Protein 2J5Z (pdb70)

GO terms:
  GO:0042802 identical protein binding (F, IPI)
  GO:0001867 complement activation, lectin pathway (P, IDA)
  GO:0106139 symbiont cell surface (C, IDA)
  GO:0097367 carbohydrate derivative binding (F, IDA)
  GO:0038187 pattern recognition receptor activity (F, IDA)
  GO:0005576 extracellular region (C, EXP)
  GO:0009986 cell surface (C, EXP)
  GO:0005515 protein binding (F, IPI)
  GO:0030246 carbohydrate binding (F, TAS)
  GO:0005576 extracellular region (C, TAS)
  GO:1903028 positive regulation of opsonization (P, IDA)
  GO:0006508 proteolysis (P, IDA)
  GO:0003823 antigen binding (F, IDA)
  GO:0043654 recognition of apoptotic cell (P, IDA)
  GO:1902679 negative regulation of RNA biosynthetic process (P, IDA)
  GO:0051607 defense response to virus (P, IDA)
  GO:0006956 complement activation (P, IDA)
  GO:0072562 blood microparticle (C, HDA)
  GO:0046597 host-mediated suppression of symbiont invasion (P, IMP)

CATH classification: 3.90.215.10 (+1 more: 4.10.530.10)

InterPro domains:
  IPR002181 Fibrinogen, alpha/beta/gamma chain, C-terminal globular domain [PF00147] (90-299)
  IPR002181 Fibrinogen, alpha/beta/gamma chain, C-terminal globular domain [PS51406] (84-299)
  IPR002181 Fibrinogen, alpha/beta/gamma chain, C-terminal globular domain [SM00186] (88-299)
  IPR002181 Fibrinogen, alpha/beta/gamma chain, C-terminal globular domain [cd00087] (90-299)
  IPR014716 Fibrinogen, alpha/beta/gamma chain, C-terminal globular, subdomain 1 [G3DSA:3.90.215.10] (79-223)
  IPR020837 Fibrinogen, conserved site [PS00514] (253-265)
  IPR036056 Fibrinogen-like, C-terminal [SSF56496] (86-299)
  IPR050373 Fibrinogen C-terminal domain-containing protein [PTHR19143] (89-299)

B-factor: mean 24.21, std 9.42, range [9.36, 89.03]

Structure (mmCIF, N/CA/C/O backbone):
data_2J5Z
#
_entry.id   2J5Z
#
_cell.length_a   62.200
_cell.length_b   62.200
_cell.length_c   345.490
_cell.angle_alpha   90.00
_cell.angle_beta   90.00
_cell.angle_gamma   90.00
#
_symmetry.space_group_name_H-M   'P 41 21 2'
#
loop_
_entity.id
_entity.type
_entity.pdbx_description
1 polymer FICOLIN-3
2 non-polymer 'CALCIUM ION'
3 non-polymer beta-D-galactopyranose
4 non-polymer 'ACETATE ION'
5 water water
#
loop_
_atom_site.group_PDB
_atom_site.id
_atom_site.type_symbol
_atom_site.label_atom_id
_atom_site.label_alt_id
_atom_site.label_comp_id
_atom_site.label_asym_id
_atom_site.label_entity_id
_atom_site.label_seq_id
_atom_site.pdbx_PDB_ins_code
_atom_site.Cartn_x
_atom_site.Cartn_y
_atom_site.Cartn_z
_atom_site.occupancy
_atom_site.B_iso_or_equiv
_atom_site.auth_seq_id
_atom_site.auth_comp_id
_atom_site.auth_asym_id
_atom_site.auth_atom_id
_atom_site.pdbx_PDB_model_num
ATOM 1 N N . CYS A 1 8 ? 29.787 42.536 158.093 1.00 45.77 63 CYS A N 1
ATOM 2 C CA . CYS A 1 8 ? 30.327 41.391 157.303 1.00 45.32 63 CYS A CA 1
ATOM 3 C C . CYS A 1 8 ? 31.694 40.965 157.806 1.00 46.61 63 CYS A C 1
ATOM 4 O O . CYS A 1 8 ? 32.718 41.475 157.349 1.00 46.15 63 CYS A O 1
ATOM 7 N N . GLN A 1 9 ? 31.395 39.974 158.845 1.00 48.13 64 GLN A N 1
ATOM 8 C CA . GLN A 1 9 ? 32.436 39.525 159.762 1.00 49.33 64 GLN A CA 1
ATOM 9 C C . GLN A 1 9 ? 33.303 38.440 159.131 1.00 49.53 64 GLN A C 1
ATOM 10 O O . GLN A 1 9 ? 33.418 37.337 159.665 1.00 50.10 64 GLN A O 1
ATOM 16 N N . GLU A 1 10 ? 33.911 38.759 157.993 1.00 49.30 65 GLU A N 1
ATOM 17 C CA . GLU A 1 10 ? 34.836 37.841 157.338 1.00 48.50 65 GLU A CA 1
ATOM 18 C C . GLU A 1 10 ? 34.216 37.198 156.100 1.00 47.24 65 GLU A C 1
ATOM 19 O O . GLU A 1 10 ? 34.341 37.710 154.988 1.00 47.93 65 GLU A O 1
ATOM 25 N N . GLY A 1 11 ? 33.546 36.070 156.311 1.00 45.42 66 GLY A N 1
ATOM 26 C CA . GLY A 1 11 ? 33.000 35.260 155.224 1.00 42.46 66 GLY A CA 1
ATOM 27 C C . GLY A 1 11 ? 33.887 34.883 154.052 1.00 40.22 66 GLY A C 1
ATOM 28 O O . GLY A 1 11 ? 34.986 35.417 153.888 1.00 40.34 66 GLY A O 1
ATOM 29 N N . PRO A 1 12 ? 33.395 33.948 153.221 1.00 38.04 67 PRO A N 1
ATOM 30 C CA . PRO A 1 12 ? 34.032 33.455 152.004 1.00 35.79 67 PRO A CA 1
ATOM 31 C C . PRO A 1 12 ? 33.820 34.401 150.833 1.00 33.46 67 PRO A C 1
ATOM 32 O O . PRO A 1 12 ? 32.822 35.116 150.783 1.00 33.76 67 PRO A O 1
ATOM 36 N N A ARG A 1 13 ? 34.738 34.369 149.873 0.50 32.53 68 ARG A N 1
ATOM 37 N N B ARG A 1 13 ? 34.763 34.398 149.899 0.50 32.28 68 ARG A N 1
ATOM 38 C CA A ARG A 1 13 ? 34.715 35.306 148.753 0.50 31.21 68 ARG A CA 1
ATOM 39 C CA B ARG A 1 13 ? 34.709 35.291 148.751 0.50 30.77 68 ARG A CA 1
ATOM 40 C C A ARG A 1 13 ? 34.028 34.760 147.494 0.50 29.79 68 ARG A C 1
ATOM 41 C C B ARG A 1 13 ? 33.772 34.767 147.665 0.50 29.49 68 ARG A C 1
ATOM 42 O O A ARG A 1 13 ? 33.730 35.514 146.564 0.50 29.20 68 ARG A O 1
ATOM 43 O O B ARG A 1 13 ? 33.052 35.536 147.031 0.50 28.91 68 ARG A O 1
ATOM 58 N N . ASN A 1 14 ? 33.783 33.452 147.468 1.00 27.89 69 ASN A N 1
ATOM 59 C CA . ASN A 1 14 ? 33.064 32.827 146.361 1.00 25.95 69 ASN A CA 1
ATOM 60 C C . ASN A 1 14 ? 32.604 31.421 146.719 1.00 22.95 69 ASN A C 1
ATOM 61 O O . ASN A 1 14 ? 32.856 30.953 147.823 1.00 22.36 69 ASN A O 1
ATOM 66 N N . CYS A 1 15 ? 31.930 30.758 145.786 1.00 21.09 70 CYS A N 1
ATOM 67 C CA . CYS A 1 15 ? 31.408 29.415 146.055 1.00 20.70 70 CYS A CA 1
ATOM 68 C C . CYS A 1 15 ? 32.516 28.366 146.065 1.00 21.31 70 CYS A C 1
ATOM 69 O O . CYS A 1 15 ? 32.395 27.339 146.750 1.00 21.52 70 CYS A O 1
ATOM 72 N N . ARG A 1 16 ? 33.598 28.616 145.333 1.00 22.43 71 ARG A N 1
ATOM 73 C CA . ARG A 1 16 ? 34.722 27.671 145.327 1.00 24.64 71 ARG A CA 1
ATOM 74 C C . ARG A 1 16 ? 35.329 27.563 146.714 1.00 24.73 71 ARG A C 1
ATOM 75 O O . ARG A 1 16 ? 35.679 26.473 147.161 1.00 25.10 71 ARG A O 1
ATOM 83 N N A GLU A 1 17 ? 35.451 28.698 147.397 0.50 24.50 72 GLU A N 1
ATOM 84 N N B GLU A 1 17 ? 35.465 28.698 147.391 0.50 24.64 72 GLU A N 1
ATOM 85 C CA A GLU A 1 17 ? 36.032 28.725 148.735 0.50 24.58 72 GLU A CA 1
ATOM 86 C CA B GLU A 1 17 ? 36.031 28.692 148.728 0.50 24.83 72 GLU A CA 1
ATOM 87 C C A GLU A 1 17 ? 35.154 28.012 149.761 0.50 24.15 72 GLU A C 1
ATOM 88 C C B GLU A 1 17 ? 35.146 27.895 149.673 0.50 24.27 72 GLU A C 1
ATOM 89 O O A GLU A 1 17 ? 35.662 27.353 150.671 0.50 24.60 72 GLU A O 1
ATOM 90 O O B GLU A 1 17 ? 35.640 27.064 150.439 0.50 24.69 72 GLU A O 1
ATOM 101 N N . LEU A 1 18 ? 33.839 28.146 149.612 1.00 23.24 73 LEU A N 1
ATOM 102 C CA . LEU A 1 18 ? 32.901 27.450 150.472 1.00 22.46 73 LEU A CA 1
ATOM 103 C C . LEU A 1 18 ? 33.056 25.947 150.269 1.00 21.76 73 LEU A C 1
ATOM 104 O O . LEU A 1 18 ? 33.100 25.193 151.238 1.00 22.02 73 LEU A O 1
ATOM 109 N N . LEU A 1 19 ? 33.146 25.531 149.008 1.00 22.17 74 LEU A N 1
ATOM 110 C CA . LEU A 1 19 ? 33.282 24.114 148.679 1.00 22.74 74 LEU A CA 1
ATOM 111 C C . LEU A 1 19 ? 34.573 23.557 149.258 1.00 24.82 74 LEU A C 1
ATOM 112 O O . LEU A 1 19 ? 34.579 22.485 149.881 1.00 25.33 74 LEU A O 1
ATOM 117 N N A SER A 1 20 ? 35.666 24.279 149.044 0.50 25.78 75 SER A N 1
ATOM 118 N N B SER A 1 20 ? 35.664 24.293 149.075 0.50 25.73 75 SER A N 1
ATOM 119 C CA A SER A 1 20 ? 36.967 23.860 149.554 0.50 26.84 75 SER A CA 1
ATOM 120 C CA B SER A 1 20 ? 36.978 23.851 149.549 0.50 26.73 75 SER A CA 1
ATOM 121 C C A SER A 1 20 ? 36.896 23.659 151.065 0.50 27.43 75 SER A C 1
ATOM 122 C C B SER A 1 20 ? 37.080 23.855 151.077 0.50 27.40 75 SER A C 1
ATOM 123 O O A SER A 1 20 ? 37.504 22.738 151.615 0.50 27.61 75 SER A O 1
ATOM 124 O O B SER A 1 20 ? 38.007 23.277 151.651 0.50 27.59 75 SER A O 1
ATOM 129 N N . GLN A 1 21 ? 36.127 24.513 151.730 1.00 27.66 76 GLN A N 1
ATOM 130 C CA . GLN A 1 21 ? 35.997 24.457 153.185 1.00 28.70 76 GLN A CA 1
ATOM 131 C C . GLN A 1 21 ? 35.103 23.315 153.671 1.00 28.41 76 GLN A C 1
ATOM 132 O O . GLN A 1 21 ? 35.016 23.063 154.878 1.00 29.60 76 GLN A O 1
ATOM 138 N N . GLY A 1 22 ? 34.425 22.640 152.745 1.00 27.31 77 GLY A N 1
ATOM 139 C CA . GLY A 1 22 ? 33.597 21.483 153.095 1.00 25.57 77 GLY A CA 1
ATOM 140 C C . GLY A 1 22 ? 32.094 21.634 152.884 1.00 24.54 77 GLY A C 1
ATOM 141 O O . GLY A 1 22 ? 31.317 20.756 153.282 1.00 24.90 77 GLY A O 1
ATOM 142 N N . ALA A 1 23 ? 31.673 22.739 152.269 1.00 21.92 78 ALA A N 1
ATOM 143 C CA . ALA A 1 23 ? 30.254 22.952 151.994 1.00 20.46 78 ALA A CA 1
ATOM 144 C C . ALA A 1 23 ? 29.901 22.287 150.674 1.00 19.34 78 ALA A C 1
ATOM 145 O O . ALA A 1 23 ? 30.041 22.879 149.604 1.00 20.13 78 ALA A O 1
ATOM 147 N N . THR A 1 24 ? 29.446 21.042 150.756 1.00 17.21 79 THR A N 1
ATOM 148 C CA . THR A 1 24 ? 29.285 20.207 149.567 1.00 16.21 79 THR A CA 1
ATOM 149 C C . THR A 1 24 ? 27.871 20.088 149.004 1.00 15.14 79 THR A C 1
ATOM 150 O O . THR A 1 24 ? 27.678 19.461 147.950 1.00 14.45 79 THR A O 1
ATOM 154 N N . LEU A 1 25 ? 26.883 20.668 149.679 1.00 14.29 80 LEU A N 1
ATOM 155 C CA . LEU A 1 25 ? 25.509 20.633 149.170 1.00 13.96 80 LEU A CA 1
ATOM 156 C C . LEU A 1 25 ? 25.137 21.942 148.476 1.00 14.31 80 LEU A C 1
ATOM 157 O O . LEU A 1 25 ? 25.269 23.015 149.062 1.00 13.61 80 LEU A O 1
ATOM 162 N N . SER A 1 26 ? 24.655 21.863 147.243 1.00 13.71 81 SER A N 1
ATOM 163 C CA . SER A 1 26 ? 24.196 23.083 146.565 1.00 13.95 81 SER A CA 1
ATOM 164 C C . SER A 1 26 ? 23.090 23.780 147.344 1.00 14.16 81 SER A C 1
ATOM 165 O O . SER A 1 26 ? 22.250 23.130 147.972 1.00 14.40 81 SER A O 1
ATOM 168 N N . GLY A 1 27 ? 23.078 25.112 147.339 1.00 12.75 82 GLY A N 1
ATOM 169 C CA . GLY A 1 27 ? 22.007 25.806 148.032 1.00 12.20 82 GLY A CA 1
ATOM 170 C C . GLY A 1 27 ? 22.412 27.237 148.320 1.00 12.62 82 GLY A C 1
ATOM 171 O O . GLY A 1 27 ? 23.409 27.719 147.782 1.00 12.99 82 GLY A O 1
ATOM 172 N N . TRP A 1 28 ? 21.669 27.886 149.205 1.00 12.99 83 TRP A N 1
ATOM 173 C CA . TRP A 1 28 ? 21.897 29.313 149.506 1.00 13.94 83 TRP A CA 1
ATOM 174 C C . TRP A 1 28 ? 22.940 29.501 150.614 1.00 14.21 83 TRP A C 1
ATOM 175 O O . TRP A 1 28 ? 22.850 28.901 151.696 1.00 14.14 83 TRP A O 1
ATOM 186 N N . TYR A 1 29 ? 23.940 30.326 150.324 1.00 15.16 84 TYR A N 1
ATOM 187 C CA . TYR A 1 29 ? 25.034 30.596 151.245 1.00 16.49 84 TYR A CA 1
ATOM 188 C C . TYR A 1 29 ? 25.285 32.093 151.263 1.00 18.53 84 TYR A C 1
ATOM 189 O O . TYR A 1 29 ? 24.980 32.772 150.306 1.00 19.15 84 TYR A O 1
ATOM 198 N N . HIS A 1 30 ? 25.888 32.595 152.328 1.00 21.28 85 HIS A N 1
ATOM 199 C CA . HIS A 1 30 ? 26.295 34.004 152.336 1.00 23.46 85 HIS A CA 1
ATOM 200 C C . HIS A 1 30 ? 27.752 34.184 151.925 1.00 23.72 85 HIS A C 1
ATOM 201 O O . HIS A 1 30 ? 28.635 33.455 152.397 1.00 24.63 85 HIS A O 1
ATOM 208 N N . LEU A 1 31 ? 27.997 35.122 151.015 1.00 23.11 86 LEU A N 1
ATOM 209 C CA . LEU A 1 31 ? 29.357 35.515 150.673 1.00 24.10 86 LEU A CA 1
ATOM 210 C C . LEU A 1 31 ? 29.604 36.852 151.347 1.00 24.80 86 LEU A C 1
ATOM 211 O O . LEU A 1 31 ? 28.666 37.596 151.601 1.00 23.61 86 LEU A O 1
ATOM 216 N N . CYS A 1 32 ? 30.860 37.142 151.652 1.00 25.57 87 CYS A N 1
ATOM 217 C CA . CYS A 1 32 ? 31.221 38.464 152.152 1.00 26.83 87 CYS A CA 1
ATOM 218 C C . CYS A 1 32 ? 31.857 39.203 150.985 1.00 25.36 87 CYS A C 1
ATOM 219 O O . CYS A 1 32 ? 32.937 38.841 150.521 1.00 24.61 87 CYS A O 1
ATOM 222 N N . LEU A 1 33 ? 31.148 40.209 150.483 1.00 24.37 88 LEU A N 1
ATOM 223 C CA . LEU A 1 33 ? 31.622 41.014 149.364 1.00 23.29 88 LEU A CA 1
ATOM 224 C C . LEU A 1 33 ? 32.821 41.873 149.751 1.00 22.90 88 LEU A C 1
ATOM 225 O O . LEU A 1 33 ? 33.006 42.197 150.926 1.00 22.41 88 LEU A O 1
ATOM 230 N N . PRO A 1 34 ? 33.640 42.243 148.761 1.00 22.18 89 PRO A N 1
ATOM 231 C CA . PRO A 1 34 ? 34.840 43.045 149.012 1.00 22.66 89 PRO A CA 1
ATOM 232 C C . PRO A 1 34 ? 34.552 44.281 149.869 1.00 22.36 89 PRO A C 1
ATOM 233 O O . PRO A 1 34 ? 35.386 44.665 150.694 1.00 22.96 89 PRO A O 1
ATOM 237 N N . GLU A 1 35 ? 33.378 44.885 149.701 1.00 21.87 90 GLU A N 1
ATOM 238 C CA . GLU A 1 35 ? 33.036 46.094 150.472 1.00 20.98 90 GLU A CA 1
ATOM 239 C C . GLU A 1 35 ? 32.570 45.790 151.900 1.00 20.99 90 GLU A C 1
ATOM 240 O O . GLU A 1 35 ? 32.246 46.703 152.659 1.00 20.28 90 GLU A O 1
ATOM 246 N N . GLY A 1 36 ? 32.520 44.511 152.258 1.00 20.66 91 GLY A N 1
ATOM 247 C CA . GLY A 1 36 ? 32.150 44.116 153.617 1.00 21.22 91 GLY A CA 1
ATOM 248 C C . GLY A 1 36 ? 30.658 43.979 153.840 1.00 21.45 91 GLY A C 1
ATOM 249 O O . GLY A 1 36 ? 30.163 44.195 154.948 1.00 22.74 91 GLY A O 1
ATOM 250 N N . ARG A 1 37 ? 29.935 43.614 152.786 1.00 20.58 92 ARG A N 1
ATOM 251 C CA . ARG A 1 37 ? 28.495 43.417 152.856 1.00 19.46 92 ARG A CA 1
ATOM 252 C C . ARG A 1 37 ? 28.191 41.946 152.574 1.00 19.83 92 ARG A C 1
ATOM 253 O O . ARG A 1 37 ? 28.768 41.357 151.665 1.00 19.89 92 ARG A O 1
ATOM 261 N N . ALA A 1 38 ? 27.310 41.354 153.368 1.00 20.95 93 ALA A N 1
ATOM 262 C CA . ALA A 1 38 ? 26.954 39.946 153.175 1.00 20.75 93 ALA A CA 1
ATOM 263 C C . ALA A 1 38 ? 25.904 39.829 152.092 1.00 20.32 93 ALA A C 1
ATOM 264 O O . ALA A 1 38 ? 24.962 40.616 152.038 1.00 19.82 93 ALA A O 1
ATOM 266 N N . LEU A 1 39 ? 26.054 38.825 151.236 1.00 19.12 94 LEU A N 1
ATOM 267 C CA . LEU A 1 39 ? 25.127 38.644 150.129 1.00 18.56 94 LEU A CA 1
ATOM 268 C C . LEU A 1 39 ? 24.730 37.176 150.058 1.00 17.45 94 LEU A C 1
ATOM 269 O O . LEU A 1 39 ? 25.607 36.336 149.959 1.00 17.73 94 LEU A O 1
ATOM 274 N N . PRO A 1 40 ? 23.421 36.868 150.134 1.00 16.99 95 PRO A N 1
ATOM 275 C CA . PRO A 1 40 ? 22.996 35.482 149.883 1.00 16.13 95 PRO A CA 1
ATOM 276 C C . PRO A 1 40 ? 23.137 35.154 148.400 1.00 15.28 95 PRO A C 1
ATOM 277 O O . PRO A 1 40 ? 22.736 35.949 147.546 1.00 14.19 95 PRO A O 1
ATOM 281 N N . VAL A 1 41 ? 23.688 33.980 148.098 1.00 14.10 96 VAL A N 1
ATOM 282 C CA . VAL A 1 41 ? 23.858 33.538 146.717 1.00 13.22 96 VAL A CA 1
ATOM 283 C C . VAL A 1 41 ? 23.610 32.043 146.672 1.00 13.09 96 VAL A C 1
ATOM 284 O O . VAL A 1 41 ? 23.776 31.358 147.684 1.00 14.29 96 VAL A O 1
ATOM 288 N N . PHE A 1 42 ? 23.219 31.550 145.501 1.00 12.84 97 PHE A N 1
ATOM 289 C CA . PHE A 1 42 ? 23.060 30.110 145.293 1.00 12.45 97 PHE A CA 1
ATOM 290 C C . PHE A 1 42 ? 24.338 29.522 144.752 1.00 12.48 97 PHE A C 1
ATOM 291 O O . PHE A 1 42 ? 24.800 29.924 143.677 1.00 13.84 97 PHE A O 1
ATOM 299 N N . CYS A 1 43 ? 24.923 28.587 145.504 1.00 13.15 98 CYS A N 1
ATOM 300 C CA . CYS A 1 43 ? 26.134 27.895 145.058 1.00 13.20 98 CYS A CA 1
ATOM 301 C C . CYS A 1 43 ? 25.754 26.522 144.539 1.00 14.80 98 CYS A C 1
ATOM 302 O O . CYS A 1 43 ? 25.079 25.762 145.241 1.00 14.47 98 CYS A O 1
ATOM 305 N N . ASP A 1 44 ? 26.172 26.216 143.317 1.00 15.37 99 ASP A N 1
ATOM 306 C CA . ASP A 1 44 ? 26.004 24.856 142.795 1.00 16.52 99 ASP A CA 1
ATOM 307 C C . ASP A 1 44 ? 27.297 24.129 143.107 1.00 17.33 99 ASP A C 1
ATOM 308 O O . ASP A 1 44 ? 28.346 24.444 142.548 1.00 16.66 99 ASP A O 1
ATOM 313 N N . MET A 1 45 ? 27.222 23.165 144.016 1.00 19.08 100 MET A N 1
ATOM 314 C CA . MET A 1 45 ? 28.414 22.486 144.498 1.00 20.63 100 MET A CA 1
ATOM 315 C C . MET A 1 45 ? 28.630 21.142 143.814 1.00 23.30 100 MET A C 1
ATOM 316 O O . MET A 1 45 ? 29.500 20.375 144.219 1.00 23.49 100 MET A O 1
ATOM 321 N N A ASP A 1 46 ? 27.858 20.862 142.766 0.50 24.49 101 ASP A N 1
ATOM 322 N N B ASP A 1 46 ? 27.834 20.867 142.790 0.50 24.75 101 ASP A N 1
ATOM 323 C CA A ASP A 1 46 ? 27.868 19.522 142.166 0.50 26.61 101 ASP A CA 1
ATOM 324 C CA B ASP A 1 46 ? 27.850 19.568 142.137 0.50 27.10 101 ASP A CA 1
ATOM 325 C C A ASP A 1 46 ? 28.162 19.472 140.660 0.50 28.02 101 ASP A C 1
ATOM 326 C C B ASP A 1 46 ? 28.365 19.712 140.713 0.50 28.30 101 ASP A C 1
ATOM 327 O O A ASP A 1 46 ? 28.915 18.608 140.203 0.50 28.67 101 ASP A O 1
ATOM 328 O O B ASP A 1 46 ? 29.462 19.256 140.377 0.50 28.83 101 ASP A O 1
ATOM 337 N N . THR A 1 47 ? 27.573 20.378 139.885 1.00 29.48 102 THR A N 1
ATOM 338 C CA . THR A 1 47 ? 27.790 20.370 138.446 1.00 32.18 102 THR A CA 1
ATOM 339 C C . THR A 1 47 ? 29.206 20.762 138.054 1.00 33.11 102 THR A C 1
ATOM 340 O O . THR A 1 47 ? 29.724 21.789 138.494 1.00 33.84 102 THR A O 1
ATOM 344 N N . GLU A 1 48 ? 29.838 19.912 137.246 1.00 34.15 103 GLU A N 1
ATOM 345 C CA . GLU A 1 48 ? 31.134 20.222 136.653 1.00 34.43 103 GLU A CA 1
ATOM 346 C C . GLU A 1 48 ? 32.208 20.463 137.710 1.00 33.24 103 GLU A C 1
ATOM 347 O O . GLU A 1 48 ? 33.087 21.306 137.536 1.00 34.06 103 GLU A O 1
ATOM 353 N N . GLY A 1 49 ? 32.136 19.732 138.812 1.00 31.33 104 GLY A N 1
ATOM 354 C CA . GLY A 1 49 ? 33.151 19.854 139.844 1.00 29.73 104 GLY A CA 1
ATOM 355 C C . GLY A 1 49 ? 32.739 20.757 140.990 1.00 28.28 104 GLY A C 1
ATOM 356 O O . GLY A 1 49 ? 33.361 20.741 142.050 1.00 28.07 104 GLY A O 1
ATOM 357 N N . GLY A 1 50 ? 31.687 21.544 140.780 1.00 26.07 105 GLY A N 1
ATOM 358 C CA . GLY A 1 50 ? 31.137 22.383 141.846 1.00 23.88 105 GLY A CA 1
ATOM 359 C C . GLY A 1 50 ? 31.857 23.710 142.020 1.00 22.27 105 GLY A C 1
ATOM 360 O O . GLY A 1 50 ? 32.921 23.936 141.436 1.00 23.12 105 GLY A O 1
ATOM 361 N N . GLY A 1 51 ? 31.268 24.587 142.827 1.00 19.68 106 GLY A N 1
ATOM 362 C CA . GLY A 1 51 ? 31.845 25.906 143.111 1.00 18.55 106 GLY A CA 1
ATOM 363 C C . GLY A 1 51 ? 31.289 27.024 142.239 1.00 17.26 106 GLY A C 1
ATOM 364 O O . GLY A 1 51 ? 31.905 28.095 142.115 1.00 17.84 106 GLY A O 1
ATOM 365 N N . TRP A 1 52 ? 30.124 26.791 141.649 1.00 16.10 107 TRP A N 1
ATOM 366 C CA . TRP A 1 52 ? 29.503 27.774 140.748 1.00 16.24 107 TRP A CA 1
ATOM 367 C C . TRP A 1 52 ? 28.526 28.701 141.458 1.00 15.55 107 TRP A C 1
ATOM 368 O O . TRP A 1 52 ? 27.637 28.247 142.161 1.00 14.05 107 TRP A O 1
ATOM 379 N N . LEU A 1 53 ? 28.674 30.005 141.235 1.00 14.34 108 LEU A N 1
ATOM 380 C CA . LEU A 1 53 ? 27.733 30.978 141.769 1.00 13.78 108 LEU A CA 1
ATOM 381 C C . LEU A 1 53 ? 26.653 31.195 140.713 1.00 12.87 108 LEU A C 1
ATOM 382 O O . LEU A 1 53 ? 26.921 31.735 139.643 1.00 13.09 108 LEU A O 1
ATOM 387 N N . VAL A 1 54 ? 25.431 30.769 141.013 1.00 12.47 109 VAL A N 1
ATOM 388 C CA . VAL A 1 54 ? 24.327 30.886 140.072 1.00 12.91 109 VAL A CA 1
ATOM 389 C C . VAL A 1 54 ? 23.670 32.236 140.250 1.00 12.23 109 VAL A C 1
ATOM 390 O O . VAL A 1 54 ? 23.111 32.517 141.319 1.00 13.40 109 VAL A O 1
ATOM 394 N N . PHE A 1 55 ? 23.724 33.073 139.215 1.00 11.46 110 PHE A N 1
ATOM 395 C CA . PHE A 1 55 ? 23.208 34.436 139.370 1.00 10.74 110 PHE A CA 1
ATOM 396 C C . PHE A 1 55 ? 21.898 34.701 138.629 1.00 10.98 110 PHE A C 1
ATOM 397 O O . PHE A 1 55 ? 21.301 35.762 138.793 1.00 11.07 110 PHE A O 1
ATOM 405 N N . GLN A 1 56 ? 21.481 33.757 137.784 1.00 10.71 111 GLN A N 1
ATOM 406 C CA . GLN A 1 56 ? 20.195 33.869 137.074 1.00 10.92 111 GLN A CA 1
ATOM 407 C C . GLN A 1 56 ? 19.602 32.475 136.913 1.00 12.23 111 GLN A C 1
ATOM 408 O O . GLN A 1 56 ? 20.324 31.516 136.688 1.00 12.54 111 GLN A O 1
ATOM 414 N N . ARG A 1 57 ? 18.283 32.363 137.050 1.00 12.95 112 ARG A N 1
ATOM 415 C CA . ARG A 1 57 ? 17.655 31.069 136.909 1.00 14.38 112 ARG A CA 1
ATOM 416 C C . ARG A 1 57 ? 16.234 31.290 136.411 1.00 14.46 112 ARG A C 1
ATOM 417 O O . ARG A 1 57 ? 15.518 32.133 136.951 1.00 14.54 112 ARG A O 1
ATOM 425 N N . ARG A 1 58 ? 15.865 30.552 135.364 1.00 13.80 113 ARG A N 1
ATOM 426 C CA . ARG A 1 58 ? 14.481 30.502 134.836 1.00 15.01 113 ARG A CA 1
ATOM 427 C C . ARG A 1 58 ? 13.999 29.057 134.925 1.00 15.76 113 ARG A C 1
ATOM 428 O O . ARG A 1 58 ? 14.766 28.146 134.647 1.00 15.38 113 ARG A O 1
ATOM 436 N N . GLN A 1 59 ? 12.736 28.844 135.299 1.00 18.71 114 GLN A N 1
ATOM 437 C CA . GLN A 1 59 ? 12.256 27.492 135.631 1.00 21.31 114 GLN A CA 1
ATOM 438 C C . GLN A 1 59 ? 10.767 27.255 135.364 1.00 21.69 114 GLN A C 1
ATOM 439 O O . GLN A 1 59 ? 10.377 26.154 134.986 1.00 21.82 114 GLN A O 1
ATOM 445 N N . ASP A 1 60 ? 9.939 28.266 135.600 1.00 22.04 115 ASP A N 1
ATOM 446 C CA . ASP A 1 60 ? 8.488 28.043 135.621 1.00 22.61 115 ASP A CA 1
ATOM 447 C C . ASP A 1 60 ? 7.635 29.255 135.269 1.00 23.07 115 ASP A C 1
ATOM 448 O O . ASP A 1 60 ? 6.403 29.152 135.184 1.00 24.25 115 ASP A O 1
ATOM 453 N N . GLY A 1 61 ? 8.272 30.400 135.062 1.00 21.45 116 GLY A N 1
ATOM 454 C CA . GLY A 1 61 ? 7.551 31.610 134.711 1.00 21.74 116 GLY A CA 1
ATOM 455 C C . GLY A 1 61 ? 6.805 32.242 135.874 1.00 22.09 116 GLY A C 1
ATOM 456 O O . GLY A 1 61 ? 5.919 33.075 135.671 1.00 22.28 116 GLY A O 1
ATOM 457 N N . SER A 1 62 ? 7.175 31.857 137.095 1.00 21.46 117 SER A N 1
ATOM 458 C CA . SER A 1 62 ? 6.527 32.391 138.286 1.00 21.07 117 SER A CA 1
ATOM 459 C C . SER A 1 62 ? 6.926 33.843 138.569 1.00 21.16 117 SER A C 1
ATOM 460 O O . SER A 1 62 ? 6.167 34.589 139.178 1.00 21.91 117 SER A O 1
ATOM 463 N N . VAL A 1 63 ? 8.104 34.253 138.103 1.00 18.09 118 VAL A N 1
ATOM 464 C CA . VAL A 1 63 ? 8.597 35.596 138.380 1.00 18.19 118 VAL A CA 1
ATOM 465 C C . VAL A 1 63 ? 8.617 36.470 137.123 1.00 18.09 118 VAL A C 1
ATOM 466 O O . VAL A 1 63 ? 9.032 36.017 136.058 1.00 17.62 118 VAL A O 1
ATOM 470 N N . ASP A 1 64 ? 8.199 37.726 137.257 1.00 17.94 119 ASP A N 1
ATOM 471 C CA . ASP A 1 64 ? 8.169 38.655 136.121 1.00 19.36 119 ASP A CA 1
ATOM 472 C C . ASP A 1 64 ? 9.568 39.217 135.888 1.00 19.25 119 ASP A C 1
ATOM 473 O O . ASP A 1 64 ? 10.172 39.800 136.797 1.00 19.41 119 ASP A O 1
ATOM 478 N N . PHE A 1 65 ? 10.101 39.015 134.688 1.00 18.83 120 PHE A N 1
ATOM 479 C CA . PHE A 1 65 ? 11.446 39.508 134.386 1.00 18.48 120 PHE A CA 1
ATOM 480 C C . PHE A 1 65 ? 11.413 40.823 133.593 1.00 19.59 120 PHE A C 1
ATOM 481 O O . PHE A 1 65 ? 12.458 41.402 133.306 1.00 19.10 120 PHE A O 1
ATOM 489 N N . PHE A 1 66 ? 10.218 41.303 133.249 1.00 19.35 121 PHE A N 1
ATOM 490 C CA . PHE A 1 66 ? 10.129 42.584 132.545 1.00 20.60 121 PHE A CA 1
ATOM 491 C C . PHE A 1 66 ? 10.203 43.722 133.565 1.00 20.80 121 PHE A C 1
ATOM 492 O O . PHE A 1 66 ? 9.190 44.336 133.919 1.00 21.22 121 PHE A O 1
ATOM 500 N N . ARG A 1 67 ? 11.408 43.984 134.060 1.00 20.33 122 ARG A N 1
ATOM 501 C CA . ARG A 1 67 ? 11.589 44.914 135.160 1.00 21.12 122 ARG A CA 1
ATOM 502 C C . ARG A 1 67 ? 12.522 46.061 134.823 1.00 21.04 122 ARG A C 1
ATOM 503 O O . ARG A 1 67 ? 13.244 46.032 133.819 1.00 21.36 122 ARG A O 1
ATOM 511 N N . SER A 1 68 ? 12.526 47.047 135.709 1.00 19.34 123 SER A N 1
ATOM 512 C CA . SER A 1 68 ? 13.156 48.326 135.479 1.00 19.63 123 SER A CA 1
ATOM 513 C C . SER A 1 68 ? 14.634 48.289 135.803 1.00 18.16 123 SER A C 1
ATOM 514 O O . SER A 1 68 ? 15.133 47.318 136.382 1.00 16.88 123 SER A O 1
ATOM 517 N N . TRP A 1 69 ? 15.310 49.376 135.447 1.00 17.19 124 TRP A N 1
ATOM 518 C CA . TRP A 1 69 ? 16.728 49.548 135.721 1.00 16.44 124 TRP A CA 1
ATOM 519 C C . TRP A 1 69 ? 17.047 49.276 137.181 1.00 16.80 124 TRP A C 1
ATOM 520 O O . TRP A 1 69 ? 17.999 48.542 137.491 1.00 15.90 124 TRP A O 1
ATOM 531 N N . SER A 1 70 ? 16.248 49.862 138.080 1.00 16.24 125 SER A N 1
ATOM 532 C CA . SER A 1 70 ? 16.531 49.776 139.518 1.00 17.08 125 SER A CA 1
ATOM 533 C C . SER A 1 70 ? 16.373 48.361 140.033 1.00 16.15 125 SER A C 1
ATOM 534 O O . SER A 1 70 ? 17.138 47.911 140.895 1.00 17.02 125 SER A O 1
ATOM 537 N N . SER A 1 71 ? 15.374 47.665 139.503 1.00 16.18 126 SER A N 1
ATOM 538 C CA . SER A 1 71 ? 15.138 46.258 139.809 1.00 16.33 126 SER A CA 1
ATOM 539 C C . SER A 1 71 ? 16.298 45.383 139.334 1.00 15.83 126 SER A C 1
ATOM 540 O O . SER A 1 71 ? 16.795 44.543 140.078 1.00 14.69 126 SER A O 1
ATOM 543 N N . TYR A 1 72 ? 16.741 45.589 138.098 1.00 15.18 127 TYR A N 1
ATOM 544 C CA . TYR A 1 72 ? 17.890 44.839 137.612 1.00 14.89 127 TYR A CA 1
ATOM 545 C C . TYR A 1 72 ? 19.151 45.197 138.373 1.00 14.60 127 TYR A C 1
ATOM 546 O O . TYR A 1 72 ? 20.028 44.352 138.560 1.00 14.56 127 TYR A O 1
ATOM 555 N N . ARG A 1 73 ? 19.250 46.444 138.827 1.00 13.59 128 ARG A N 1
ATOM 556 C CA . ARG A 1 73 ? 20.441 46.879 139.548 1.00 13.78 128 ARG A CA 1
ATOM 557 C C . ARG A 1 73 ? 20.577 46.172 140.895 1.00 13.80 128 ARG A C 1
ATOM 558 O O . ARG A 1 73 ? 21.656 45.722 141.267 1.00 13.48 128 ARG A O 1
ATOM 566 N N . ALA A 1 74 ? 19.463 46.094 141.618 1.00 13.41 129 ALA A N 1
ATOM 567 C CA . ALA A 1 74 ? 19.430 45.597 142.988 1.00 13.56 129 ALA A CA 1
ATOM 568 C C . ALA A 1 74 ? 19.219 44.089 143.062 1.00 13.40 129 ALA A C 1
ATOM 569 O O . ALA A 1 74 ? 19.525 43.463 144.075 1.00 12.75 129 ALA A O 1
ATOM 571 N N . GLY A 1 75 ? 18.668 43.519 142.001 1.00 12.58 130 GLY A N 1
ATOM 572 C CA . GLY A 1 75 ? 18.290 42.105 141.991 1.00 12.29 130 GLY A CA 1
ATOM 573 C C . GLY A 1 75 ? 16.827 41.906 142.365 1.00 12.47 130 GLY A C 1
ATOM 574 O O . GLY A 1 75 ? 16.226 42.770 143.016 1.00 11.44 130 GLY A O 1
ATOM 575 N N . PHE A 1 76 ? 16.253 40.775 141.956 1.00 12.50 131 PHE A N 1
ATOM 576 C CA . PHE A 1 76 ? 14.846 40.476 142.250 1.00 13.15 131 PHE A CA 1
ATOM 577 C C . PHE A 1 76 ? 14.517 38.994 142.062 1.00 14.06 131 PHE A C 1
ATOM 578 O O . PHE A 1 76 ? 15.283 38.245 141.437 1.00 14.68 131 PHE A O 1
ATOM 586 N N . GLY A 1 77 ? 13.368 38.562 142.585 1.00 14.06 132 GLY A N 1
ATOM 587 C CA . GLY A 1 77 ? 12.948 37.178 142.399 1.00 14.58 132 GLY A CA 1
ATOM 588 C C . GLY A 1 77 ? 12.789 36.407 143.700 1.00 14.60 132 GLY A C 1
ATOM 589 O O . GLY A 1 77 ? 12.691 37.004 144.772 1.00 14.64 132 GLY A O 1
ATOM 590 N N A ASN A 1 78 ? 12.770 35.080 143.607 0.50 14.05 133 ASN A N 1
ATOM 591 N N B ASN A 1 78 ? 12.768 35.083 143.588 0.50 14.38 133 ASN A N 1
ATOM 592 C CA A ASN A 1 78 ? 12.526 34.225 144.771 0.50 15.31 133 ASN A CA 1
ATOM 593 C CA B ASN A 1 78 ? 12.560 34.206 144.732 0.50 15.84 133 ASN A CA 1
ATOM 594 C C A ASN A 1 78 ? 13.601 33.143 144.885 0.50 15.21 133 ASN A C 1
ATOM 595 C C B ASN A 1 78 ? 13.688 33.193 144.853 0.50 15.60 133 ASN A C 1
ATOM 596 O O A ASN A 1 78 ? 13.866 32.426 143.916 0.50 14.35 133 ASN A O 1
ATOM 597 O O B ASN A 1 78 ? 14.062 32.555 143.865 0.50 14.82 133 ASN A O 1
ATOM 606 N N . GLN A 1 79 ? 14.219 33.036 146.064 1.00 15.79 134 GLN A N 1
ATOM 607 C CA . GLN A 1 79 ? 15.280 32.038 146.316 1.00 15.94 134 GLN A CA 1
ATOM 608 C C . GLN A 1 79 ? 14.898 30.612 145.877 1.00 17.20 134 GLN A C 1
ATOM 609 O O . GLN A 1 79 ? 15.731 29.864 145.354 1.00 16.92 134 GLN A O 1
ATOM 615 N N . GLU A 1 80 ? 13.631 30.268 146.069 1.00 18.01 135 GLU A N 1
ATOM 616 C CA . GLU A 1 80 ? 13.117 28.918 145.797 1.00 20.18 135 GLU A CA 1
ATOM 617 C C . GLU A 1 80 ? 12.974 28.637 144.308 1.00 20.16 135 GLU A C 1
ATOM 618 O O . GLU A 1 80 ? 12.877 27.471 143.882 1.00 20.23 135 GLU A O 1
ATOM 624 N N . SER A 1 81 ? 12.933 29.698 143.508 1.00 18.91 136 SER A N 1
ATOM 625 C CA . SER A 1 81 ? 12.658 29.529 142.091 1.00 18.77 136 SER A CA 1
ATOM 626 C C . SER A 1 81 ? 13.520 30.449 141.231 1.00 19.04 136 SER A C 1
ATOM 627 O O . SER A 1 81 ? 14.745 30.290 141.166 1.00 21.16 136 SER A O 1
ATOM 630 N N . GLU A 1 82 ? 12.885 31.432 140.611 1.00 17.43 137 GLU A N 1
ATOM 631 C CA . GLU A 1 82 ? 13.535 32.249 139.591 1.00 15.69 137 GLU A CA 1
ATOM 632 C C . GLU A 1 82 ? 14.068 33.553 140.170 1.00 14.97 137 GLU A C 1
ATOM 633 O O . GLU A 1 82 ? 13.428 34.154 141.034 1.00 14.24 137 GLU A O 1
ATOM 639 N N . PHE A 1 83 ? 15.244 33.983 139.702 1.00 13.72 138 PHE A N 1
ATOM 640 C CA . PHE A 1 83 ? 15.811 35.242 140.182 1.00 12.42 138 PHE A CA 1
ATOM 641 C C . PHE A 1 83 ? 16.871 35.828 139.258 1.00 12.54 138 PHE A C 1
ATOM 642 O O . PHE A 1 83 ? 17.381 35.151 138.358 1.00 11.66 138 PHE A O 1
ATOM 650 N N . TRP A 1 84 ? 17.165 37.106 139.494 1.00 11.19 139 TRP A N 1
ATOM 651 C CA . TRP A 1 84 ? 18.335 37.790 138.935 1.00 10.94 139 TRP A CA 1
ATOM 652 C C . TRP A 1 84 ? 19.083 38.373 140.137 1.00 10.54 139 TRP A C 1
ATOM 653 O O . TRP A 1 84 ? 18.512 39.147 140.907 1.00 11.23 139 TRP A O 1
ATOM 664 N N . LEU A 1 85 ? 20.358 38.025 140.313 1.00 10.44 140 LEU A N 1
ATOM 665 C CA . LEU A 1 85 ? 21.074 38.382 141.539 1.00 10.40 140 LEU A CA 1
ATOM 666 C C . LEU A 1 85 ? 21.225 39.897 141.711 1.00 11.11 140 LEU A C 1
ATOM 667 O O . LEU A 1 85 ? 21.244 40.401 142.840 1.00 11.30 140 LEU A O 1
ATOM 672 N N . GLY A 1 86 ? 21.340 40.604 140.587 1.00 11.82 141 GLY A N 1
ATOM 673 C CA . GLY A 1 86 ? 21.484 42.061 140.584 1.00 12.06 141 GLY A CA 1
ATOM 674 C C . GLY A 1 86 ? 22.779 42.547 139.959 1.00 13.26 141 GLY A C 1
ATOM 675 O O . GLY A 1 86 ? 23.851 42.035 140.249 1.00 12.51 141 GLY A O 1
ATOM 676 N N . ASN A 1 87 ? 22.676 43.556 139.107 1.00 14.25 142 ASN A N 1
ATOM 677 C CA . ASN A 1 87 ? 23.843 44.050 138.386 1.00 14.01 142 ASN A CA 1
ATOM 678 C C . ASN A 1 87 ? 24.904 44.648 139.292 1.00 13.58 142 ASN A C 1
ATOM 679 O O . ASN A 1 87 ? 26.103 44.455 139.065 1.00 12.48 142 ASN A O 1
ATOM 684 N N . GLU A 1 88 ? 24.479 45.377 140.329 1.00 13.67 143 GLU A N 1
ATOM 685 C CA . GLU A 1 88 ? 25.461 45.942 141.247 1.00 13.45 143 GLU A CA 1
ATOM 686 C C . GLU A 1 88 ? 26.247 44.856 142.000 1.00 13.10 143 GLU A C 1
ATOM 687 O O . GLU A 1 88 ? 27.467 44.955 142.144 1.00 13.69 143 GLU A O 1
ATOM 693 N N . ASN A 1 89 ? 25.555 43.806 142.436 1.00 12.79 144 ASN A N 1
ATOM 694 C CA . ASN A 1 89 ? 26.200 42.632 143.036 1.00 12.92 144 ASN A CA 1
ATOM 695 C C . ASN A 1 89 ? 27.204 42.006 142.060 1.00 12.45 144 ASN A C 1
ATOM 696 O O . ASN A 1 89 ? 28.364 41.723 142.415 1.00 12.37 144 ASN A O 1
ATOM 701 N N . LEU A 1 90 ? 26.771 41.823 140.818 1.00 12.81 145 LEU A N 1
ATOM 702 C CA . LEU A 1 90 ? 27.632 41.231 139.787 1.00 11.87 145 LEU A CA 1
ATOM 703 C C . LEU A 1 90 ? 28.851 42.101 139.493 1.00 11.86 145 LEU A C 1
ATOM 704 O O . LEU A 1 90 ? 29.977 41.601 139.371 1.00 11.04 145 LEU A O 1
ATOM 709 N N . HIS A 1 91 ? 28.646 43.416 139.397 1.00 11.88 146 HIS A N 1
ATOM 710 C CA . HIS A 1 91 ? 29.805 44.291 139.260 1.00 12.24 146 HIS A CA 1
ATOM 711 C C . HIS A 1 91 ? 30.780 44.157 140.435 1.00 12.45 146 HIS A C 1
ATOM 712 O O . HIS A 1 91 ? 32.004 44.066 140.244 1.00 12.42 146 HIS A O 1
ATOM 719 N N . GLN A 1 92 ? 30.257 44.172 141.660 1.00 12.99 147 GLN A N 1
ATOM 720 C CA . GLN A 1 92 ? 31.123 44.067 142.841 1.00 13.86 147 GLN A CA 1
ATOM 721 C C . GLN A 1 92 ? 31.864 42.731 142.912 1.00 14.92 147 GLN A C 1
ATOM 722 O O . GLN A 1 92 ? 33.066 42.692 143.216 1.00 16.19 147 GLN A O 1
ATOM 728 N N . LEU A 1 93 ? 31.163 41.651 142.582 1.00 15.19 148 LEU A N 1
ATOM 729 C CA . LEU A 1 93 ? 31.775 40.322 142.607 1.00 16.44 148 LEU A CA 1
ATOM 730 C C . LEU A 1 93 ? 32.874 40.196 141.562 1.00 16.82 148 LEU A C 1
ATOM 731 O O . LEU A 1 93 ? 33.927 39.614 141.829 1.00 17.40 148 LEU A O 1
ATOM 736 N N . THR A 1 94 ? 32.626 40.744 140.374 1.00 17.33 149 THR A N 1
ATOM 737 C CA . THR A 1 94 ? 33.493 40.467 139.228 1.00 19.55 149 THR A CA 1
ATOM 738 C C . THR A 1 94 ? 34.591 41.502 139.000 1.00 22.16 149 THR A C 1
ATOM 739 O O . THR A 1 94 ? 35.356 41.390 138.041 1.00 20.78 149 THR A O 1
ATOM 743 N N . LEU A 1 95 ? 34.680 42.476 139.907 1.00 24.46 150 LEU A N 1
ATOM 744 C CA . LEU A 1 95 ? 35.746 43.486 139.898 1.00 28.53 150 LEU A CA 1
ATOM 745 C C . LEU A 1 95 ? 37.110 42.814 139.913 1.00 30.01 150 LEU A C 1
ATOM 746 O O . LEU A 1 95 ? 37.976 43.126 139.091 1.00 32.08 150 LEU A O 1
ATOM 751 N N . GLN A 1 96 ? 37.282 41.888 140.854 1.00 31.37 151 GLN A N 1
ATOM 752 C CA . GLN A 1 96 ? 38.534 41.158 141.027 1.00 31.90 151 GLN A CA 1
ATOM 753 C C . GLN A 1 96 ? 38.331 39.672 140.760 1.00 31.71 151 GLN A C 1
ATOM 754 O O . GLN A 1 96 ? 37.213 39.154 140.881 1.00 31.46 151 GLN A O 1
ATOM 756 N N . GLY A 1 97 ? 39.416 38.999 140.382 1.00 31.23 152 GLY A N 1
ATOM 757 C CA . GLY A 1 97 ? 39.386 37.561 140.114 1.00 30.84 152 GLY A CA 1
ATOM 758 C C . GLY A 1 97 ? 38.920 37.235 138.705 1.00 30.15 152 GLY A C 1
ATOM 759 O O . GLY A 1 97 ? 38.319 38.070 138.022 1.00 30.79 152 GLY A O 1
ATOM 760 N N A ASN A 1 98 ? 39.250 36.043 138.236 0.50 29.43 153 ASN A N 1
ATOM 761 N N B ASN A 1 98 ? 39.163 35.994 138.285 0.50 29.83 153 ASN A N 1
ATOM 762 C CA A ASN A 1 98 ? 38.704 35.613 136.968 0.50 28.17 153 ASN A CA 1
ATOM 763 C CA B ASN A 1 98 ? 38.765 35.510 136.958 0.50 28.94 153 ASN A CA 1
ATOM 764 C C A ASN A 1 98 ? 37.525 34.696 137.231 0.50 26.90 153 ASN A C 1
ATOM 765 C C B ASN A 1 98 ? 37.559 34.572 137.038 0.50 27.42 153 ASN A C 1
ATOM 766 O O A ASN A 1 98 ? 37.640 33.702 137.950 0.50 27.61 153 ASN A O 1
ATOM 767 O O B ASN A 1 98 ? 37.703 33.400 137.403 0.50 28.26 153 ASN A O 1
ATOM 776 N N . TRP A 1 99 ? 36.375 35.078 136.695 1.00 25.35 154 TRP A N 1
ATOM 777 C CA . TRP A 1 99 ? 35.165 34.280 136.802 1.00 22.67 154 TRP A CA 1
ATOM 778 C C . TRP A 1 99 ? 34.742 33.789 135.429 1.00 20.35 154 TRP A C 1
ATOM 779 O O . TRP A 1 99 ? 34.417 34.591 134.559 1.00 19.61 154 TRP A O 1
ATOM 790 N N . GLU A 1 100 ? 34.739 32.477 135.241 1.00 18.73 155 GLU A N 1
ATOM 791 C CA . GLU A 1 100 ? 34.283 31.891 133.991 1.00 17.70 155 GLU A CA 1
ATOM 792 C C . GLU A 1 100 ? 32.760 31.838 134.009 1.00 16.58 155 GLU A C 1
ATOM 793 O O . GLU A 1 100 ? 32.156 31.674 135.072 1.00 16.57 155 GLU A O 1
ATOM 799 N N . LEU A 1 101 ? 32.150 32.009 132.841 1.00 14.27 156 LEU A N 1
ATOM 800 C CA . LEU A 1 101 ? 30.700 31.942 132.709 1.00 12.84 156 LEU A CA 1
ATOM 801 C C . LEU A 1 101 ? 30.265 30.618 132.090 1.00 13.38 156 LEU A C 1
ATOM 802 O O . LEU A 1 101 ? 30.739 30.248 131.012 1.00 13.21 156 LEU A O 1
ATOM 807 N N . ARG A 1 102 ? 29.358 29.926 132.775 1.00 13.50 157 ARG A N 1
ATOM 808 C CA . ARG A 1 102 ? 28.645 28.799 132.189 1.00 14.70 157 ARG A CA 1
ATOM 809 C C . ARG A 1 102 ? 27.161 29.130 132.067 1.00 15.37 157 ARG A C 1
ATOM 810 O O . ARG A 1 102 ? 26.540 29.608 133.030 1.00 15.25 157 ARG A O 1
ATOM 818 N N . VAL A 1 103 ? 26.612 28.897 130.878 1.00 14.75 158 VAL A N 1
ATOM 819 C CA . VAL A 1 103 ? 25.181 29.048 130.623 1.00 15.30 158 VAL A CA 1
ATOM 820 C C . VAL A 1 103 ? 24.579 27.650 130.405 1.00 16.88 158 VAL A C 1
ATOM 821 O O . VAL A 1 103 ? 25.106 26.869 129.608 1.00 16.63 158 VAL A O 1
ATOM 825 N N . GLU A 1 104 ? 23.506 27.337 131.131 1.00 17.13 159 GLU A N 1
ATOM 826 C CA . GLU A 1 104 ? 22.785 26.070 130.945 1.00 19.15 159 GLU A CA 1
ATOM 827 C C . GLU A 1 104 ? 21.376 26.280 130.400 1.00 19.65 159 GLU A C 1
ATOM 828 O O . GLU A 1 104 ? 20.633 27.132 130.877 1.00 18.79 159 GLU A O 1
ATOM 834 N N . LEU A 1 105 ? 21.001 25.469 129.417 1.00 19.65 160 LEU A N 1
ATOM 835 C CA . LEU A 1 105 ? 19.725 25.620 128.750 1.00 21.22 160 LEU A CA 1
ATOM 836 C C . LEU A 1 105 ? 19.018 24.271 128.712 1.00 22.88 160 LEU A C 1
ATOM 837 O O . LEU A 1 105 ? 19.657 23.250 128.522 1.00 22.43 160 LEU A O 1
ATOM 842 N N . GLU A 1 106 ? 17.704 24.270 128.905 1.00 25.29 161 GLU A N 1
ATOM 843 C CA . GLU A 1 106 ? 16.951 23.023 128.802 1.00 28.22 161 GLU A CA 1
ATOM 844 C C . GLU A 1 106 ? 15.676 23.251 128.014 1.00 29.47 161 GLU A C 1
ATOM 845 O O . GLU A 1 106 ? 14.897 24.135 128.342 1.00 29.40 161 GLU A O 1
ATOM 851 N N . ASP A 1 107 ? 15.477 22.468 126.956 1.00 31.30 162 ASP A N 1
ATOM 852 C CA . ASP A 1 107 ? 14.277 22.604 126.147 1.00 33.81 162 ASP A CA 1
ATOM 853 C C . ASP A 1 107 ? 13.141 21.775 126.743 1.00 34.96 162 ASP A C 1
ATOM 854 O O . ASP A 1 107 ? 13.305 21.145 127.792 1.00 35.30 162 ASP A O 1
ATOM 859 N N . PHE A 1 108 ? 12.000 21.781 126.065 1.00 36.91 163 PHE A N 1
ATOM 860 C CA . PHE A 1 108 ? 10.790 21.127 126.564 1.00 38.03 163 PHE A CA 1
ATOM 861 C C . PHE A 1 108 ? 10.845 19.607 126.473 1.00 39.17 163 PHE A C 1
ATOM 862 O O . PHE A 1 108 ? 9.945 18.917 126.950 1.00 40.35 163 PHE A O 1
ATOM 870 N N . ASN A 1 109 ? 11.905 19.085 125.868 1.00 39.31 164 ASN A N 1
ATOM 871 C CA . ASN A 1 109 ? 12.119 17.648 125.829 1.00 39.45 164 ASN A CA 1
ATOM 872 C C . ASN A 1 109 ? 12.979 17.197 126.994 1.00 38.57 164 ASN A C 1
ATOM 873 O O . ASN A 1 109 ? 13.096 16.005 127.268 1.00 38.56 164 ASN A O 1
ATOM 878 N N . GLY A 1 110 ? 13.587 18.160 127.684 1.00 37.38 165 GLY A N 1
ATOM 879 C CA . GLY A 1 110 ? 14.522 17.843 128.754 1.00 35.32 165 GLY A CA 1
ATOM 880 C C . GLY A 1 110 ? 15.956 17.712 128.272 1.00 33.59 165 GLY A C 1
ATOM 881 O O . GLY A 1 110 ? 16.832 17.309 129.034 1.00 34.18 165 GLY A O 1
ATOM 882 N N . ASN A 1 111 ? 16.191 18.046 127.003 1.00 32.10 166 ASN A N 1
ATOM 883 C CA . ASN A 1 111 ? 17.537 18.052 126.425 1.00 30.24 166 ASN A CA 1
ATOM 884 C C . ASN A 1 111 ? 18.322 19.233 126.975 1.00 29.44 166 ASN A C 1
ATOM 885 O O . ASN A 1 111 ? 17.855 20.365 126.913 1.00 29.86 166 ASN A O 1
ATOM 887 N N A ARG A 1 112 ? 19.502 18.952 127.512 0.50 28.90 167 ARG A N 1
ATOM 888 N N B ARG A 1 112 ? 19.522 18.976 127.484 0.50 29.21 167 ARG A N 1
ATOM 889 C CA A ARG A 1 112 ? 20.353 19.993 128.072 0.50 28.25 167 ARG A CA 1
ATOM 890 C CA B ARG A 1 112 ? 20.326 20.033 128.109 0.50 28.74 167 ARG A CA 1
ATOM 891 C C A ARG A 1 112 ? 21.436 20.398 127.079 0.50 27.42 167 ARG A C 1
ATOM 892 C C B ARG A 1 112 ? 21.565 20.411 127.300 0.50 27.74 167 ARG A C 1
ATOM 893 O O A ARG A 1 112 ? 22.016 19.552 126.402 0.50 27.33 167 ARG A O 1
ATOM 894 O O B ARG A 1 112 ? 22.397 19.553 126.991 0.50 27.52 167 ARG A O 1
ATOM 909 N N . THR A 1 113 ? 21.687 21.700 126.978 1.00 26.46 168 THR A N 1
ATOM 910 C CA . THR A 1 113 ? 22.834 22.207 126.212 1.00 24.95 168 THR A CA 1
ATOM 911 C C . THR A 1 113 ? 23.545 23.301 127.017 1.00 23.54 168 THR A C 1
ATOM 912 O O . THR A 1 113 ? 22.980 23.840 127.974 1.00 23.12 168 THR A O 1
ATOM 916 N N . PHE A 1 114 ? 24.782 23.614 126.646 1.00 22.15 169 PHE A N 1
ATOM 917 C CA . PHE A 1 114 ? 25.564 24.592 127.407 1.00 20.53 169 PHE A CA 1
ATOM 918 C C . PHE A 1 114 ? 26.489 25.467 126.557 1.00 20.40 169 PHE A C 1
ATOM 919 O O . PHE A 1 114 ? 26.747 25.187 125.386 1.00 18.32 169 PHE A O 1
ATOM 921 N N . ALA A 1 115 ? 26.971 26.540 127.186 1.00 18.70 170 ALA A N 1
ATOM 922 C CA . ALA A 1 115 ? 27.927 27.461 126.580 1.00 18.47 170 ALA A CA 1
ATOM 923 C C . ALA A 1 115 ? 28.852 27.927 127.695 1.00 18.30 170 ALA A C 1
ATOM 924 O O . ALA A 1 115 ? 28.401 28.211 128.810 1.00 17.51 170 ALA A O 1
ATOM 926 N N A HIS A 1 116 ? 30.139 27.978 127.393 0.50 17.76 171 HIS A N 1
ATOM 927 N N B HIS A 1 116 ? 30.151 27.992 127.409 0.50 17.75 171 HIS A N 1
ATOM 928 C CA A HIS A 1 116 ? 31.125 28.403 128.366 0.50 17.78 171 HIS A CA 1
ATOM 929 C CA B HIS A 1 116 ? 31.161 28.338 128.424 0.50 17.75 171 HIS A CA 1
ATOM 930 C C A HIS A 1 116 ? 31.927 29.551 127.790 0.50 17.32 171 HIS A C 1
ATOM 931 C C B HIS A 1 116 ? 32.138 29.398 127.902 0.50 17.28 171 HIS A C 1
ATOM 932 O O A HIS A 1 116 ? 32.179 29.598 126.580 0.50 16.64 171 HIS A O 1
ATOM 933 O O B HIS A 1 116 ? 32.730 29.222 126.836 0.50 16.89 171 HIS A O 1
ATOM 946 N N . TYR A 1 117 ? 32.300 30.488 128.660 1.00 16.29 172 TYR A N 1
ATOM 947 C CA . TYR A 1 117 ? 33.124 31.637 128.255 1.00 16.30 172 TYR A CA 1
ATOM 948 C C . TYR A 1 117 ? 34.213 31.814 129.304 1.00 15.69 172 TYR A C 1
ATOM 949 O O . TYR A 1 117 ? 33.965 31.635 130.500 1.00 14.81 172 TYR A O 1
ATOM 958 N N . ALA A 1 118 ? 35.419 32.158 128.860 1.00 14.97 173 ALA A N 1
ATOM 959 C CA . ALA A 1 118 ? 36.582 32.163 129.738 1.00 15.96 173 ALA A CA 1
ATOM 960 C C . ALA A 1 118 ? 36.448 33.110 130.930 1.00 16.16 173 ALA A C 1
ATOM 961 O O . ALA A 1 118 ? 36.902 32.791 132.039 1.00 16.05 173 ALA A O 1
ATOM 963 N N . THR A 1 119 ? 35.877 34.291 130.681 1.00 16.94 174 THR A N 1
ATOM 964 C CA . THR A 1 119 ? 35.658 35.292 131.739 1.00 18.07 174 THR A CA 1
ATOM 965 C C . THR A 1 119 ? 34.330 36.027 131.571 1.00 16.71 174 THR A C 1
ATOM 966 O O . THR A 1 119 ? 33.748 36.059 130.485 1.00 17.32 174 THR A O 1
ATOM 970 N N . PHE A 1 120 ? 33.867 36.627 132.662 1.00 15.43 175 PHE A N 1
ATOM 971 C CA . PHE A 1 120 ? 32.664 37.441 132.671 1.00 14.65 175 PHE A CA 1
ATOM 972 C C . PHE A 1 120 ? 32.867 38.541 133.708 1.00 14.29 175 PHE A C 1
ATOM 973 O O . PHE A 1 120 ? 33.270 38.280 134.844 1.00 13.60 175 PHE A O 1
ATOM 981 N N . ARG A 1 121 ? 32.575 39.767 133.312 1.00 14.09 176 ARG A N 1
ATOM 982 C CA . ARG A 1 121 ? 32.685 40.902 134.221 1.00 14.63 176 ARG A CA 1
ATOM 983 C C . ARG A 1 121 ? 31.698 41.953 133.790 1.00 12.99 176 ARG A C 1
ATOM 984 O O . ARG A 1 121 ? 31.463 42.132 132.593 1.00 12.37 176 ARG A O 1
ATOM 992 N N . LEU A 1 122 ? 31.093 42.656 134.752 1.00 13.25 177 LEU A N 1
ATOM 993 C CA . LEU A 1 122 ? 30.281 43.811 134.388 1.00 12.19 177 LEU A CA 1
ATOM 994 C C . LEU A 1 122 ? 30.968 45.085 134.844 1.00 12.61 177 LEU A C 1
ATOM 995 O O . LEU A 1 122 ? 31.501 45.145 135.962 1.00 13.43 177 LEU A O 1
ATOM 1000 N N . LEU A 1 123 ? 30.961 46.093 133.985 1.00 13.81 178 LEU A N 1
ATOM 1001 C CA . LEU A 1 123 ? 31.441 47.415 134.389 1.00 14.74 178 LEU A CA 1
ATOM 1002 C C . LEU A 1 123 ? 30.447 47.994 135.381 1.00 15.07 178 LEU A C 1
ATOM 1003 O O . LEU A 1 123 ? 29.411 47.374 135.645 1.00 14.57 178 LEU A O 1
ATOM 1008 N N . GLY A 1 124 ? 30.768 49.156 135.949 1.00 16.21 179 GLY A N 1
ATOM 1009 C CA . GLY A 1 124 ? 29.907 49.793 136.963 1.00 16.62 179 GLY A CA 1
ATOM 1010 C C . GLY A 1 124 ? 28.686 50.514 136.398 1.00 16.20 179 GLY A C 1
ATOM 1011 O O . GLY A 1 124 ? 28.453 50.524 135.190 1.00 16.40 179 GLY A O 1
ATOM 1012 N N . GLU A 1 125 ? 27.884 51.118 137.271 1.00 16.29 180 GLU A N 1
ATOM 1013 C CA . GLU A 1 125 ? 26.611 51.695 136.841 1.00 16.65 180 GLU A CA 1
ATOM 1014 C C . GLU A 1 125 ? 26.766 52.899 135.896 1.00 16.87 180 GLU A C 1
ATOM 1015 O O . GLU A 1 125 ? 25.916 53.139 135.031 1.00 16.42 180 GLU A O 1
ATOM 1021 N N . VAL A 1 126 ? 27.837 53.661 136.080 1.00 18.58 181 VAL A N 1
ATOM 1022 C CA . VAL A 1 126 ? 28.107 54.788 135.183 1.00 20.03 181 VAL A CA 1
ATOM 1023 C C . VAL A 1 126 ? 28.277 54.320 133.738 1.00 19.80 181 VAL A C 1
ATOM 1024 O O . VAL A 1 126 ? 27.927 55.031 132.786 1.00 20.28 181 VAL A O 1
ATOM 1028 N N . ASP A 1 127 ? 28.828 53.121 133.586 1.00 19.47 182 ASP A N 1
ATOM 1029 C CA . ASP A 1 127 ? 29.027 52.507 132.282 1.00 19.40 182 ASP A CA 1
ATOM 1030 C C . ASP A 1 127 ? 27.863 51.573 131.928 1.00 17.82 182 ASP A C 1
ATOM 1031 O O . ASP A 1 127 ? 27.964 50.733 131.030 1.00 18.33 182 ASP A O 1
ATOM 1036 N N . HIS A 1 128 ? 26.754 51.728 132.640 1.00 17.01 183 HIS A N 1
ATOM 1037 C CA . HIS A 1 128 ? 25.530 51.005 132.344 1.00 16.83 183 HIS A CA 1
ATOM 1038 C C . HIS A 1 128 ? 25.704 49.492 132.449 1.00 14.42 183 HIS A C 1
ATOM 1039 O O . HIS A 1 128 ? 25.064 48.743 131.719 1.00 15.16 183 HIS A O 1
ATOM 1046 N N . TYR A 1 129 ? 26.580 49.063 133.348 1.00 13.76 184 TYR A N 1
ATOM 1047 C CA . TYR A 1 129 ? 26.799 47.623 133.612 1.00 12.22 184 TYR A CA 1
ATOM 1048 C C . TYR A 1 129 ? 27.161 46.905 132.331 1.00 12.70 184 TYR A C 1
ATOM 1049 O O . TYR A 1 129 ? 26.737 45.765 132.089 1.00 14.09 184 TYR A O 1
ATOM 1058 N N . GLN A 1 130 ? 27.977 47.580 131.527 1.00 13.58 185 GLN A N 1
ATOM 1059 C CA . GLN A 1 130 ? 28.441 47.052 130.247 1.00 14.25 185 GLN A CA 1
ATOM 1060 C C . GLN A 1 130 ? 29.072 45.667 130.438 1.00 13.78 185 GLN A C 1
ATOM 1061 O O . GLN A 1 130 ? 29.844 45.436 131.370 1.00 13.15 185 GLN A O 1
ATOM 1067 N N . LEU A 1 131 ? 28.754 44.752 129.532 1.00 13.20 186 LEU A N 1
ATOM 1068 C CA . LEU A 1 131 ? 29.302 43.404 129.600 1.00 12.65 186 LEU A CA 1
ATOM 1069 C C . LEU A 1 131 ? 30.730 43.367 129.085 1.00 12.75 186 LEU A C 1
ATOM 1070 O O . LEU A 1 131 ? 31.029 43.907 128.008 1.00 13.59 186 LEU A O 1
ATOM 1075 N N . ALA A 1 132 ? 31.608 42.746 129.861 1.00 12.83 187 ALA A N 1
ATOM 1076 C CA . ALA A 1 132 ? 32.950 42.376 129.377 1.00 12.95 187 ALA A CA 1
ATOM 1077 C C . ALA A 1 132 ? 33.069 40.844 129.384 1.00 13.74 187 ALA A C 1
ATOM 1078 O O . ALA A 1 132 ? 33.266 40.220 130.434 1.00 12.84 187 ALA A O 1
ATOM 1080 N N . LEU A 1 133 ? 32.926 40.246 128.205 1.00 13.76 188 LEU A N 1
ATOM 1081 C CA . LEU A 1 133 ? 32.883 38.792 128.094 1.00 14.01 188 LEU A CA 1
ATOM 1082 C C . LEU A 1 133 ? 34.165 38.255 127.469 1.00 15.14 188 LEU A C 1
ATOM 1083 O O . LEU A 1 133 ? 34.621 38.783 126.461 1.00 15.94 188 LEU A O 1
ATOM 1088 N N . GLY A 1 134 ? 34.727 37.212 128.084 1.00 15.85 189 GLY A N 1
ATOM 1089 C CA . GLY A 1 134 ? 35.870 36.477 127.541 1.00 17.30 189 GLY A CA 1
ATOM 1090 C C . GLY A 1 134 ? 35.476 35.599 126.366 1.00 17.84 189 GLY A C 1
ATOM 1091 O O . GLY A 1 134 ? 34.304 35.514 125.991 1.00 17.08 189 GLY A O 1
ATOM 1092 N N . LYS A 1 135 ? 36.472 34.969 125.762 1.00 18.92 190 LYS A N 1
ATOM 1093 C CA . LYS A 1 135 ? 36.251 34.154 124.570 1.00 20.26 190 LYS A CA 1
ATOM 1094 C C . LYS A 1 135 ? 35.482 32.866 124.863 1.00 19.57 190 LYS A C 1
ATOM 1095 O O . LYS A 1 135 ? 35.576 32.308 125.951 1.00 18.72 190 LYS A O 1
ATOM 1101 N N . PHE A 1 136 ? 34.733 32.416 123.860 1.00 20.51 191 PHE A N 1
ATOM 1102 C CA . PHE A 1 136 ? 33.978 31.175 123.895 1.00 20.98 191 PHE A CA 1
ATOM 1103 C C . PHE A 1 136 ? 34.935 29.986 123.904 1.00 22.30 191 PHE A C 1
ATOM 1104 O O . PHE A 1 136 ? 35.819 29.890 123.048 1.00 22.31 191 PHE A O 1
ATOM 1112 N N . SER A 1 137 ? 34.775 29.097 124.879 1.00 22.68 192 SER A N 1
ATOM 1113 C CA . SER A 1 137 ? 35.617 27.902 124.956 1.00 24.28 192 SER A CA 1
ATOM 1114 C C . SER A 1 137 ? 34.943 26.710 124.277 1.00 24.96 192 SER A C 1
ATOM 1115 O O . SER A 1 137 ? 35.419 26.223 123.251 1.00 26.21 192 SER A O 1
ATOM 1118 N N A GLU A 1 138 ? 33.831 26.255 124.845 0.50 24.79 193 GLU A N 1
ATOM 1119 N N B GLU A 1 138 ? 33.854 26.224 124.867 0.50 24.65 193 GLU A N 1
ATOM 1120 C CA A GLU A 1 138 ? 33.074 25.146 124.274 0.50 24.78 193 GLU A CA 1
ATOM 1121 C CA B GLU A 1 138 ? 33.083 25.119 124.294 0.50 24.49 193 GLU A CA 1
ATOM 1122 C C A GLU A 1 138 ? 31.615 25.256 124.690 0.50 24.20 193 GLU A C 1
ATOM 1123 C C B GLU A 1 138 ? 31.613 25.295 124.656 0.50 24.06 193 GLU A C 1
ATOM 1124 O O A GLU A 1 138 ? 31.286 25.938 125.664 0.50 23.21 193 GLU A O 1
ATOM 1125 O O B GLU A 1 138 ? 31.274 26.059 125.564 0.50 23.13 193 GLU A O 1
ATOM 1136 N N . GLY A 1 139 ? 30.742 24.589 123.945 1.00 23.50 194 GLY A N 1
ATOM 1137 C CA . GLY A 1 139 ? 29.325 24.619 124.252 1.00 23.26 194 GLY A CA 1
ATOM 1138 C C . GLY A 1 139 ? 28.463 23.993 123.185 1.00 23.28 194 GLY A C 1
ATOM 1139 O O . GLY A 1 139 ? 28.436 24.448 122.047 1.00 22.82 194 GLY A O 1
ATOM 1140 N N . THR A 1 140 ? 27.731 22.959 123.569 1.00 23.21 195 THR A N 1
ATOM 1141 C CA . THR A 1 140 ? 26.765 22.344 122.653 1.00 23.85 195 THR A CA 1
ATOM 1142 C C . THR A 1 140 ? 25.682 23.326 122.201 1.00 24.04 195 THR A C 1
ATOM 1143 O O . THR A 1 140 ? 25.043 23.123 121.162 1.00 25.68 195 THR A O 1
ATOM 1147 N N . ALA A 1 141 ? 25.455 24.383 122.980 1.00 22.95 196 ALA A N 1
ATOM 1148 C CA . ALA A 1 141 ? 24.458 25.380 122.610 1.00 22.51 196 ALA A CA 1
ATOM 1149 C C . ALA A 1 141 ? 25.007 26.392 121.608 1.00 21.87 196 ALA A C 1
ATOM 1150 O O . ALA A 1 141 ? 24.249 27.140 120.992 1.00 22.18 196 ALA A O 1
ATOM 1152 N N . GLY A 1 142 ? 26.325 26.418 121.450 1.00 21.79 197 GLY A N 1
ATOM 1153 C CA . GLY A 1 142 ? 26.953 27.389 120.554 1.00 21.37 197 GLY A CA 1
ATOM 1154 C C . GLY A 1 142 ? 27.077 28.762 121.195 1.00 21.16 197 GLY A C 1
ATOM 1155 O O . GLY A 1 142 ? 26.556 29.002 122.280 1.00 20.57 197 GLY A O 1
ATOM 1156 N N . ASP A 1 143 ? 27.776 29.663 120.522 1.00 20.60 198 ASP A N 1
ATOM 1157 C CA . ASP A 1 143 ? 28.010 30.999 121.063 1.00 20.27 198 ASP A CA 1
ATOM 1158 C C . ASP A 1 143 ? 26.926 31.975 120.617 1.00 19.69 198 ASP A C 1
ATOM 1159 O O . ASP A 1 143 ? 26.786 32.276 119.425 1.00 20.11 198 ASP A O 1
ATOM 1164 N N . SER A 1 144 ? 26.153 32.477 121.583 1.00 19.20 199 SER A N 1
ATOM 1165 C CA . SER A 1 144 ? 25.163 33.515 121.298 1.00 19.10 199 SER A CA 1
ATOM 1166 C C . SER A 1 144 ? 25.291 34.733 122.222 1.00 18.25 199 SER A C 1
ATOM 1167 O O . SER A 1 144 ? 24.356 35.522 122.338 1.00 17.04 199 SER A O 1
ATOM 1170 N N . LEU A 1 145 ? 26.438 34.871 122.878 1.00 17.21 200 LEU A N 1
ATOM 1171 C CA . LEU A 1 145 ? 26.642 35.974 123.803 1.00 17.45 200 LEU A CA 1
ATOM 1172 C C . LEU A 1 145 ? 27.785 36.909 123.387 1.00 17.83 200 LEU A C 1
ATOM 1173 O O . LEU A 1 145 ? 27.845 38.036 123.857 1.00 17.90 200 LEU A O 1
ATOM 1178 N N . SER A 1 146 ? 28.656 36.472 122.479 1.00 19.16 201 SER A N 1
ATOM 1179 C CA . SER A 1 146 ? 29.811 37.298 122.103 1.00 19.57 201 SER A CA 1
ATOM 1180 C C . SER A 1 146 ? 29.394 38.619 121.488 1.00 19.40 201 SER A C 1
ATOM 1181 O O . SER A 1 146 ? 30.015 39.650 121.751 1.00 20.05 201 SER A O 1
ATOM 1184 N N . LEU A 1 147 ? 28.344 38.588 120.672 1.00 19.41 202 LEU A N 1
ATOM 1185 C CA . LEU A 1 147 ? 27.789 39.807 120.071 1.00 19.34 202 LEU A CA 1
ATOM 1186 C C . LEU A 1 147 ? 27.498 40.857 121.141 1.00 18.88 202 LEU A C 1
ATOM 1187 O O . LEU A 1 147 ? 27.636 42.057 120.918 1.00 18.13 202 LEU A O 1
ATOM 1192 N N . HIS A 1 148 ? 27.105 40.388 122.319 1.00 17.47 203 HIS A N 1
ATOM 1193 C CA . HIS A 1 148 ? 26.665 41.274 123.373 1.00 16.33 203 HIS A CA 1
ATOM 1194 C C . HIS A 1 148 ? 27.804 41.831 124.208 1.00 16.00 203 HIS A C 1
ATOM 1195 O O . HIS A 1 148 ? 27.614 42.778 124.969 1.00 16.14 203 HIS A O 1
ATOM 1202 N N . SER A 1 149 ? 28.992 41.276 124.037 1.00 15.77 204 SER A N 1
ATOM 1203 C CA . SER A 1 149 ? 30.145 41.791 124.773 1.00 16.04 204 SER A CA 1
ATOM 1204 C C . SER A 1 149 ? 30.441 43.223 124.349 1.00 16.29 204 SER A C 1
ATOM 1205 O O . SER A 1 149 ? 30.375 43.539 123.165 1.00 17.22 204 SER A O 1
ATOM 1208 N N . GLY A 1 150 ? 30.746 44.088 125.312 1.00 16.11 205 GLY A N 1
ATOM 1209 C CA . GLY A 1 150 ? 31.042 45.491 125.012 1.00 17.40 205 GLY A CA 1
ATOM 1210 C C . GLY A 1 150 ? 29.825 46.395 125.000 1.00 17.55 205 GLY A C 1
ATOM 1211 O O . GLY A 1 150 ? 29.945 47.611 124.767 1.00 19.49 205 GLY A O 1
ATOM 1212 N N . ARG A 1 151 ? 28.648 45.825 125.254 1.00 16.76 206 ARG A N 1
ATOM 1213 C CA . ARG A 1 151 ? 27.417 46.587 125.161 1.00 16.60 206 ARG A CA 1
ATOM 1214 C C . ARG A 1 151 ? 26.842 46.885 126.535 1.00 16.50 206 ARG A C 1
ATOM 1215 O O . ARG A 1 151 ? 26.996 46.084 127.452 1.00 15.36 206 ARG A O 1
ATOM 1223 N N . PRO A 1 152 ? 26.208 48.059 126.681 1.00 16.58 207 PRO A N 1
ATOM 1224 C CA . PRO A 1 152 ? 25.581 48.423 127.947 1.00 15.83 207 PRO A CA 1
ATOM 1225 C C . PRO A 1 152 ? 24.316 47.606 128.167 1.00 15.85 207 PRO A C 1
ATOM 1226 O O . PRO A 1 152 ? 23.755 47.067 127.224 1.00 15.53 207 PRO A O 1
ATOM 1230 N N . PHE A 1 153 ? 23.890 47.502 129.417 1.00 15.24 208 PHE A N 1
ATOM 1231 C CA . PHE A 1 153 ? 22.623 46.867 129.738 1.00 15.53 208 PHE A CA 1
ATOM 1232 C C . PHE A 1 153 ? 21.516 47.876 129.437 1.00 16.00 208 PHE A C 1
ATOM 1233 O O . PHE A 1 153 ? 21.694 49.082 129.689 1.00 16.59 208 PHE A O 1
ATOM 1241 N N . THR A 1 154 ? 20.392 47.407 128.887 1.00 17.93 209 THR A N 1
ATOM 1242 C CA . THR A 1 154 ? 19.188 48.259 128.747 1.00 18.86 209 THR A CA 1
ATOM 1243 C C . THR A 1 154 ? 17.932 47.595 129.287 1.00 18.63 209 THR A C 1
ATOM 1244 O O . THR A 1 154 ? 17.742 46.371 129.185 1.00 17.22 209 THR A O 1
ATOM 1248 N N . THR A 1 155 ? 17.114 48.429 129.918 1.00 17.69 210 THR A N 1
ATOM 1249 C CA . THR A 1 155 ? 15.814 48.033 130.428 1.00 18.70 210 THR A CA 1
ATOM 1250 C C . THR A 1 155 ? 14.765 48.936 129.773 1.00 19.48 210 THR A C 1
ATOM 1251 O O . THR A 1 155 ? 15.103 49.860 129.036 1.00 19.41 210 THR A O 1
ATOM 1255 N N . TYR A 1 156 ? 13.492 48.687 130.049 1.00 21.78 211 TYR A N 1
ATOM 1256 C CA . TYR A 1 156 ? 12.455 49.471 129.394 1.00 23.23 211 TYR A CA 1
ATOM 1257 C C . TYR A 1 156 ? 12.519 50.965 129.741 1.00 23.90 211 TYR A C 1
ATOM 1258 O O . TYR A 1 156 ? 12.090 51.811 128.950 1.00 24.72 211 TYR A O 1
ATOM 1267 N N . ASP A 1 157 ? 13.091 51.299 130.896 1.00 23.49 212 ASP A N 1
ATOM 1268 C CA . ASP A 1 157 ? 13.208 52.690 131.315 1.00 23.98 212 ASP A CA 1
ATOM 1269 C C . ASP A 1 157 ? 14.643 53.204 131.251 1.00 23.86 212 ASP A C 1
ATOM 1270 O O . ASP A 1 157 ? 14.973 54.240 131.832 1.00 24.47 212 ASP A O 1
ATOM 1275 N N . ALA A 1 158 ? 15.504 52.474 130.549 1.00 24.06 213 ALA A N 1
ATOM 1276 C CA . ALA A 1 158 ? 16.881 52.915 130.370 1.00 23.54 213 ALA A CA 1
ATOM 1277 C C . ALA A 1 158 ? 17.436 52.385 129.053 1.00 23.98 213 ALA A C 1
ATOM 1278 O O . ALA A 1 158 ? 18.096 51.341 129.020 1.00 22.32 213 ALA A O 1
ATOM 1280 N N . ASP A 1 159 ? 17.152 53.114 127.969 1.00 23.89 214 ASP A N 1
ATOM 1281 C CA . ASP A 1 159 ? 17.537 52.689 126.619 1.00 24.31 214 ASP A CA 1
ATOM 1282 C C . ASP A 1 159 ? 18.978 53.073 126.297 1.00 23.72 214 ASP A C 1
ATOM 1283 O O . ASP A 1 159 ? 19.306 54.253 126.160 1.00 24.15 214 ASP A O 1
ATOM 1288 N N . HIS A 1 160 ? 19.839 52.065 126.183 1.00 23.17 215 HIS A N 1
ATOM 1289 C CA . HIS A 1 160 ? 21.254 52.292 125.909 1.00 22.47 215 HIS A CA 1
ATOM 1290 C C . HIS A 1 160 ? 21.712 51.513 124.687 1.00 21.89 215 HIS A C 1
ATOM 1291 O O . HIS A 1 160 ? 22.906 51.444 124.414 1.00 21.34 215 HIS A O 1
ATOM 1298 N N . ASP A 1 161 ? 20.773 50.911 123.967 1.00 22.23 216 ASP A N 1
ATOM 1299 C CA . ASP A 1 161 ? 21.129 49.960 122.915 1.00 22.64 216 ASP A CA 1
ATOM 1300 C C . ASP A 1 161 ? 21.534 50.671 121.618 1.00 23.11 216 ASP A C 1
ATOM 1301 O O . ASP A 1 161 ? 21.705 51.883 121.606 1.00 23.49 216 ASP A O 1
ATOM 1306 N N . SER A 1 162 ? 21.717 49.911 120.551 1.00 24.20 217 SER A N 1
ATOM 1307 C CA . SER A 1 162 ? 22.192 50.477 119.292 1.00 25.36 217 SER A CA 1
ATOM 1308 C C . SER A 1 162 ? 21.056 50.526 118.273 1.00 27.17 217 SER A C 1
ATOM 1309 O O . SER A 1 162 ? 21.287 50.641 117.070 1.00 27.70 217 SER A O 1
ATOM 1312 N N . SER A 1 163 ? 19.830 50.437 118.771 1.00 27.72 218 SER A N 1
ATOM 1313 C CA . SER A 1 163 ? 18.641 50.435 117.925 1.00 28.78 218 SER A CA 1
ATOM 1314 C C . SER A 1 163 ? 17.945 51.795 117.969 1.00 29.21 218 SER A C 1
ATOM 1315 O O . SER A 1 163 ? 18.040 52.513 118.969 1.00 28.52 218 SER A O 1
ATOM 1318 N N . ASN A 1 164 ? 17.245 52.149 116.887 1.00 29.56 219 ASN A N 1
ATOM 1319 C CA . ASN A 1 164 ? 16.460 53.386 116.850 1.00 30.77 219 ASN A CA 1
ATOM 1320 C C . ASN A 1 164 ? 15.268 53.271 117.790 1.00 31.40 219 ASN A C 1
ATOM 1321 O O . ASN A 1 164 ? 14.599 54.262 118.101 1.00 32.04 219 ASN A O 1
ATOM 1323 N N . SER A 1 165 ? 15.015 52.049 118.238 1.00 31.00 220 SER A N 1
ATOM 1324 C CA . SER A 1 165 ? 13.976 51.784 119.228 1.00 31.19 220 SER A CA 1
ATOM 1325 C C . SER A 1 165 ? 14.570 51.353 120.576 1.00 30.40 220 SER A C 1
ATOM 1326 O O . SER A 1 165 ? 15.800 51.352 120.771 1.00 30.14 220 SER A O 1
ATOM 1329 N N . ASN A 1 166 ? 13.672 51.010 121.499 1.00 29.26 221 ASN A N 1
ATOM 1330 C CA . ASN A 1 166 ? 14.029 50.434 122.792 1.00 28.44 221 ASN A CA 1
ATOM 1331 C C . ASN A 1 166 ? 13.847 48.919 122.752 1.00 26.90 221 ASN A C 1
ATOM 1332 O O . ASN A 1 166 ? 12.725 48.409 122.859 1.00 26.71 221 ASN A O 1
ATOM 1337 N N . CYS A 1 167 ? 14.956 48.200 122.585 1.00 25.06 222 CYS A N 1
ATOM 1338 C CA . CYS A 1 167 ? 14.923 46.750 122.465 1.00 23.64 222 CYS A CA 1
ATOM 1339 C C . CYS A 1 167 ? 14.245 46.063 123.641 1.00 22.30 222 CYS A C 1
ATOM 1340 O O . CYS A 1 167 ? 13.593 45.053 123.457 1.00 21.67 222 CYS A O 1
ATOM 1343 N N . ALA A 1 168 ? 14.456 46.584 124.846 1.00 23.06 223 ALA A N 1
ATOM 1344 C CA . ALA A 1 168 ? 13.837 45.998 126.038 1.00 23.80 223 ALA A CA 1
ATOM 1345 C C . ALA A 1 168 ? 12.318 46.050 125.901 1.00 24.83 223 ALA A C 1
ATOM 1346 O O . ALA A 1 168 ? 11.631 45.071 126.166 1.00 25.29 223 ALA A O 1
ATOM 1348 N N . VAL A 1 169 ? 11.803 47.198 125.482 1.00 26.32 224 VAL A N 1
ATOM 1349 C CA . VAL A 1 169 ? 10.369 47.330 125.222 1.00 27.40 224 VAL A CA 1
ATOM 1350 C C . VAL A 1 169 ? 10.012 46.413 124.062 1.00 27.91 224 VAL A C 1
ATOM 1351 O O . VAL A 1 169 ? 9.161 45.537 124.185 1.00 29.02 224 VAL A O 1
ATOM 1355 N N . ILE A 1 170 ? 10.711 46.584 122.943 1.00 27.77 225 ILE A N 1
ATOM 1356 C CA . ILE A 1 170 ? 10.410 45.819 121.738 1.00 27.16 225 ILE A CA 1
ATOM 1357 C C . ILE A 1 170 ? 10.334 44.321 121.980 1.00 26.63 225 ILE A C 1
ATOM 1358 O O . ILE A 1 170 ? 9.381 43.685 121.547 1.00 26.67 225 ILE A O 1
ATOM 1363 N N . VAL A 1 171 ? 11.324 43.750 122.677 1.00 25.69 226 VAL A N 1
ATOM 1364 C CA . VAL A 1 171 ? 11.389 42.296 122.843 1.00 24.61 226 VAL A CA 1
ATOM 1365 C C . VAL A 1 171 ? 11.001 41.779 124.250 1.00 24.48 226 VAL A C 1
ATOM 1366 O O . VAL A 1 171 ? 11.162 40.595 124.542 1.00 23.92 226 VAL A O 1
ATOM 1370 N N . HIS A 1 172 ? 10.505 42.676 125.094 1.00 24.62 227 HIS A N 1
ATOM 1371 C CA . HIS A 1 172 ? 10.008 42.334 126.441 1.00 24.03 227 HIS A CA 1
ATOM 1372 C C . HIS A 1 172 ? 11.054 41.627 127.315 1.00 22.87 227 HIS A C 1
ATOM 1373 O O . HIS A 1 172 ? 10.856 40.489 127.764 1.00 22.55 227 HIS A O 1
ATOM 1380 N N . GLY A 1 173 ? 12.170 42.312 127.545 1.00 21.80 228 GLY A N 1
ATOM 1381 C CA . GLY A 1 173 ? 13.233 41.769 128.384 1.00 20.57 228 GLY A CA 1
ATOM 1382 C C . GLY A 1 173 ? 14.169 42.830 128.922 1.00 19.55 228 GLY A C 1
ATOM 1383 O O . GLY A 1 173 ? 13.834 44.025 128.942 1.00 20.31 228 GLY A O 1
ATOM 1384 N N . ALA A 1 174 ? 15.338 42.382 129.379 1.00 18.13 229 ALA A N 1
ATOM 1385 C CA . ALA A 1 174 ? 16.421 43.262 129.790 1.00 16.84 229 ALA A CA 1
ATOM 1386 C C . ALA A 1 174 ? 17.710 42.519 129.462 1.00 15.94 229 ALA A C 1
ATOM 1387 O O . ALA A 1 174 ? 17.831 41.342 129.766 1.00 14.94 229 ALA A O 1
ATOM 1389 N N . TRP A 1 175 ? 18.679 43.198 128.860 1.00 15.07 230 TRP A N 1
ATOM 1390 C CA . TRP A 1 175 ? 19.887 42.507 128.408 1.00 14.31 230 TRP A CA 1
ATOM 1391 C C . TRP A 1 175 ? 20.833 43.549 127.864 1.00 15.09 230 TRP A C 1
ATOM 1392 O O . TRP A 1 175 ? 20.493 44.727 127.780 1.00 15.70 230 TRP A O 1
ATOM 1403 N N . TRP A 1 176 ? 22.011 43.093 127.460 1.00 15.30 231 TRP A N 1
ATOM 1404 C CA . TRP A 1 176 ? 22.979 43.967 126.836 1.00 15.49 231 TRP A CA 1
ATOM 1405 C C . TRP A 1 176 ? 22.644 44.034 125.352 1.00 16.37 231 TRP A C 1
ATOM 1406 O O . TRP A 1 176 ? 23.427 43.588 124.509 1.00 16.46 231 TRP A O 1
ATOM 1417 N N . TYR A 1 177 ? 21.474 44.602 125.044 1.00 17.23 232 TYR A N 1
ATOM 1418 C CA . TYR A 1 177 ? 20.943 44.578 123.673 1.00 18.22 232 TYR A CA 1
ATOM 1419 C C . TYR A 1 177 ? 21.791 45.344 122.658 1.00 19.12 232 TYR A C 1
ATOM 1420 O O . TYR A 1 177 ? 22.379 46.382 122.961 1.00 19.09 232 TYR A O 1
ATOM 1429 N N . ALA A 1 178 ? 21.807 44.816 121.443 1.00 20.46 233 ALA A N 1
ATOM 1430 C CA . ALA A 1 178 ? 22.339 45.524 120.287 1.00 21.55 233 ALA A CA 1
ATOM 1431 C C . ALA A 1 178 ? 21.121 46.013 119.487 1.00 22.24 233 ALA A C 1
ATOM 1432 O O . ALA A 1 178 ? 20.519 47.032 119.832 1.00 22.69 233 ALA A O 1
ATOM 1434 N N . SER A 1 179 ? 20.740 45.286 118.440 1.00 23.47 234 SER A N 1
ATOM 1435 C CA . SER A 1 179 ? 19.513 45.609 117.708 1.00 24.71 234 SER A CA 1
ATOM 1436 C C . SER A 1 179 ? 18.858 44.391 117.032 1.00 24.89 234 SER A C 1
ATOM 1437 O O . SER A 1 179 ? 18.766 44.322 115.800 1.00 25.23 234 SER A O 1
ATOM 1440 N N . CYS A 1 180 ? 18.382 43.433 117.831 1.00 23.30 235 CYS A N 1
ATOM 1441 C CA . CYS A 1 180 ? 18.446 43.519 119.286 1.00 23.27 235 CYS A CA 1
ATOM 1442 C C . CYS A 1 180 ? 19.308 42.448 119.961 1.00 21.97 235 CYS A C 1
ATOM 1443 O O . CYS A 1 180 ? 20.061 42.767 120.887 1.00 21.49 235 CYS A O 1
ATOM 1446 N N . TYR A 1 181 ? 19.201 41.194 119.522 1.00 20.61 236 TYR A N 1
ATOM 1447 C CA . TYR A 1 181 ? 19.871 40.104 120.244 1.00 20.85 236 TYR A CA 1
ATOM 1448 C C . TYR A 1 181 ? 20.189 38.794 119.506 1.00 20.66 236 TYR A C 1
ATOM 1449 O O . TYR A 1 181 ? 19.539 38.430 118.519 1.00 21.72 236 TYR A O 1
ATOM 1458 N N . ARG A 1 182 ? 21.200 38.090 120.016 1.00 19.47 237 ARG A N 1
ATOM 1459 C CA . ARG A 1 182 ? 21.412 36.674 119.720 1.00 19.21 237 ARG A CA 1
ATOM 1460 C C . ARG A 1 182 ? 20.992 35.841 120.928 1.00 18.56 237 ARG A C 1
ATOM 1461 O O . ARG A 1 182 ? 20.741 34.646 120.801 1.00 19.56 237 ARG A O 1
ATOM 1469 N N . SER A 1 183 ? 20.947 36.467 122.107 1.00 18.56 238 SER A N 1
ATOM 1470 C CA . SER A 1 183 ? 20.439 35.802 123.326 1.00 17.03 238 SER A CA 1
ATOM 1471 C C . SER A 1 183 ? 19.541 36.745 124.129 1.00 16.11 238 SER A C 1
ATOM 1472 O O . SER A 1 183 ? 19.714 37.960 124.110 1.00 14.82 238 SER A O 1
ATOM 1475 N N . ASN A 1 184 ? 18.597 36.172 124.863 1.00 16.62 239 ASN A N 1
ATOM 1476 C CA . ASN A 1 184 ? 17.562 36.959 125.518 1.00 16.31 239 ASN A CA 1
ATOM 1477 C C . ASN A 1 184 ? 17.020 36.176 126.712 1.00 15.93 239 ASN A C 1
ATOM 1478 O O . ASN A 1 184 ? 15.810 35.939 126.822 1.00 16.79 239 ASN A O 1
ATOM 1483 N N . LEU A 1 185 ? 17.913 35.766 127.603 1.00 14.44 240 LEU A N 1
ATOM 1484 C CA . LEU A 1 185 ? 17.566 34.811 128.654 1.00 15.35 240 LEU A CA 1
ATOM 1485 C C . LEU A 1 185 ? 16.720 35.390 129.784 1.00 14.79 240 LEU A C 1
ATOM 1486 O O . LEU A 1 185 ? 16.219 34.641 130.613 1.00 15.59 240 LEU A O 1
ATOM 1491 N N . ASN A 1 186 ? 16.579 36.713 129.810 1.00 15.27 241 ASN A N 1
ATOM 1492 C CA . ASN A 1 186 ? 15.701 37.386 130.771 1.00 15.78 241 ASN A CA 1
ATOM 1493 C C . ASN A 1 186 ? 14.405 37.760 130.066 1.00 17.14 241 ASN A C 1
ATOM 1494 O O . ASN A 1 186 ? 13.678 38.661 130.499 1.00 16.78 241 ASN A O 1
ATOM 1499 N N . GLY A 1 187 ? 14.127 37.064 128.968 1.00 17.61 242 GLY A N 1
ATOM 1500 C CA . GLY A 1 187 ? 12.947 37.376 128.164 1.00 19.79 242 GLY A CA 1
ATOM 1501 C C . GLY A 1 187 ? 11.688 36.776 128.760 1.00 20.16 242 GLY A C 1
ATOM 1502 O O . GLY A 1 187 ? 11.722 36.180 129.835 1.00 19.88 242 GLY A O 1
ATOM 1503 N N . ARG A 1 188 ? 10.577 36.924 128.048 1.00 20.82 243 ARG A N 1
ATOM 1504 C CA . ARG A 1 188 ? 9.278 36.470 128.538 1.00 22.52 243 ARG A CA 1
ATOM 1505 C C . ARG A 1 188 ? 9.141 34.951 128.590 1.00 22.37 243 ARG A C 1
ATOM 1506 O O . ARG A 1 188 ? 9.461 34.244 127.637 1.00 22.65 243 ARG A O 1
ATOM 1514 N N . TYR A 1 189 ? 8.660 34.435 129.718 1.00 22.63 244 TYR A N 1
ATOM 1515 C CA . TYR A 1 189 ? 8.552 32.997 129.870 1.00 22.68 244 TYR A CA 1
ATOM 1516 C C . TYR A 1 189 ? 7.405 32.407 129.051 1.00 24.13 244 TYR A C 1
ATOM 1517 O O . TYR A 1 189 ? 6.373 33.050 128.868 1.00 25.56 244 TYR A O 1
ATOM 1526 N N . ALA A 1 190 ? 7.617 31.187 128.575 1.00 24.82 245 ALA A N 1
ATOM 1527 C CA . ALA A 1 190 ? 6.605 30.404 127.874 1.00 26.12 245 ALA A CA 1
ATOM 1528 C C . ALA A 1 190 ? 6.658 28.947 128.322 1.00 26.87 245 ALA A C 1
ATOM 1529 O O . ALA A 1 190 ? 7.736 28.341 128.373 1.00 26.97 245 ALA A O 1
ATOM 1531 N N . VAL A 1 191 ? 5.497 28.368 128.638 1.00 27.81 246 VAL A N 1
ATOM 1532 C CA . VAL A 1 191 ? 5.459 26.982 129.115 1.00 29.32 246 VAL A CA 1
ATOM 1533 C C . VAL A 1 191 ? 5.567 25.944 128.004 1.00 29.76 246 VAL A C 1
ATOM 1534 O O . VAL A 1 191 ? 5.747 24.762 128.286 1.00 30.91 246 VAL A O 1
ATOM 1538 N N . SER A 1 192 ? 5.473 26.396 126.751 1.00 31.04 247 SER A N 1
ATOM 1539 C CA . SER A 1 192 ? 5.627 25.525 125.575 1.00 31.43 247 SER A CA 1
ATOM 1540 C C . SER A 1 192 ? 5.813 26.347 124.292 1.00 31.74 247 SER A C 1
ATOM 1541 O O . SER A 1 192 ? 5.705 27.577 124.315 1.00 31.87 247 SER A O 1
ATOM 1544 N N . GLU A 1 193 ? 6.079 25.663 123.177 1.00 33.22 248 GLU A N 1
ATOM 1545 C CA . GLU A 1 193 ? 6.183 26.305 121.854 1.00 34.02 248 GLU A CA 1
ATOM 1546 C C . GLU A 1 193 ? 4.882 26.994 121.431 1.00 34.42 248 GLU A C 1
ATOM 1547 O O . GLU A 1 193 ? 4.904 28.107 120.895 1.00 34.51 248 GLU A O 1
ATOM 1553 N N . ALA A 1 194 ? 3.749 26.339 121.682 1.00 34.68 249 ALA A N 1
ATOM 1554 C CA . ALA A 1 194 ? 2.455 26.899 121.326 1.00 34.75 249 ALA A CA 1
ATOM 1555 C C . ALA A 1 194 ? 2.276 28.291 121.923 1.00 35.58 249 ALA A C 1
ATOM 1556 O O . ALA A 1 194 ? 1.841 29.225 121.237 1.00 36.43 249 ALA A O 1
ATOM 1558 N N . ALA A 1 195 ? 2.640 28.426 123.197 1.00 35.32 250 ALA A N 1
ATOM 1559 C CA . ALA A 1 195 ? 2.442 29.668 123.936 1.00 35.99 250 ALA A CA 1
ATOM 1560 C C . ALA A 1 195 ? 3.586 30.667 123.740 1.00 35.71 250 ALA A C 1
ATOM 1561 O O . ALA A 1 195 ? 3.530 31.795 124.242 1.00 35.67 250 ALA A O 1
ATOM 1563 N N . ALA A 1 196 ? 4.600 30.255 122.986 1.00 36.03 251 ALA A N 1
ATOM 1564 C CA . ALA A 1 196 ? 5.793 31.070 122.761 1.00 35.76 251 ALA A CA 1
ATOM 1565 C C . ALA A 1 196 ? 5.520 32.434 122.132 1.00 36.42 251 ALA A C 1
ATOM 1566 O O . ALA A 1 196 ? 4.625 32.604 121.296 1.00 36.43 251 ALA A O 1
ATOM 1568 N N . HIS A 1 197 ? 6.315 33.407 122.552 1.00 35.86 252 HIS A N 1
ATOM 1569 C CA . HIS A 1 197 ? 6.182 34.762 122.077 1.00 36.24 252 HIS A CA 1
ATOM 1570 C C . HIS A 1 197 ? 7.103 34.911 120.869 1.00 35.16 252 HIS A C 1
ATOM 1571 O O . HIS A 1 197 ? 7.901 34.021 120.595 1.00 35.65 252 HIS A O 1
ATOM 1578 N N . LYS A 1 198 ? 6.951 36.007 120.133 1.00 34.65 253 LYS A N 1
ATOM 1579 C CA . LYS A 1 198 ? 7.824 36.321 119.007 1.00 33.35 253 LYS A CA 1
ATOM 1580 C C . LYS A 1 198 ? 9.262 36.318 119.521 1.00 32.08 253 LYS A C 1
ATOM 1581 O O . LYS A 1 198 ? 10.149 35.680 118.949 1.00 32.14 253 LYS A O 1
ATOM 1587 N N . TYR A 1 199 ? 9.465 37.026 120.627 1.00 30.80 254 TYR A N 1
ATOM 1588 C CA . TYR A 1 199 ? 10.753 37.080 121.307 1.00 29.00 254 TYR A CA 1
ATOM 1589 C C . TYR A 1 199 ? 10.589 36.487 122.698 1.00 27.16 254 TYR A C 1
ATOM 1590 O O . TYR A 1 199 ? 9.786 36.989 123.492 1.00 26.67 254 TYR A O 1
ATOM 1599 N N . GLY A 1 200 ? 11.344 35.432 122.988 1.00 25.47 255 GLY A N 1
ATOM 1600 C CA . GLY A 1 200 ? 11.278 34.782 124.301 1.00 23.61 255 GLY A CA 1
ATOM 1601 C C . GLY A 1 200 ? 12.650 34.467 124.870 1.00 22.14 255 GLY A C 1
ATOM 1602 O O . GLY A 1 200 ? 13.625 35.144 124.555 1.00 21.38 255 GLY A O 1
ATOM 1603 N N . ILE A 1 201 ? 12.721 33.423 125.694 1.00 20.82 256 ILE A N 1
ATOM 1604 C CA . ILE A 1 201 ? 13.983 33.011 126.325 1.00 20.65 256 ILE A CA 1
ATOM 1605 C C . ILE A 1 201 ? 14.774 32.226 125.282 1.00 20.09 256 ILE A C 1
ATOM 1606 O O . ILE A 1 201 ? 14.707 30.994 125.213 1.00 20.85 256 ILE A O 1
ATOM 1611 N N . ASP A 1 202 ? 15.498 32.980 124.456 1.00 19.75 257 ASP A N 1
ATOM 1612 C CA . ASP A 1 202 ? 16.053 32.487 123.191 1.00 19.95 257 ASP A CA 1
ATOM 1613 C C . ASP A 1 202 ? 17.586 32.475 123.187 1.00 19.96 257 ASP A C 1
ATOM 1614 O O . ASP A 1 202 ? 18.224 33.317 123.823 1.00 18.95 257 ASP A O 1
ATOM 1619 N N . TRP A 1 203 ? 18.159 31.514 122.465 1.00 19.99 258 TRP A N 1
ATOM 1620 C CA . TRP A 1 203 ? 19.608 31.410 122.251 1.00 20.09 258 TRP A CA 1
ATOM 1621 C C . TRP A 1 203 ? 19.795 31.093 120.764 1.00 21.67 258 TRP A C 1
ATOM 1622 O O . TRP A 1 203 ? 19.619 29.948 120.351 1.00 23.13 258 TRP A O 1
ATOM 1633 N N . ALA A 1 204 ? 20.118 32.112 119.969 1.00 23.14 259 ALA A N 1
ATOM 1634 C CA . ALA A 1 204 ? 20.073 31.999 118.498 1.00 23.71 259 ALA A CA 1
ATOM 1635 C C . ALA A 1 204 ? 20.792 30.777 117.942 1.00 24.84 259 ALA A C 1
ATOM 1636 O O . ALA A 1 204 ? 20.306 30.136 117.002 1.00 25.38 259 ALA A O 1
ATOM 1638 N N . SER A 1 205 ? 21.950 30.463 118.507 1.00 24.82 260 SER A N 1
ATOM 1639 C CA . SER A 1 205 ? 22.795 29.409 117.971 1.00 26.21 260 SER A CA 1
ATOM 1640 C C . SER A 1 205 ? 22.368 28.020 118.430 1.00 27.02 260 SER A C 1
ATOM 1641 O O . SER A 1 205 ? 22.915 27.011 117.973 1.00 27.84 260 SER A O 1
ATOM 1644 N N . GLY A 1 206 ? 21.405 27.974 119.347 1.00 27.97 261 GLY A N 1
ATOM 1645 C CA . GLY A 1 206 ? 20.832 26.717 119.800 1.00 29.39 261 GLY A CA 1
ATOM 1646 C C . GLY A 1 206 ? 19.566 26.435 119.020 1.00 31.17 261 GLY A C 1
ATOM 1647 O O . GLY A 1 206 ? 19.621 25.842 117.943 1.00 31.22 261 GLY A O 1
ATOM 1648 N N . ARG A 1 207 ? 18.426 26.881 119.550 1.00 31.80 2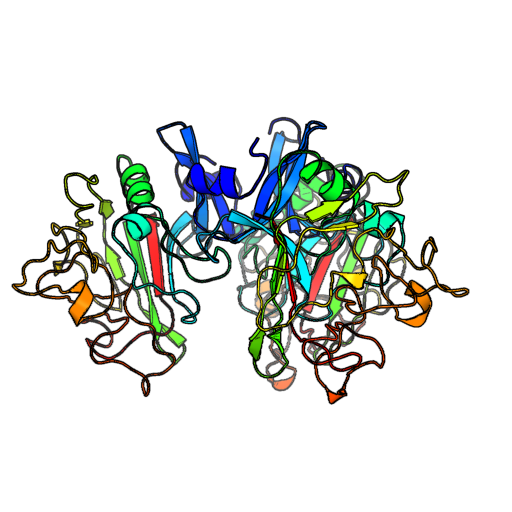62 ARG A N 1
ATOM 1649 C CA . ARG A 1 207 ? 17.122 26.647 118.919 1.00 32.26 262 ARG A CA 1
ATOM 1650 C C . ARG A 1 207 ? 16.649 27.828 118.079 1.00 32.32 262 ARG A C 1
ATOM 1651 O O . ARG A 1 207 ? 15.700 27.711 117.301 1.00 32.28 262 ARG A O 1
ATOM 1659 N N . GLY A 1 208 ? 17.306 28.971 118.234 1.00 32.09 263 GLY A N 1
ATOM 1660 C CA . GLY A 1 208 ? 16.996 30.137 117.421 1.00 31.85 263 GLY A CA 1
ATOM 1661 C C . GLY A 1 208 ? 15.984 31.067 118.046 1.00 32.14 263 GLY A C 1
ATOM 1662 O O . GLY A 1 208 ? 15.307 30.703 119.013 1.00 32.55 263 GLY A O 1
ATOM 1663 N N . VAL A 1 209 ? 15.883 32.272 117.491 1.00 32.10 264 VAL A N 1
ATOM 1664 C CA . VAL A 1 209 ? 14.910 33.259 117.938 1.00 32.47 264 VAL A CA 1
ATOM 1665 C C . VAL A 1 209 ? 13.500 32.694 117.793 1.00 32.75 264 VAL A C 1
ATOM 1666 O O . VAL A 1 209 ? 13.221 31.946 116.854 1.00 32.47 264 VAL A O 1
ATOM 1670 N N . GLY A 1 210 ? 12.625 33.032 118.736 1.00 32.29 265 GLY A N 1
ATOM 1671 C CA . GLY A 1 210 ? 11.226 32.614 118.662 1.00 32.74 265 GLY A CA 1
ATOM 1672 C C . GLY A 1 210 ? 10.993 31.172 119.074 1.00 32.58 265 GLY A C 1
ATOM 1673 O O . GLY A 1 210 ? 9.865 30.679 119.020 1.00 33.71 265 GLY A O 1
ATOM 1674 N N . HIS A 1 211 ? 12.057 30.489 119.478 1.00 31.93 266 HIS A N 1
ATOM 1675 C CA . HIS A 1 211 ? 11.960 29.096 119.904 1.00 31.86 266 HIS A CA 1
ATOM 1676 C C . HIS A 1 211 ? 12.676 28.862 121.245 1.00 31.62 266 HIS A C 1
ATOM 1677 O O . HIS A 1 211 ? 13.858 28.491 121.291 1.00 31.57 266 HIS A O 1
ATOM 1684 N N . PRO A 1 212 ? 11.936 29.061 122.347 1.00 30.52 267 PRO A N 1
ATOM 1685 C CA . PRO A 1 212 ? 12.479 29.239 123.696 1.00 28.83 267 PRO A CA 1
ATOM 1686 C C . PRO A 1 212 ? 12.801 27.978 124.497 1.00 27.50 267 PRO A C 1
ATOM 1687 O O . PRO A 1 212 ? 12.509 26.851 124.077 1.00 27.81 267 PRO A O 1
ATOM 1691 N N . TYR A 1 213 ? 13.393 28.195 125.670 1.00 25.27 268 TYR A N 1
ATOM 1692 C CA . TYR A 1 213 ? 13.795 27.131 126.572 1.00 23.59 268 TYR A CA 1
ATOM 1693 C C . TYR A 1 213 ? 12.900 27.096 127.813 1.00 23.28 268 TYR A C 1
ATOM 1694 O O . TYR A 1 213 ? 12.334 28.114 128.207 1.00 23.65 268 TYR A O 1
ATOM 1703 N N A ARG A 1 214 ? 12.797 25.911 128.406 0.50 23.30 269 ARG A N 1
ATOM 1704 N N B ARG A 1 214 ? 12.782 25.924 128.423 0.50 23.53 269 ARG A N 1
ATOM 1705 C CA A ARG A 1 214 ? 11.994 25.656 129.602 0.50 23.51 269 ARG A CA 1
ATOM 1706 C CA B ARG A 1 214 ? 11.967 25.759 129.622 0.50 23.91 269 ARG A CA 1
ATOM 1707 C C A ARG A 1 214 ? 12.723 26.076 130.881 0.50 23.24 269 ARG A C 1
ATOM 1708 C C B ARG A 1 214 ? 12.732 26.122 130.895 0.50 23.49 269 ARG A C 1
ATOM 1709 O O A ARG A 1 214 ? 12.114 26.610 131.813 0.50 22.80 269 ARG A O 1
ATOM 1710 O O B ARG A 1 214 ? 12.153 26.657 131.845 0.50 23.01 269 ARG A O 1
ATOM 1725 N N . ARG A 1 215 ? 14.029 25.826 130.912 1.00 22.99 270 ARG A N 1
ATOM 1726 C CA . ARG A 1 215 ? 14.864 26.132 132.076 1.00 23.25 270 ARG A CA 1
ATOM 1727 C C . ARG A 1 215 ? 16.199 26.711 131.635 1.00 21.82 270 ARG A C 1
ATOM 1728 O O . ARG A 1 215 ? 16.821 26.207 130.702 1.00 21.36 270 ARG A O 1
ATOM 1736 N N . VAL A 1 216 ? 16.648 27.757 132.319 1.00 20.75 271 VAL A N 1
ATOM 1737 C CA . VAL A 1 216 ? 17.942 28.359 132.011 1.00 19.86 271 VAL A CA 1
ATOM 1738 C C . VAL A 1 216 ? 18.661 28.649 133.321 1.00 17.36 271 VAL A C 1
ATOM 1739 O O . VAL A 1 216 ? 18.014 28.973 134.309 1.00 16.38 271 VAL A O 1
ATOM 1743 N N . ARG A 1 217 ? 19.986 28.543 133.340 1.00 16.43 272 ARG A N 1
ATOM 1744 C CA . ARG A 1 217 ? 20.763 29.079 134.469 1.00 15.98 272 ARG A CA 1
ATOM 1745 C C . ARG A 1 217 ? 21.983 29.781 133.920 1.00 15.11 272 ARG A C 1
ATOM 1746 O O . ARG A 1 217 ? 22.511 29.362 132.897 1.00 15.83 272 ARG A O 1
ATOM 1754 N N . MET A 1 218 ? 22.423 30.846 134.594 1.00 13.87 273 MET A N 1
ATOM 1755 C CA . MET A 1 218 ? 23.717 31.470 134.279 1.00 12.98 273 MET A CA 1
ATOM 1756 C C . MET A 1 218 ? 24.566 31.460 135.537 1.00 13.15 273 MET A C 1
ATOM 1757 O O . MET A 1 218 ? 24.095 31.838 136.617 1.00 12.26 273 MET A O 1
ATOM 1762 N N . MET A 1 219 ? 25.826 31.050 135.416 1.00 13.03 274 MET A N 1
ATOM 1763 C CA . MET A 1 219 ? 26.607 30.794 136.614 1.00 14.28 274 MET A CA 1
ATOM 1764 C C . MET A 1 219 ? 28.085 31.124 136.417 1.00 13.47 274 MET A C 1
ATOM 1765 O O . MET A 1 219 ? 28.590 31.065 135.297 1.00 12.82 274 MET A O 1
ATOM 1770 N N . LEU A 1 220 ? 28.755 31.475 137.512 1.00 14.08 275 LEU A N 1
ATOM 1771 C CA . LEU A 1 220 ? 30.158 31.890 137.502 1.00 14.03 275 LEU A CA 1
ATOM 1772 C C . LEU A 1 220 ? 31.035 31.061 138.418 1.00 16.09 275 LEU A C 1
ATOM 1773 O O . LEU A 1 220 ? 30.625 30.665 139.523 1.00 14.55 275 LEU A O 1
ATOM 1778 N N . ARG A 1 221 ? 32.276 30.838 137.997 1.00 17.48 276 ARG A N 1
ATOM 1779 C CA . ARG A 1 221 ? 33.232 30.178 138.872 1.00 20.35 276 ARG A CA 1
ATOM 1780 C C . ARG A 1 221 ? 34.649 30.703 138.649 1.00 21.42 276 ARG A C 1
ATOM 1781 O O . ARG A 1 221 ? 35.132 30.786 137.515 1.00 23.50 276 ARG A O 1
ATOM 1790 N N . GLY B 1 11 ? 27.447 27.412 168.423 1.00 35.92 66 GLY B N 1
ATOM 1791 C CA . GLY B 1 11 ? 26.292 27.030 167.555 1.00 34.69 66 GLY B CA 1
ATOM 1792 C C . GLY B 1 11 ? 25.574 25.790 168.050 1.00 34.25 66 GLY B C 1
ATOM 1793 O O . GLY B 1 11 ? 26.056 25.105 168.954 1.00 34.16 66 GLY B O 1
ATOM 1794 N N . PRO B 1 12 ? 24.406 25.493 167.458 1.00 33.64 67 PRO B N 1
ATOM 1795 C CA . PRO B 1 12 ? 23.625 24.318 167.827 1.00 32.67 67 PRO B CA 1
ATOM 1796 C C . PRO B 1 12 ? 24.299 23.065 167.267 1.00 31.24 67 PRO B C 1
ATOM 1797 O O . PRO B 1 12 ? 24.923 23.123 166.202 1.00 31.25 67 PRO B O 1
ATOM 1801 N N A ARG B 1 13 ? 24.185 21.949 167.979 0.50 30.67 68 ARG B N 1
ATOM 1802 N N B ARG B 1 13 ? 24.187 21.949 167.982 0.50 30.67 68 ARG B N 1
ATOM 1803 C CA A ARG B 1 13 ? 24.885 20.731 167.576 0.50 30.27 68 ARG B CA 1
ATOM 1804 C CA B ARG B 1 13 ? 24.884 20.722 167.589 0.50 30.28 68 ARG B CA 1
ATOM 1805 C C A ARG B 1 13 ? 23.968 19.716 166.895 0.50 29.54 68 ARG B C 1
ATOM 1806 C C B ARG B 1 13 ? 23.961 19.658 166.994 0.50 29.51 68 ARG B C 1
ATOM 1807 O O A ARG B 1 13 ? 24.443 18.758 166.282 0.50 29.81 68 ARG B O 1
ATOM 1808 O O B ARG B 1 13 ? 24.424 18.607 166.545 0.50 29.65 68 ARG B O 1
ATOM 1823 N N . ASN B 1 14 ? 22.659 19.925 167.008 1.00 28.86 69 ASN B N 1
ATOM 1824 C CA . ASN B 1 14 ? 21.680 19.024 166.405 1.00 27.05 69 ASN B CA 1
ATOM 1825 C C . ASN B 1 14 ? 20.307 19.677 166.283 1.00 25.68 69 ASN B C 1
ATOM 1826 O O . ASN B 1 14 ? 20.106 20.794 166.762 1.00 25.29 69 ASN B O 1
ATOM 1831 N N . CYS B 1 15 ? 19.370 18.975 165.649 1.00 23.76 70 CYS B N 1
ATOM 1832 C CA . CYS B 1 15 ? 18.060 19.553 165.315 1.00 22.75 70 CYS B CA 1
ATOM 1833 C C . CYS B 1 15 ? 17.121 19.676 166.516 1.00 23.45 70 CYS B C 1
ATOM 1834 O O . CYS B 1 15 ? 16.262 20.557 166.552 1.00 23.36 70 CYS B O 1
ATOM 1837 N N . ARG B 1 16 ? 17.285 18.794 167.493 1.00 24.33 71 ARG B N 1
ATOM 1838 C CA . ARG B 1 16 ? 16.452 18.814 168.694 1.00 25.85 71 ARG B CA 1
ATOM 1839 C C . ARG B 1 16 ? 16.789 20.042 169.546 1.00 25.96 71 ARG B C 1
ATOM 1840 O O . ARG B 1 16 ? 15.907 20.665 170.145 1.00 26.30 71 ARG B O 1
ATOM 1848 N N . GLU B 1 17 ? 18.073 20.377 169.578 1.00 25.59 72 GLU B N 1
ATOM 1849 C CA . GLU B 1 17 ? 18.603 21.569 170.240 1.00 26.24 72 GLU B CA 1
ATOM 1850 C C . GLU B 1 17 ? 17.970 22.813 169.623 1.00 25.66 72 GLU B C 1
ATOM 1851 O O . GLU B 1 17 ? 17.581 23.758 170.324 1.00 24.74 72 GLU B O 1
ATOM 1857 N N . LEU B 1 18 ? 17.865 22.797 168.300 1.00 23.03 73 LEU B N 1
ATOM 1858 C CA . LEU B 1 18 ? 17.274 23.902 167.559 1.00 22.44 73 LEU B CA 1
ATOM 1859 C C . LEU B 1 18 ? 15.778 24.033 167.846 1.00 21.17 73 LEU B C 1
ATOM 1860 O O . LEU B 1 18 ? 15.279 25.138 168.060 1.00 20.51 73 LEU B O 1
ATOM 1865 N N . LEU B 1 19 ? 15.071 22.908 167.849 1.00 20.27 74 LEU B N 1
ATOM 1866 C CA . LEU B 1 19 ? 13.632 22.880 168.144 1.00 20.74 74 LEU B CA 1
ATOM 1867 C C . LEU B 1 19 ? 13.346 23.397 169.560 1.00 21.72 74 LEU B C 1
ATOM 1868 O O . LEU B 1 19 ? 12.383 24.146 169.792 1.00 21.60 74 LEU B O 1
ATOM 1873 N N . SER B 1 20 ? 14.190 22.988 170.501 1.00 22.11 75 SER B N 1
ATOM 1874 C CA . SER B 1 20 ? 14.038 23.386 171.897 1.00 23.41 75 SER B CA 1
ATOM 1875 C C . SER B 1 20 ? 14.207 24.887 172.083 1.00 22.99 75 SER B C 1
ATOM 1876 O O . SER B 1 20 ? 13.629 25.471 172.998 1.00 22.99 75 SER B O 1
ATOM 1879 N N . GLN B 1 21 ? 15.013 25.503 171.224 1.00 22.53 76 GLN B N 1
ATOM 1880 C CA . GLN B 1 21 ? 15.255 26.939 171.278 1.00 23.74 76 GLN B CA 1
ATOM 1881 C C . GLN B 1 21 ? 14.200 27.742 170.517 1.00 23.50 76 GLN B C 1
ATOM 1882 O O . GLN B 1 21 ? 14.284 28.970 170.451 1.00 23.81 76 GLN B O 1
ATOM 1888 N N . GLY B 1 22 ? 13.233 27.050 169.919 1.00 22.50 77 GLY B N 1
ATOM 1889 C CA . GLY B 1 22 ? 12.110 27.730 169.286 1.00 21.23 77 GLY B CA 1
ATOM 1890 C C . GLY B 1 22 ? 12.008 27.623 167.775 1.00 20.35 77 GLY B C 1
ATOM 1891 O O . GLY B 1 22 ? 11.065 28.146 167.179 1.00 19.91 77 GLY B O 1
ATOM 1892 N N . ALA B 1 23 ? 12.960 26.947 167.139 1.00 19.79 78 ALA B N 1
ATOM 1893 C CA . ALA B 1 23 ? 12.904 26.780 165.686 1.00 19.18 78 ALA B CA 1
ATOM 1894 C C . ALA B 1 23 ? 11.937 25.652 165.325 1.00 18.41 78 ALA B C 1
ATOM 1895 O O . ALA B 1 23 ? 12.313 24.479 165.279 1.00 18.34 78 ALA B O 1
ATOM 1897 N N . THR B 1 24 ? 10.681 26.015 165.067 1.00 16.34 79 THR B N 1
ATOM 1898 C CA . THR B 1 24 ? 9.613 25.040 164.918 1.00 16.05 79 THR B CA 1
ATOM 1899 C C . THR B 1 24 ? 9.241 24.675 163.476 1.00 15.51 79 THR B C 1
ATOM 1900 O O . THR B 1 24 ? 8.393 23.825 163.262 1.00 16.46 79 THR B O 1
ATOM 1904 N N . LEU B 1 25 ? 9.865 25.324 162.498 1.00 15.38 80 LEU B N 1
ATOM 1905 C CA . LEU B 1 25 ? 9.529 25.081 161.093 1.00 15.19 80 LEU B CA 1
ATOM 1906 C C . LEU B 1 25 ? 10.581 24.216 160.405 1.00 15.31 80 LEU B C 1
ATOM 1907 O O . LEU B 1 25 ? 11.779 24.476 160.502 1.00 15.08 80 LEU B O 1
ATOM 1912 N N A SER B 1 26 ? 10.133 23.191 159.687 0.50 15.72 81 SER B N 1
ATOM 1913 N N B SER B 1 26 ? 10.130 23.182 159.706 0.50 15.76 81 SER B N 1
ATOM 1914 C CA A SER B 1 26 ? 11.076 22.265 159.052 0.50 15.97 81 SER B CA 1
ATOM 1915 C CA B SER B 1 26 ? 11.068 22.282 159.045 0.50 16.10 81 SER B CA 1
ATOM 1916 C C A SER B 1 26 ? 11.786 22.916 157.874 0.50 15.99 81 SER B C 1
ATOM 1917 C C B SER B 1 26 ? 11.814 23.028 157.951 0.50 15.90 81 SER B C 1
ATOM 1918 O O A SER B 1 26 ? 11.147 23.549 157.034 0.50 16.00 81 SER B O 1
ATOM 1919 O O B SER B 1 26 ? 11.228 23.853 157.256 0.50 15.73 81 SER B O 1
ATOM 1924 N N . GLY B 1 27 ? 13.107 22.747 157.809 1.00 16.10 82 GLY B N 1
ATOM 1925 C CA . GLY B 1 27 ? 13.910 23.388 156.773 1.00 15.62 82 GLY B CA 1
ATOM 1926 C C . GLY B 1 27 ? 15.396 23.298 157.025 1.00 15.57 82 GLY B C 1
ATOM 1927 O O . GLY B 1 27 ? 15.844 22.502 157.850 1.00 14.41 82 GLY B O 1
ATOM 1928 N N . TRP B 1 28 ? 16.168 24.111 156.302 1.00 15.55 83 TRP B N 1
ATOM 1929 C CA . TRP B 1 28 ? 17.618 24.061 156.426 1.00 16.34 83 TRP B CA 1
ATOM 1930 C C . TRP B 1 28 ? 18.107 24.999 157.517 1.00 17.48 83 TRP B C 1
ATOM 1931 O O . TRP B 1 28 ? 17.709 26.171 157.571 1.00 18.53 83 TRP B O 1
ATOM 1942 N N . TYR B 1 29 ? 18.967 24.465 158.379 1.00 17.64 84 TYR B N 1
ATOM 1943 C CA . TYR B 1 29 ? 19.563 25.212 159.480 1.00 18.96 84 TYR B CA 1
ATOM 1944 C C . TYR B 1 29 ? 21.062 24.944 159.469 1.00 21.73 84 TYR B C 1
ATOM 1945 O O . TYR B 1 29 ? 21.524 24.025 158.790 1.00 21.31 84 TYR B O 1
ATOM 1954 N N . HIS B 1 30 ? 21.827 25.720 160.228 1.00 24.38 85 HIS B N 1
ATOM 1955 C CA . HIS B 1 30 ? 23.254 25.439 160.345 1.00 28.00 85 HIS B CA 1
ATOM 1956 C C . HIS B 1 30 ? 23.602 24.852 161.707 1.00 29.16 85 HIS B C 1
ATOM 1957 O O . HIS B 1 30 ? 23.156 25.337 162.752 1.00 30.69 85 HIS B O 1
ATOM 1964 N N . LEU B 1 31 ? 24.387 23.787 161.687 1.00 29.79 86 LEU B N 1
ATOM 1965 C CA . LEU B 1 31 ? 24.910 23.193 162.903 1.00 30.92 86 LEU B CA 1
ATOM 1966 C C . LEU B 1 31 ? 26.359 23.615 163.057 1.00 32.42 86 LEU B C 1
ATOM 1967 O O . LEU B 1 31 ? 27.006 24.007 162.081 1.00 31.89 86 LEU B O 1
ATOM 1972 N N . CYS B 1 32 ? 26.871 23.540 164.280 1.00 34.47 87 CYS B N 1
ATOM 1973 C CA . CYS B 1 32 ? 28.295 23.761 164.497 1.00 36.73 87 CYS B CA 1
ATOM 1974 C C . CYS B 1 32 ? 28.987 22.448 164.848 1.00 37.38 87 CYS B C 1
ATOM 1975 O O . CYS B 1 32 ? 28.713 21.841 165.881 1.00 37.45 87 CYS B O 1
ATOM 1978 N N . LEU B 1 33 ? 29.867 22.008 163.958 1.00 38.64 88 LEU B N 1
ATOM 1979 C CA . LEU B 1 33 ? 30.646 20.794 164.156 1.00 39.54 88 LEU B CA 1
ATOM 1980 C C . LEU B 1 33 ? 31.751 21.023 165.186 1.00 40.56 88 LEU B C 1
ATOM 1981 O O . LEU B 1 33 ? 32.136 22.163 165.442 1.00 40.63 88 LEU B O 1
ATOM 1986 N N . PRO B 1 34 ? 32.267 19.931 165.777 1.00 41.74 89 PRO B N 1
ATOM 1987 C CA . PRO B 1 34 ? 33.389 20.000 166.717 1.00 42.02 89 PRO B CA 1
ATOM 1988 C C . PRO B 1 34 ? 34.550 20.841 166.189 1.00 42.37 89 PRO B C 1
ATOM 1989 O O . PRO B 1 34 ? 35.078 21.674 166.913 1.00 42.87 89 PRO B O 1
ATOM 1993 N N . GLU B 1 35 ? 34.937 20.638 164.934 1.00 42.79 90 GLU B N 1
ATOM 1994 C CA . GLU B 1 35 ? 36.072 21.366 164.361 1.00 42.84 90 GLU B CA 1
ATOM 1995 C C . GLU B 1 35 ? 35.805 22.865 164.173 1.00 42.81 90 GLU B C 1
ATOM 1996 O O . GLU B 1 35 ? 36.623 23.577 163.588 1.00 43.40 90 GLU B O 1
ATOM 1998 N N . GLY B 1 36 ? 34.669 23.341 164.672 1.00 42.51 91 GLY B N 1
ATOM 1999 C CA . GLY B 1 36 ? 34.299 24.748 164.523 1.00 41.93 91 GLY B CA 1
ATOM 2000 C C . GLY B 1 36 ? 33.828 25.044 163.115 1.00 41.31 91 GLY B C 1
ATOM 2001 O O . GLY B 1 36 ? 34.022 26.145 162.594 1.00 41.64 91 GLY B O 1
ATOM 2002 N N . ARG B 1 37 ? 33.196 24.049 162.504 1.00 40.33 92 ARG B N 1
ATOM 2003 C CA . ARG B 1 37 ? 32.749 24.133 161.125 1.00 39.31 92 ARG B CA 1
ATOM 2004 C C . ARG B 1 37 ? 31.226 24.261 161.086 1.00 37.40 92 ARG B C 1
ATOM 2005 O O . ARG B 1 37 ? 30.524 23.525 161.774 1.00 37.17 92 ARG B O 1
ATOM 2013 N N . ALA B 1 38 ? 30.722 25.203 160.293 1.00 35.30 93 ALA B N 1
ATOM 2014 C CA . ALA B 1 38 ? 29.282 25.343 160.085 1.00 32.98 93 ALA B CA 1
ATOM 2015 C C . ALA B 1 38 ? 28.793 24.299 159.084 1.00 30.92 93 ALA B C 1
ATOM 2016 O O . ALA B 1 38 ? 29.345 24.168 157.986 1.00 31.84 93 ALA B O 1
ATOM 2018 N N . LEU B 1 39 ? 27.760 23.559 159.468 1.00 26.91 94 LEU B N 1
ATOM 2019 C CA . LEU B 1 39 ? 27.249 22.471 158.643 1.00 24.02 94 LEU B CA 1
ATOM 2020 C C . LEU B 1 39 ? 25.768 22.677 158.359 1.00 21.35 94 LEU B C 1
ATOM 2021 O O . LEU B 1 39 ? 24.937 22.534 159.258 1.00 20.98 94 LEU B O 1
ATOM 2026 N N . PRO B 1 40 ? 25.426 23.001 157.109 1.00 19.69 95 PRO B N 1
ATOM 2027 C CA . PRO B 1 40 ? 24.000 23.046 156.780 1.00 18.49 95 PRO B CA 1
ATOM 2028 C C . PRO B 1 40 ? 23.360 21.651 156.881 1.00 17.24 95 PRO B C 1
ATOM 2029 O O . PRO B 1 40 ? 23.918 20.684 156.362 1.00 16.09 95 PRO B O 1
ATOM 2033 N N . VAL B 1 41 ? 22.212 21.556 157.561 1.00 16.12 96 VAL B N 1
ATOM 2034 C CA . VAL B 1 41 ? 21.477 20.289 157.678 1.00 15.36 96 VAL B CA 1
ATOM 2035 C C . VAL B 1 41 ? 19.969 20.549 157.554 1.00 15.50 96 VAL B C 1
ATOM 2036 O O . VAL B 1 41 ? 19.514 21.668 157.815 1.00 14.87 96 VAL B O 1
ATOM 2040 N N . PHE B 1 42 ? 19.210 19.533 157.148 1.00 14.47 97 PHE B N 1
ATOM 2041 C CA . PHE B 1 42 ? 17.754 19.659 157.082 1.00 13.95 97 PHE B CA 1
ATOM 2042 C C . PHE B 1 42 ? 17.181 19.118 158.372 1.00 14.27 97 PHE B C 1
ATOM 2043 O O . PHE B 1 42 ? 17.455 17.977 158.737 1.00 13.48 97 PHE B O 1
ATOM 2051 N N . CYS B 1 43 ? 16.404 19.938 159.075 1.00 14.42 98 CYS B N 1
ATOM 2052 C CA . CYS B 1 43 ? 15.731 19.491 160.284 1.00 15.32 98 CYS B CA 1
ATOM 2053 C C . CYS B 1 43 ? 14.245 19.309 160.005 1.00 16.12 98 CYS B C 1
ATOM 2054 O O . CYS B 1 43 ? 13.590 20.230 159.530 1.00 14.52 98 CYS B O 1
ATOM 2057 N N . ASP B 1 44 ? 13.730 18.106 160.274 1.00 16.47 99 ASP B N 1
ATOM 2058 C CA . ASP B 1 44 ? 12.286 17.855 160.275 1.00 17.46 99 ASP B CA 1
ATOM 2059 C C . ASP B 1 44 ? 11.771 18.129 161.692 1.00 17.78 99 ASP B C 1
ATOM 2060 O O . ASP B 1 44 ? 12.055 17.370 162.629 1.00 16.74 99 ASP B O 1
ATOM 2065 N N . MET B 1 45 ? 11.047 19.235 161.842 1.00 17.81 100 MET B N 1
ATOM 2066 C CA . MET B 1 45 ? 10.605 19.700 163.155 1.00 19.34 100 MET B CA 1
ATOM 2067 C C . MET B 1 45 ? 9.196 19.234 163.504 1.00 20.93 100 MET B C 1
ATOM 2068 O O . MET B 1 45 ? 8.597 19.734 164.460 1.00 21.63 100 MET B O 1
ATOM 2073 N N . ASP B 1 46 ? 8.664 18.271 162.758 1.00 23.38 101 ASP B N 1
ATOM 2074 C CA . ASP B 1 46 ? 7.284 17.842 162.997 1.00 25.13 101 ASP B CA 1
ATOM 2075 C C . ASP B 1 46 ? 7.094 16.356 163.288 1.00 25.83 101 ASP B C 1
ATOM 2076 O O . ASP B 1 46 ? 6.353 15.983 164.200 1.00 25.03 101 ASP B O 1
ATOM 2081 N N . THR B 1 47 ? 7.746 15.512 162.499 1.00 25.85 102 THR B N 1
ATOM 2082 C CA . THR B 1 47 ? 7.522 14.068 162.569 1.00 25.62 102 THR B CA 1
ATOM 2083 C C . THR B 1 47 ? 7.804 13.511 163.959 1.00 25.63 102 THR B C 1
ATOM 2084 O O . THR B 1 47 ? 8.883 13.710 164.505 1.00 24.09 102 THR B O 1
ATOM 2088 N N . GLU B 1 48 ? 6.810 12.833 164.528 1.00 26.97 103 GLU B N 1
ATOM 2089 C CA . GLU B 1 48 ? 6.944 12.175 165.829 1.00 28.26 103 GLU B CA 1
ATOM 2090 C C . GLU B 1 48 ? 7.477 13.121 166.895 1.00 27.86 103 GLU B C 1
ATOM 2091 O O . GLU B 1 48 ? 8.346 12.761 167.695 1.00 28.37 103 GLU B O 1
ATOM 2097 N N . GLY B 1 49 ? 6.963 14.346 166.901 1.00 27.28 104 GLY B N 1
ATOM 2098 C CA . GLY B 1 49 ? 7.409 15.346 167.873 1.00 26.60 104 GLY B CA 1
ATOM 2099 C C . GLY B 1 49 ? 8.502 16.270 167.368 1.00 26.16 104 GLY B C 1
ATOM 2100 O O . GLY B 1 49 ? 8.730 17.344 167.927 1.00 26.79 104 GLY B O 1
ATOM 2101 N N . GLY B 1 50 ? 9.190 15.851 166.313 1.00 24.98 105 GLY B N 1
ATOM 2102 C CA . GLY B 1 50 ? 10.179 16.694 165.653 1.00 22.89 105 GLY B CA 1
ATOM 2103 C C . GLY B 1 50 ? 11.587 16.616 166.209 1.00 21.81 105 GLY B C 1
ATOM 2104 O O . GLY B 1 50 ? 11.828 16.064 167.291 1.00 21.77 105 GLY B O 1
ATOM 2105 N N . GLY B 1 51 ? 12.528 17.171 165.457 1.00 19.49 106 GLY B N 1
ATOM 2106 C CA . GLY B 1 51 ? 13.911 17.248 165.887 1.00 18.55 106 GLY B CA 1
ATOM 2107 C C . GLY B 1 51 ? 14.807 16.277 165.140 1.00 17.89 106 GLY B C 1
ATOM 2108 O O . GLY B 1 51 ? 15.885 15.926 165.628 1.00 18.14 106 GLY B O 1
ATOM 2109 N N . TRP B 1 52 ? 14.362 15.855 163.960 1.00 16.44 107 TRP B N 1
ATOM 2110 C CA . TRP B 1 52 ? 15.083 14.855 163.155 1.00 16.67 107 TRP B CA 1
ATOM 2111 C C . TRP B 1 52 ? 16.044 15.498 162.169 1.00 16.54 107 TRP B C 1
ATOM 2112 O O . TRP B 1 52 ? 15.646 16.363 161.387 1.00 17.71 107 TRP B O 1
ATOM 2123 N N . LEU B 1 53 ? 17.305 15.078 162.207 1.00 14.88 108 LEU B N 1
ATOM 2124 C CA . LEU B 1 53 ? 18.295 15.495 161.215 1.00 14.64 108 LEU B CA 1
ATOM 2125 C C . LEU B 1 53 ? 18.170 14.575 160.004 1.00 14.02 108 LEU B C 1
ATOM 2126 O O . LEU B 1 53 ? 18.429 13.384 160.120 1.00 14.79 108 LEU B O 1
ATOM 2131 N N . VAL B 1 54 ? 17.760 15.111 158.860 1.00 13.60 109 VAL B N 1
ATOM 2132 C CA . VAL B 1 54 ? 17.617 14.273 157.662 1.00 12.50 109 VAL B CA 1
ATOM 2133 C C . VAL B 1 54 ? 18.948 14.273 156.941 1.00 12.55 109 VAL B C 1
ATOM 2134 O O . VAL B 1 54 ? 19.385 15.328 156.457 1.00 11.91 109 VAL B O 1
ATOM 2138 N N . PHE B 1 55 ? 19.592 13.102 156.855 1.00 10.74 110 PHE B N 1
ATOM 2139 C CA . PHE B 1 55 ? 20.948 13.020 156.281 1.00 10.58 110 PHE B CA 1
ATOM 2140 C C . PHE B 1 55 ? 21.038 12.413 154.880 1.00 10.07 110 PHE B C 1
ATOM 2141 O O . PHE B 1 55 ? 22.113 12.427 154.255 1.00 11.33 110 PHE B O 1
ATOM 2149 N N . GLN B 1 56 ? 19.912 11.922 154.377 1.00 9.67 111 GLN B N 1
ATOM 2150 C CA . GLN B 1 56 ? 19.850 11.385 153.016 1.00 9.85 111 GLN B CA 1
ATOM 2151 C C . GLN B 1 56 ? 18.435 11.581 152.523 1.00 11.44 111 GLN B C 1
ATOM 2152 O O . GLN B 1 56 ? 17.486 11.421 153.292 1.00 11.77 111 GLN B O 1
ATOM 2158 N N . ARG B 1 57 ? 18.291 11.956 151.254 1.00 11.46 112 ARG B N 1
ATOM 2159 C CA . ARG B 1 57 ? 16.966 12.147 150.680 1.00 12.54 112 ARG B CA 1
ATOM 2160 C C . ARG B 1 57 ? 17.020 11.801 149.199 1.00 12.38 112 ARG B C 1
ATOM 2161 O O . ARG B 1 57 ? 17.959 12.219 148.508 1.00 12.80 112 ARG B O 1
ATOM 2169 N N . ARG B 1 58 ? 16.024 11.048 148.722 1.00 12.80 113 ARG B N 1
ATOM 2170 C CA . ARG B 1 58 ? 15.847 10.762 147.296 1.00 12.30 113 ARG B CA 1
ATOM 2171 C C . ARG B 1 58 ? 14.425 11.156 146.953 1.00 13.08 113 ARG B C 1
ATOM 2172 O O . ARG B 1 58 ? 13.533 10.964 147.774 1.00 13.13 113 ARG B O 1
ATOM 2180 N N A GLN B 1 59 ? 14.216 11.735 145.767 0.50 14.27 114 GLN B N 1
ATOM 2181 N N B GLN B 1 59 ? 14.198 11.675 145.747 0.50 13.40 114 GLN B N 1
ATOM 2182 C CA A GLN B 1 59 ? 12.889 12.238 145.374 0.50 15.59 114 GLN B CA 1
ATOM 2183 C CA B GLN B 1 59 ? 12.849 12.102 145.379 0.50 13.94 114 GLN B CA 1
ATOM 2184 C C A GLN B 1 59 ? 12.608 12.227 143.873 0.50 15.45 114 GLN B C 1
ATOM 2185 C C B GLN B 1 59 ? 12.591 12.359 143.886 0.50 14.28 114 GLN B C 1
ATOM 2186 O O A GLN B 1 59 ? 11.462 12.041 143.455 0.50 15.69 114 GLN B O 1
ATOM 2187 O O B GLN B 1 59 ? 11.430 12.469 143.483 0.50 13.95 114 GLN B O 1
ATOM 2198 N N . ASP B 1 60 ? 13.636 12.458 143.065 1.00 14.81 115 ASP B N 1
ATOM 2199 C CA . ASP B 1 60 ? 13.420 12.772 141.634 1.00 16.05 115 ASP B CA 1
ATOM 2200 C C . ASP B 1 60 ? 14.494 12.321 140.629 1.00 16.33 115 ASP B C 1
ATOM 2201 O O . ASP B 1 60 ? 14.354 12.542 139.412 1.00 16.16 115 ASP B O 1
ATOM 2206 N N . GLY B 1 61 ? 15.567 11.703 141.119 1.00 15.80 116 GLY B N 1
ATOM 2207 C CA . GLY B 1 61 ? 16.652 11.240 140.247 1.00 16.08 116 GLY B CA 1
ATOM 2208 C C . GLY B 1 61 ? 17.544 12.315 139.667 1.00 16.11 116 GLY B C 1
ATOM 2209 O O . GLY B 1 61 ? 18.319 12.051 138.751 1.00 15.73 116 GLY B O 1
ATOM 2210 N N . SER B 1 62 ? 17.456 13.527 140.218 1.00 15.84 117 SER B N 1
ATOM 2211 C CA . SER B 1 62 ? 18.214 14.647 139.694 1.00 16.66 117 SER B CA 1
ATOM 2212 C C . SER B 1 62 ? 19.689 14.611 140.079 1.00 15.70 117 SER B C 1
ATOM 2213 O O . SER B 1 62 ? 20.505 15.311 139.478 1.00 16.01 117 SER B O 1
ATOM 2216 N N . VAL B 1 63 ? 20.028 13.833 141.105 1.00 13.91 118 VAL B N 1
ATOM 2217 C CA . VAL B 1 63 ? 21.400 13.793 141.593 1.00 13.67 118 VAL B CA 1
ATOM 2218 C C . VAL B 1 63 ? 22.027 12.406 141.365 1.00 14.70 118 VAL B C 1
ATOM 2219 O O . VAL B 1 63 ? 21.401 11.397 141.634 1.00 14.44 118 VAL B O 1
ATOM 2223 N N . ASP B 1 64 ? 23.259 12.367 140.866 1.00 14.82 119 ASP B N 1
ATOM 2224 C CA . ASP B 1 64 ? 23.937 11.092 140.626 1.00 15.08 119 ASP B CA 1
ATOM 2225 C C . ASP B 1 64 ? 24.443 10.576 141.971 1.00 14.45 119 ASP B C 1
ATOM 2226 O O . ASP B 1 64 ? 25.136 11.292 142.693 1.00 14.75 119 ASP B O 1
ATOM 2231 N N . PHE B 1 65 ? 24.073 9.348 142.331 1.00 13.99 120 PHE B N 1
ATOM 2232 C CA . PHE B 1 65 ? 24.523 8.753 143.600 1.00 13.75 120 PHE B CA 1
ATOM 2233 C C . PHE B 1 65 ? 25.618 7.711 143.423 1.00 14.23 120 PHE B C 1
ATOM 2234 O O . PHE B 1 65 ? 26.121 7.140 144.402 1.00 13.70 120 PHE B O 1
ATOM 2242 N N . PHE B 1 66 ? 26.021 7.483 142.181 1.00 13.34 121 PHE B N 1
ATOM 2243 C CA . PHE B 1 66 ? 27.127 6.561 141.937 1.00 14.29 121 PHE B CA 1
ATOM 2244 C C . PHE B 1 66 ? 28.444 7.335 142.013 1.00 14.63 121 PHE B C 1
ATOM 2245 O O . PHE B 1 66 ? 29.013 7.761 140.989 1.00 15.22 121 PHE B O 1
ATOM 2253 N N . ARG B 1 67 ? 28.899 7.536 143.249 1.00 15.39 122 ARG B N 1
ATOM 2254 C CA . ARG B 1 67 ? 30.041 8.389 143.552 1.00 15.89 122 ARG B CA 1
ATOM 2255 C C . ARG B 1 67 ? 31.160 7.688 144.311 1.00 15.41 122 ARG B C 1
ATOM 2256 O O . ARG B 1 67 ? 30.969 6.610 144.885 1.00 15.37 122 ARG B O 1
ATOM 2264 N N . SER B 1 68 ? 32.321 8.338 144.291 1.00 14.43 123 SER B N 1
ATOM 2265 C CA . SER B 1 68 ? 33.562 7.824 144.843 1.00 14.14 123 SER B CA 1
ATOM 2266 C C . SER B 1 68 ? 33.601 7.851 146.369 1.00 13.69 123 SER B C 1
ATOM 2267 O O . SER B 1 68 ? 32.770 8.499 147.034 1.00 13.01 123 SER B O 1
ATOM 2270 N N . TRP B 1 69 ? 34.596 7.162 146.920 1.00 13.02 124 TRP B N 1
ATOM 2271 C CA . TRP B 1 69 ? 34.898 7.232 148.335 1.00 14.24 124 TRP B CA 1
ATOM 2272 C C . TRP B 1 69 ? 34.975 8.679 148.820 1.00 14.71 124 TRP B C 1
ATOM 2273 O O . TRP B 1 69 ? 34.374 9.027 149.830 1.00 13.57 124 TRP B O 1
ATOM 2284 N N . SER B 1 70 ? 35.731 9.509 148.108 1.00 15.25 125 SER B N 1
ATOM 2285 C CA . SER B 1 70 ? 35.940 10.885 148.567 1.00 16.65 125 SER B CA 1
ATOM 2286 C C . SER B 1 70 ? 34.641 11.684 148.562 1.00 16.36 125 SER B C 1
ATOM 2287 O O . SER B 1 70 ? 34.391 12.503 149.468 1.00 15.97 125 SER B O 1
ATOM 2290 N N . SER B 1 71 ? 33.813 11.440 147.552 1.00 14.57 126 SER B N 1
ATOM 2291 C CA . SER B 1 71 ? 32.525 12.118 147.438 1.00 14.50 126 SER B CA 1
ATOM 2292 C C . SER B 1 71 ? 31.616 11.710 148.584 1.00 13.96 126 SER B C 1
ATOM 2293 O O . SER B 1 71 ? 30.995 12.550 149.232 1.00 13.61 126 SER B O 1
ATOM 2296 N N . TYR B 1 72 ? 31.540 10.408 148.846 1.00 12.53 127 TYR B N 1
ATOM 2297 C CA . TYR B 1 72 ? 30.717 9.952 149.956 1.00 12.06 127 TYR B CA 1
ATOM 2298 C C . TYR B 1 72 ? 31.261 10.424 151.298 1.00 12.67 127 TYR B C 1
ATOM 2299 O O . TYR B 1 72 ? 30.495 10.689 152.218 1.00 13.27 127 TYR B O 1
ATOM 2308 N N . ARG B 1 73 ? 32.578 10.547 151.403 1.00 12.77 128 ARG B N 1
ATOM 2309 C CA . ARG B 1 73 ? 33.176 11.071 152.634 1.00 13.54 128 ARG B CA 1
ATOM 2310 C C . ARG B 1 73 ? 32.750 12.529 152.895 1.00 14.46 128 ARG B C 1
ATOM 2311 O O . ARG B 1 73 ? 32.365 12.875 154.006 1.00 14.26 128 ARG B O 1
ATOM 2319 N N . ALA B 1 74 ? 32.801 13.351 151.853 1.00 14.44 129 ALA B N 1
ATOM 2320 C CA . ALA B 1 74 ? 32.528 14.789 151.973 1.00 14.82 129 ALA B CA 1
ATOM 2321 C C . ALA B 1 74 ? 31.033 15.164 151.935 1.00 14.18 129 ALA B C 1
ATOM 2322 O O . ALA B 1 74 ? 30.643 16.250 152.400 1.00 13.90 129 ALA B O 1
ATOM 2324 N N . GLY B 1 75 ? 30.203 14.282 151.385 1.00 12.02 130 GLY B N 1
ATOM 2325 C CA . GLY B 1 75 ? 28.789 14.610 151.104 1.00 12.36 130 GLY B CA 1
ATOM 2326 C C . GLY B 1 75 ? 28.656 15.233 149.717 1.00 11.83 130 GLY B C 1
ATOM 2327 O O . GLY B 1 75 ? 29.650 15.697 149.139 1.00 12.96 130 GLY B O 1
ATOM 2328 N N . PHE B 1 76 ? 27.437 15.226 149.174 1.00 12.45 131 PHE B N 1
ATOM 2329 C CA . PHE B 1 76 ? 27.170 15.757 147.836 1.00 11.72 131 PHE B CA 1
ATOM 2330 C C . PHE B 1 76 ? 25.677 15.899 147.642 1.00 12.07 131 PHE B C 1
ATOM 2331 O O . PHE B 1 76 ? 24.891 15.317 148.388 1.00 11.47 131 PHE B O 1
ATOM 2339 N N . GLY B 1 77 ? 25.281 16.686 146.641 1.00 12.57 132 GLY B N 1
ATOM 2340 C CA . GLY B 1 77 ? 23.873 16.849 146.327 1.00 13.74 132 GLY B CA 1
ATOM 2341 C C . GLY B 1 77 ? 23.372 18.281 146.421 1.00 14.50 132 GLY B C 1
ATOM 2342 O O . GLY B 1 77 ? 24.140 19.244 146.316 1.00 15.33 132 GLY B O 1
ATOM 2343 N N . ASN B 1 78 ? 22.064 18.408 146.623 1.00 13.90 133 ASN B N 1
ATOM 2344 C CA . ASN B 1 78 ? 21.379 19.679 146.461 1.00 13.59 133 ASN B CA 1
ATOM 2345 C C . ASN B 1 78 ? 20.364 19.852 147.591 1.00 13.62 133 ASN B C 1
ATOM 2346 O O . ASN B 1 78 ? 19.525 18.991 147.796 1.00 14.19 133 ASN B O 1
ATOM 2351 N N . GLN B 1 79 ? 20.457 20.956 148.330 1.00 13.07 134 GLN B N 1
ATOM 2352 C CA . GLN B 1 79 ? 19.555 21.185 149.449 1.00 13.63 134 GLN B CA 1
ATOM 2353 C C . GLN B 1 79 ? 18.125 21.295 148.957 1.00 14.56 134 GLN B C 1
ATOM 2354 O O . GLN B 1 79 ? 17.199 21.018 149.701 1.00 15.43 134 GLN B O 1
ATOM 2360 N N . GLU B 1 80 ? 17.955 21.710 147.705 1.00 15.71 135 GLU B N 1
ATOM 2361 C CA . GLU B 1 80 ? 16.636 21.827 147.090 1.00 18.74 135 GLU B CA 1
ATOM 2362 C C . GLU B 1 80 ? 16.056 20.466 146.692 1.00 19.73 135 GLU B C 1
ATOM 2363 O O . GLU B 1 80 ? 14.858 20.357 146.421 1.00 21.50 135 GLU B O 1
ATOM 2369 N N . SER B 1 81 ? 16.883 19.420 146.677 1.00 18.85 136 SER B N 1
ATOM 2370 C CA . SER B 1 81 ? 16.389 18.106 146.249 1.00 17.51 136 SER B CA 1
ATOM 2371 C C . SER B 1 81 ? 17.069 16.943 146.987 1.00 16.63 136 SER B C 1
ATOM 2372 O O . SER B 1 81 ? 16.815 16.726 148.170 1.00 17.83 136 SER B O 1
ATOM 2375 N N . GLU B 1 82 ? 17.964 16.239 146.301 1.00 14.02 137 GLU B N 1
ATOM 2376 C CA . GLU B 1 82 ? 18.496 14.988 146.836 1.00 12.13 137 GLU B CA 1
ATOM 2377 C C . GLU B 1 82 ? 19.912 15.173 147.318 1.00 11.10 137 GLU B C 1
ATOM 2378 O O . GLU B 1 82 ? 20.690 15.938 146.725 1.00 10.91 137 GLU B O 1
ATOM 2384 N N . PHE B 1 83 ? 20.269 14.452 148.374 1.00 10.15 138 PHE B N 1
ATOM 2385 C CA . PHE B 1 83 ? 21.622 14.586 148.923 1.00 9.82 138 PHE B CA 1
ATOM 2386 C C . PHE B 1 83 ? 22.042 13.433 149.818 1.00 10.68 138 PHE B C 1
ATOM 2387 O O . PHE B 1 83 ? 21.211 12.673 150.320 1.00 10.55 138 PHE B O 1
ATOM 2395 N N . TRP B 1 84 ? 23.356 13.344 150.014 1.00 10.79 139 TRP B N 1
ATOM 2396 C CA . TRP B 1 84 ? 23.973 12.551 151.070 1.00 11.83 139 TRP B CA 1
ATOM 2397 C C . TRP B 1 84 ? 24.821 13.503 151.905 1.00 12.37 139 TRP B C 1
ATOM 2398 O O . TRP B 1 84 ? 25.721 14.168 151.372 1.00 12.87 139 TRP B O 1
ATOM 2409 N N . LEU B 1 85 ? 24.540 13.566 153.204 1.00 12.35 140 LEU B N 1
ATOM 2410 C CA . LEU B 1 85 ? 25.166 14.564 154.068 1.00 11.66 140 LEU B CA 1
ATOM 2411 C C . LEU B 1 85 ? 26.688 14.387 154.123 1.00 12.21 140 LEU B C 1
ATOM 2412 O O . LEU B 1 85 ? 27.424 15.369 154.227 1.00 12.89 140 LEU B O 1
ATOM 2417 N N . GLY B 1 86 ? 27.155 13.139 154.065 1.00 12.95 141 GLY B N 1
ATOM 2418 C CA . GLY B 1 86 ? 28.600 12.870 154.108 1.00 12.84 141 GLY B CA 1
ATOM 2419 C C . GLY B 1 86 ? 29.011 11.964 155.262 1.00 13.15 141 GLY B C 1
ATOM 2420 O O . GLY B 1 86 ? 28.595 12.166 156.411 1.00 13.97 141 GLY B O 1
ATOM 2421 N N . ASN B 1 87 ? 29.845 10.968 154.967 1.00 13.55 142 ASN B N 1
ATOM 2422 C CA . ASN B 1 87 ? 30.278 10.013 155.990 1.00 14.70 142 ASN B CA 1
ATOM 2423 C C . ASN B 1 87 ? 31.064 10.646 157.138 1.00 15.24 142 ASN B C 1
ATOM 2424 O O . ASN B 1 87 ? 30.915 10.246 158.292 1.00 15.23 142 ASN B O 1
ATOM 2429 N N . GLU B 1 88 ? 31.909 11.623 156.823 1.00 15.50 143 GLU B N 1
ATOM 2430 C CA . GLU B 1 88 ? 32.705 12.263 157.883 1.00 16.25 143 GLU B CA 1
ATOM 2431 C C . GLU B 1 88 ? 31.790 13.088 158.793 1.00 15.75 143 GLU B C 1
ATOM 2432 O O . GLU B 1 88 ? 31.906 13.050 160.024 1.00 15.47 143 GLU B O 1
ATOM 2438 N N . ASN B 1 89 ? 30.887 13.848 158.180 1.00 16.07 144 ASN B N 1
ATOM 2439 C CA . ASN B 1 89 ? 29.868 14.578 158.937 1.00 15.93 144 ASN B CA 1
ATOM 2440 C C . ASN B 1 89 ? 29.089 13.630 159.843 1.00 15.71 144 ASN B C 1
ATOM 2441 O O . ASN B 1 89 ? 28.851 13.916 161.009 1.00 14.81 144 ASN B O 1
ATOM 2446 N N . LEU B 1 90 ? 28.685 12.480 159.301 1.00 14.92 145 LEU B N 1
ATOM 2447 C CA . LEU B 1 90 ? 27.905 11.526 160.086 1.00 14.81 145 LEU B CA 1
ATOM 2448 C C . LEU B 1 90 ? 28.719 10.909 161.229 1.00 14.69 145 LEU B C 1
ATOM 2449 O O . LEU B 1 90 ? 28.206 10.702 162.328 1.00 15.25 145 LEU B O 1
ATOM 2454 N N . HIS B 1 91 ? 29.979 10.593 160.955 1.00 14.56 146 HIS B N 1
ATOM 2455 C CA . HIS B 1 91 ? 30.882 10.128 162.001 1.00 14.70 146 HIS B CA 1
ATOM 2456 C C . HIS B 1 91 ? 30.995 11.149 163.131 1.00 15.58 146 HIS B C 1
ATOM 2457 O O . HIS B 1 91 ? 30.853 10.801 164.292 1.00 16.10 146 HIS B O 1
ATOM 2464 N N . GLN B 1 92 ? 31.237 12.407 162.782 1.00 16.48 147 GLN B N 1
ATOM 2465 C CA . GLN B 1 92 ? 31.439 13.448 163.792 1.00 18.18 147 GLN B CA 1
ATOM 2466 C C . GLN B 1 92 ? 30.174 13.680 164.616 1.00 18.92 147 GLN B C 1
ATOM 2467 O O . GLN B 1 92 ? 30.237 13.842 165.834 1.00 19.16 147 GLN B O 1
ATOM 2473 N N . LEU B 1 93 ? 29.025 13.713 163.944 1.00 18.41 148 LEU B N 1
ATOM 2474 C CA . LEU B 1 93 ? 27.733 13.856 164.615 1.00 18.87 148 LEU B CA 1
ATOM 2475 C C . LEU B 1 93 ? 27.432 12.718 165.589 1.00 19.17 148 LEU B C 1
ATOM 2476 O O . LEU B 1 93 ? 26.859 12.935 166.651 1.00 19.26 148 LEU B O 1
ATOM 2481 N N . THR B 1 94 ? 27.807 11.496 165.227 1.00 18.33 149 THR B N 1
ATOM 2482 C CA . THR B 1 94 ? 27.412 10.335 166.020 1.00 19.37 149 THR B CA 1
ATOM 2483 C C . THR B 1 94 ? 28.488 9.868 167.004 1.00 20.88 149 THR B C 1
ATOM 2484 O O . THR B 1 94 ? 28.335 8.821 167.627 1.00 21.35 149 THR B O 1
ATOM 2488 N N . LEU B 1 95 ? 29.561 10.645 167.152 1.00 22.34 150 LEU B N 1
ATOM 2489 C CA . LEU B 1 95 ? 30.618 10.313 168.115 1.00 25.02 150 LEU B CA 1
ATOM 2490 C C . LEU B 1 95 ? 30.048 10.103 169.523 1.00 26.07 150 LEU B C 1
ATOM 2491 O O . LEU B 1 95 ? 30.392 9.130 170.204 1.00 26.36 150 LEU B O 1
ATOM 2496 N N . GLN B 1 96 ? 29.177 11.013 169.942 1.00 27.32 151 GLN B N 1
ATOM 2497 C CA . GLN B 1 96 ? 28.474 10.903 171.223 1.00 29.52 151 GLN B CA 1
ATOM 2498 C C . GLN B 1 96 ? 26.968 10.852 171.030 1.00 29.78 151 GLN B C 1
ATOM 2499 O O . GLN B 1 96 ? 26.449 11.195 169.964 1.00 28.77 151 GLN B O 1
ATOM 2505 N N . GLY B 1 97 ? 26.272 10.453 172.090 1.00 30.07 152 GLY B N 1
ATOM 2506 C CA . GLY B 1 97 ? 24.826 10.401 172.073 1.00 30.95 152 GLY B CA 1
ATOM 2507 C C . GLY B 1 97 ? 24.399 9.129 171.388 1.00 31.06 152 GLY B C 1
ATOM 2508 O O . GLY B 1 97 ? 25.181 8.506 170.678 1.00 32.97 152 GLY B O 1
ATOM 2509 N N A ASN B 1 98 ? 23.173 8.714 171.661 0.50 31.09 153 ASN B N 1
ATOM 2510 N N B ASN B 1 98 ? 23.146 8.740 171.565 0.50 30.76 153 ASN B N 1
ATOM 2511 C CA A ASN B 1 98 ? 22.577 7.634 170.914 0.50 30.50 153 ASN B CA 1
ATOM 2512 C CA B ASN B 1 98 ? 22.649 7.561 170.872 0.50 29.95 153 ASN B CA 1
ATOM 2513 C C A ASN B 1 98 ? 21.499 8.222 170.020 0.50 29.42 153 ASN B C 1
ATOM 2514 C C B ASN B 1 98 ? 21.448 7.883 169.976 0.50 29.17 153 ASN B C 1
ATOM 2515 O O A ASN B 1 98 ? 20.477 8.737 170.484 0.50 29.51 153 ASN B O 1
ATOM 2516 O O B ASN B 1 98 ? 20.288 7.854 170.397 0.50 29.79 153 ASN B O 1
ATOM 2525 N N . TRP B 1 99 ? 21.769 8.194 168.726 1.00 27.83 154 TRP B N 1
ATOM 2526 C CA . TRP B 1 99 ? 20.842 8.736 167.775 1.00 24.86 154 TRP B CA 1
ATOM 2527 C C . TRP B 1 99 ? 19.976 7.641 167.215 1.00 22.27 154 TRP B C 1
ATOM 2528 O O . TRP B 1 99 ? 20.482 6.657 166.679 1.00 22.13 154 TRP B O 1
ATOM 2539 N N A GLU B 1 100 ? 18.664 7.814 167.326 0.50 20.63 155 GLU B N 1
ATOM 2540 N N B GLU B 1 100 ? 18.663 7.797 167.337 0.50 20.81 155 GLU B N 1
ATOM 2541 C CA A GLU B 1 100 ? 17.722 6.872 166.744 0.50 19.36 155 GLU B CA 1
ATOM 2542 C CA B GLU B 1 100 ? 17.755 6.834 166.738 0.50 19.69 155 GLU B CA 1
ATOM 2543 C C A GLU B 1 100 ? 17.628 7.093 165.234 0.50 18.81 155 GLU B C 1
ATOM 2544 C C B GLU B 1 100 ? 17.668 7.081 165.237 0.50 19.01 155 GLU B C 1
ATOM 2545 O O A GLU B 1 100 ? 17.716 8.228 164.759 0.50 18.69 155 GLU B O 1
ATOM 2546 O O B GLU B 1 100 ? 17.796 8.217 164.775 0.50 18.83 155 GLU B O 1
ATOM 2557 N N . LEU B 1 101 ? 17.457 6.008 164.484 1.00 18.12 156 LEU B N 1
ATOM 2558 C CA . LEU B 1 101 ? 17.340 6.094 163.030 1.00 17.04 156 LEU B CA 1
ATOM 2559 C C . LEU B 1 101 ? 15.912 5.827 162.584 1.00 16.70 156 LEU B C 1
ATOM 2560 O O . LEU B 1 101 ? 15.303 4.840 162.991 1.00 16.76 156 LEU B O 1
ATOM 2565 N N . ARG B 1 102 ? 15.383 6.708 161.740 1.00 15.96 157 ARG B N 1
ATOM 2566 C CA . ARG B 1 102 ? 14.103 6.482 161.090 1.00 16.38 157 ARG B CA 1
ATOM 2567 C C . ARG B 1 102 ? 14.322 6.511 159.578 1.00 16.68 157 ARG B C 1
ATOM 2568 O O . ARG B 1 102 ? 14.917 7.454 159.037 1.00 17.17 157 ARG B O 1
ATOM 2576 N N . VAL B 1 103 ? 13.866 5.463 158.906 1.00 15.89 158 VAL B N 1
ATOM 2577 C CA . VAL B 1 103 ? 13.892 5.403 157.456 1.00 15.64 158 VAL B CA 1
ATOM 2578 C C . VAL B 1 103 ? 12.471 5.513 156.930 1.00 16.46 158 VAL B C 1
ATOM 2579 O O . VAL B 1 103 ? 11.602 4.736 157.332 1.00 17.03 158 VAL B O 1
ATOM 2583 N N . GLU B 1 104 ? 12.237 6.483 156.041 1.00 14.95 159 GLU B N 1
ATOM 2584 C CA . GLU B 1 104 ? 10.918 6.687 155.432 1.00 15.74 159 GLU B CA 1
ATOM 2585 C C . GLU B 1 104 ? 10.969 6.334 153.944 1.00 15.84 159 GLU B C 1
ATOM 2586 O O . GLU B 1 104 ? 11.873 6.763 153.229 1.00 16.20 159 GLU B O 1
ATOM 2592 N N A LEU B 1 105 ? 10.003 5.539 153.502 0.50 16.18 160 LEU B N 1
ATOM 2593 N N B LEU B 1 105 ? 9.978 5.572 153.487 0.50 15.23 160 LEU B N 1
ATOM 2594 C CA A LEU B 1 105 ? 9.930 5.088 152.120 0.50 16.51 160 LEU B CA 1
ATOM 2595 C CA B LEU B 1 105 ? 9.942 5.048 152.120 0.50 14.71 160 LEU B CA 1
ATOM 2596 C C A LEU B 1 105 ? 8.585 5.493 151.550 0.50 16.69 160 LEU B C 1
ATOM 2597 C C B LEU B 1 105 ? 8.579 5.298 151.485 0.50 15.69 160 LEU B C 1
ATOM 2598 O O A LEU B 1 105 ? 7.581 5.487 152.259 0.50 17.22 160 LEU B O 1
ATOM 2599 O O B LEU B 1 105 ? 7.554 4.974 152.080 0.50 16.19 160 LEU B O 1
ATOM 2608 N N . GLU B 1 106 ? 8.569 5.851 150.273 1.00 16.14 161 GLU B N 1
ATOM 2609 C CA . GLU B 1 106 ? 7.316 6.148 149.585 1.00 17.74 161 GLU B CA 1
ATOM 2610 C C . GLU B 1 106 ? 7.287 5.506 148.210 1.00 18.39 161 GLU B C 1
ATOM 2611 O O . GLU B 1 106 ? 8.175 5.751 147.380 1.00 17.51 161 GLU B O 1
ATOM 2617 N N . ASP B 1 107 ? 6.261 4.698 147.960 1.00 19.57 162 ASP B N 1
ATOM 2618 C CA . ASP B 1 107 ? 6.160 3.989 146.683 1.00 20.48 162 ASP B CA 1
ATOM 2619 C C . ASP B 1 107 ? 5.552 4.865 145.582 1.00 22.09 162 ASP B C 1
ATOM 2620 O O . ASP B 1 107 ? 5.223 6.044 145.816 1.00 21.82 162 ASP B O 1
ATOM 2625 N N . PHE B 1 108 ? 5.420 4.307 144.381 1.00 22.23 163 PHE B N 1
ATOM 2626 C CA . PHE B 1 108 ? 4.967 5.096 143.228 1.00 23.63 163 PHE B CA 1
ATOM 2627 C C . PHE B 1 108 ? 3.486 5.428 143.284 1.00 24.86 163 PHE B C 1
ATOM 2628 O O . PHE B 1 108 ? 2.990 6.219 142.484 1.00 26.68 163 PHE B O 1
ATOM 2636 N N . ASN B 1 109 ? 2.786 4.816 144.227 1.00 26.47 164 ASN B N 1
ATOM 2637 C CA . ASN B 1 109 ? 1.375 5.103 144.436 1.00 27.36 164 ASN B CA 1
ATOM 2638 C C . ASN B 1 109 ? 1.207 6.177 145.498 1.00 28.01 164 ASN B C 1
ATOM 2639 O O . ASN B 1 109 ? 0.129 6.761 145.637 1.00 29.29 164 ASN B O 1
ATOM 2641 N N . GLY B 1 110 ? 2.271 6.425 146.261 1.00 27.43 165 GLY B N 1
ATOM 2642 C CA . GLY B 1 110 ? 2.238 7.432 147.320 1.00 27.05 165 GLY B CA 1
ATOM 2643 C C . GLY B 1 110 ? 2.107 6.879 148.727 1.00 26.86 165 GLY B C 1
ATOM 2644 O O . GLY B 1 110 ? 2.051 7.645 149.688 1.00 27.22 165 GLY B O 1
ATOM 2645 N N . ASN B 1 111 ? 2.034 5.556 148.855 1.00 26.81 166 ASN B N 1
ATOM 2646 C CA . ASN B 1 111 ? 1.965 4.915 150.164 1.00 27.30 166 ASN B CA 1
ATOM 2647 C C . ASN B 1 111 ? 3.300 5.037 150.878 1.00 26.78 166 ASN B C 1
ATOM 2648 O O . ASN B 1 111 ? 4.346 4.786 150.283 1.00 25.22 166 ASN B O 1
ATOM 2653 N N . ARG B 1 112 ? 3.259 5.420 152.149 1.00 26.22 167 ARG B N 1
ATOM 2654 C CA . ARG B 1 112 ? 4.473 5.584 152.924 1.00 25.81 167 ARG B CA 1
ATOM 2655 C C . ARG B 1 112 ? 4.608 4.476 153.959 1.00 25.23 167 ARG B C 1
ATOM 2656 O O . ARG B 1 112 ? 3.632 4.095 154.613 1.00 25.19 167 ARG B O 1
ATOM 2664 N N . THR B 1 113 ? 5.825 3.950 154.082 1.00 23.57 168 THR B N 1
ATOM 2665 C CA . THR B 1 113 ? 6.172 2.946 155.087 1.00 22.30 168 THR B CA 1
ATOM 2666 C C . THR B 1 113 ? 7.483 3.370 155.753 1.00 21.57 168 THR B C 1
ATOM 2667 O O . THR B 1 113 ? 8.174 4.269 155.260 1.00 20.06 168 THR B O 1
ATOM 2671 N N A PHE B 1 114 ? 7.813 2.733 156.874 0.50 20.60 169 PHE B N 1
ATOM 2672 N N B PHE B 1 114 ? 7.823 2.736 156.869 0.50 20.71 169 PHE B N 1
ATOM 2673 C CA A PHE B 1 114 ? 8.924 3.187 157.705 0.50 20.51 169 PHE B CA 1
ATOM 2674 C CA B PHE B 1 114 ? 8.979 3.174 157.634 0.50 20.71 169 PHE B CA 1
ATOM 2675 C C A PHE B 1 114 ? 9.639 2.051 158.429 0.50 20.25 169 PHE B C 1
ATOM 2676 C C B PHE B 1 114 ? 9.650 2.049 158.409 0.50 20.38 169 PHE B C 1
ATOM 2677 O O A PHE B 1 114 ? 9.117 0.936 158.537 0.50 19.98 169 PHE B O 1
ATOM 2678 O O B PHE B 1 114 ? 9.108 0.946 158.538 0.50 20.11 169 PHE B O 1
ATOM 2693 N N . ALA B 1 115 ? 10.843 2.348 158.912 1.00 19.81 170 ALA B N 1
ATOM 2694 C CA . ALA B 1 115 ? 11.602 1.433 159.764 1.00 20.23 170 ALA B CA 1
ATOM 2695 C C . ALA B 1 115 ? 12.349 2.271 160.795 1.00 20.32 170 ALA B C 1
ATOM 2696 O O . ALA B 1 115 ? 12.845 3.363 160.480 1.00 20.02 170 ALA B O 1
ATOM 2698 N N . HIS B 1 116 ? 12.415 1.761 162.026 1.00 20.46 171 HIS B N 1
ATOM 2699 C CA . HIS B 1 116 ? 13.023 2.466 163.143 1.00 21.15 171 HIS B CA 1
ATOM 2700 C C . HIS B 1 116 ? 14.061 1.573 163.807 1.00 21.49 171 HIS B C 1
ATOM 2701 O O . HIS B 1 116 ? 13.797 0.386 164.077 1.00 22.26 171 HIS B O 1
ATOM 2708 N N . TYR B 1 117 ? 15.242 2.136 164.042 1.00 19.98 172 TYR B N 1
ATOM 2709 C CA . TYR B 1 117 ? 16.347 1.437 164.698 1.00 18.97 172 TYR B CA 1
ATOM 2710 C C . TYR B 1 117 ? 16.778 2.240 165.917 1.00 19.51 172 TYR B C 1
ATOM 2711 O O . TYR B 1 117 ? 16.862 3.467 165.861 1.00 18.29 172 TYR B O 1
ATOM 2720 N N . ALA B 1 118 ? 17.029 1.551 167.027 1.00 19.14 173 ALA B N 1
ATOM 2721 C CA . ALA B 1 118 ? 17.264 2.212 168.304 1.00 19.92 173 ALA B CA 1
ATOM 2722 C C . ALA B 1 118 ? 18.440 3.181 168.297 1.00 19.73 173 ALA B C 1
ATOM 2723 O O . ALA B 1 118 ? 18.357 4.274 168.879 1.00 20.11 173 ALA B O 1
ATOM 2725 N N . THR B 1 119 ? 19.536 2.785 167.653 1.00 19.42 174 THR B N 1
ATOM 2726 C CA . THR B 1 119 ? 20.704 3.639 167.517 1.00 19.86 174 THR B CA 1
ATOM 2727 C C . THR B 1 119 ? 21.367 3.521 166.140 1.00 19.17 174 THR B C 1
ATOM 2728 O O . THR B 1 119 ? 21.247 2.499 165.456 1.00 18.27 174 THR B O 1
ATOM 2732 N N . PHE B 1 120 ? 22.069 4.582 165.753 1.00 18.14 175 PHE B N 1
ATOM 2733 C CA . PHE B 1 120 ? 22.822 4.624 164.505 1.00 17.76 175 PHE B CA 1
ATOM 2734 C C . PHE B 1 120 ? 24.119 5.389 164.739 1.00 18.25 175 PHE B C 1
ATOM 2735 O O . PHE B 1 120 ? 24.100 6.509 165.266 1.00 18.31 175 PHE B O 1
ATOM 2743 N N . ARG B 1 121 ? 25.242 4.780 164.364 1.00 16.74 176 ARG B N 1
ATOM 2744 C CA . ARG B 1 121 ? 26.545 5.415 164.502 1.00 16.44 176 ARG B CA 1
ATOM 2745 C C . ARG B 1 121 ? 27.483 4.939 163.382 1.00 16.04 176 ARG B C 1
ATOM 2746 O O . ARG B 1 121 ? 27.430 3.769 162.985 1.00 16.24 176 ARG B O 1
ATOM 2754 N N . LEU B 1 122 ? 28.306 5.845 162.844 1.00 14.98 177 LEU B N 1
ATOM 2755 C CA . LEU B 1 122 ? 29.368 5.446 161.923 1.00 14.81 177 LEU B CA 1
ATOM 2756 C C . LEU B 1 122 ? 30.702 5.563 162.630 1.00 15.26 177 LEU B C 1
ATOM 2757 O O . LEU B 1 122 ? 30.965 6.574 163.282 1.00 15.61 177 LEU B O 1
ATOM 2762 N N . LEU B 1 123 ? 31.534 4.533 162.495 1.00 15.50 178 LEU B N 1
ATOM 2763 C CA . LEU B 1 123 ? 32.945 4.606 162.904 1.00 16.54 178 LEU B CA 1
ATOM 2764 C C . LEU B 1 123 ? 33.746 5.541 161.977 1.00 16.14 178 LEU B C 1
ATOM 2765 O O . LEU B 1 123 ? 33.219 6.052 160.980 1.00 16.50 178 LEU B O 1
ATOM 2770 N N . GLY B 1 124 ? 35.018 5.781 162.303 1.00 16.02 179 GLY B N 1
ATOM 2771 C CA . GLY B 1 124 ? 35.829 6.735 161.542 1.00 16.15 179 GLY B CA 1
ATOM 2772 C C . GLY B 1 124 ? 36.356 6.200 160.222 1.00 17.45 179 GLY B C 1
ATOM 2773 O O . GLY B 1 124 ? 36.166 5.025 159.904 1.00 17.57 179 GLY B O 1
ATOM 2774 N N . GLU B 1 125 ? 37.020 7.064 159.456 1.00 17.30 180 GLU B N 1
ATOM 2775 C CA . GLU B 1 125 ? 37.531 6.685 158.138 1.00 18.40 180 GLU B CA 1
ATOM 2776 C C . GLU B 1 125 ? 38.509 5.496 158.168 1.00 18.78 180 GLU B C 1
ATOM 2777 O O . GLU B 1 125 ? 38.483 4.647 157.274 1.00 18.38 180 GLU B O 1
ATOM 2783 N N . VAL B 1 126 ? 39.349 5.424 159.198 1.00 19.42 181 VAL B N 1
ATOM 2784 C CA . VAL B 1 126 ? 40.275 4.286 159.328 1.00 20.00 181 VAL B CA 1
ATOM 2785 C C . VAL B 1 126 ? 39.507 2.967 159.434 1.00 19.27 181 VAL B C 1
ATOM 2786 O O . VAL B 1 126 ? 39.969 1.931 158.945 1.00 20.18 181 VAL B O 1
ATOM 2790 N N . ASP B 1 127 ? 38.315 3.015 160.037 1.00 18.60 182 ASP B N 1
ATOM 2791 C CA . ASP B 1 127 ? 37.427 1.848 160.127 1.00 17.60 182 ASP B CA 1
ATOM 2792 C C . ASP B 1 127 ? 36.390 1.799 158.974 1.00 17.10 182 ASP B C 1
ATOM 2793 O O . ASP B 1 127 ? 35.358 1.132 159.087 1.00 16.89 182 ASP B O 1
ATOM 2798 N N . HIS B 1 128 ? 36.678 2.524 157.890 1.00 16.14 183 HIS B N 1
ATOM 2799 C CA . HIS B 1 128 ? 35.850 2.529 156.677 1.00 16.31 183 HIS B CA 1
ATOM 2800 C C . HIS B 1 128 ? 34.404 2.919 156.951 1.00 15.28 183 HIS B C 1
ATOM 2801 O O . HIS B 1 128 ? 33.481 2.430 156.296 1.00 14.69 183 HIS B O 1
ATOM 2808 N N . TYR B 1 129 ? 34.209 3.820 157.905 1.00 14.82 184 TYR B N 1
ATOM 2809 C CA . TYR B 1 129 ? 32.867 4.316 158.206 1.00 13.86 184 TYR B CA 1
ATOM 2810 C C . TYR B 1 129 ? 31.888 3.183 158.470 1.00 13.43 184 TYR B C 1
ATOM 2811 O O . TYR B 1 129 ? 30.727 3.204 158.029 1.00 13.18 184 TYR B O 1
ATOM 2820 N N . GLN B 1 130 ? 32.380 2.174 159.193 1.00 14.26 185 GLN B N 1
ATOM 2821 C CA . GLN B 1 130 ? 31.594 1.026 159.569 1.00 14.41 185 GLN B CA 1
ATOM 2822 C C . GLN B 1 130 ? 30.297 1.400 160.288 1.00 15.02 185 GLN B C 1
ATOM 2823 O O . GLN B 1 130 ? 30.276 2.274 161.174 1.00 15.30 185 GLN B O 1
ATOM 2829 N N . LEU B 1 131 ? 29.218 0.746 159.886 1.00 14.50 186 LEU B N 1
ATOM 2830 C CA . LEU B 1 131 ? 27.908 0.967 160.486 1.00 14.58 186 LEU B CA 1
ATOM 2831 C C . LEU B 1 131 ? 27.775 0.280 161.837 1.00 15.30 186 LEU B C 1
ATOM 2832 O O . LEU B 1 131 ? 28.009 -0.920 161.953 1.00 15.79 186 LEU B O 1
ATOM 2837 N N . ALA B 1 132 ? 27.395 1.042 162.859 1.00 14.84 187 ALA B N 1
ATOM 2838 C CA . ALA B 1 132 ? 27.010 0.442 164.125 1.00 15.99 187 ALA B CA 1
ATOM 2839 C C . ALA B 1 132 ? 25.521 0.701 164.344 1.00 17.05 187 ALA B C 1
ATOM 2840 O O . ALA B 1 132 ? 25.089 1.858 164.484 1.00 17.12 187 ALA B O 1
ATOM 2842 N N . LEU B 1 133 ? 24.739 -0.372 164.347 1.00 16.27 188 LEU B N 1
ATOM 2843 C CA . LEU B 1 133 ? 23.286 -0.255 164.328 1.00 17.99 188 LEU B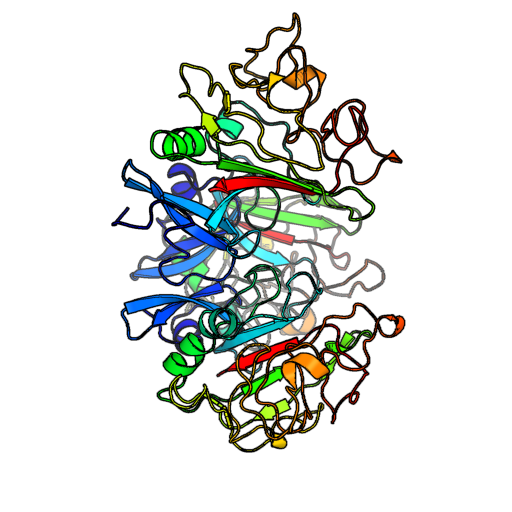 CA 1
ATOM 2844 C C . LEU B 1 133 ? 22.620 -0.986 165.494 1.00 19.55 188 LEU B C 1
ATOM 2845 O O . LEU B 1 133 ? 22.905 -2.161 165.761 1.00 20.46 188 LEU B O 1
ATOM 2850 N N . GLY B 1 134 ? 21.710 -0.294 166.170 1.00 20.63 189 GLY B N 1
ATOM 2851 C CA . GLY B 1 134 ? 20.913 -0.910 167.227 1.00 21.14 189 GLY B CA 1
ATOM 2852 C C . GLY B 1 134 ? 19.764 -1.733 166.671 1.00 22.00 189 GLY B C 1
ATOM 2853 O O . GLY B 1 134 ? 19.639 -1.914 165.451 1.00 22.35 189 GLY B O 1
ATOM 2854 N N . LYS B 1 135 ? 18.917 -2.232 167.571 1.00 22.75 190 LYS B N 1
ATOM 2855 C CA . LYS B 1 135 ? 17.827 -3.135 167.207 1.00 22.81 190 LYS B CA 1
ATOM 2856 C C . LYS B 1 135 ? 16.721 -2.472 166.408 1.00 22.64 190 LYS B C 1
ATOM 2857 O O . LYS B 1 135 ? 16.352 -1.329 166.675 1.00 23.05 190 LYS B O 1
ATOM 2859 N N . PHE B 1 136 ? 16.206 -3.203 165.426 1.00 22.74 191 PHE B N 1
ATOM 2860 C CA . PHE B 1 136 ? 14.981 -2.835 164.736 1.00 22.65 191 PHE B CA 1
ATOM 2861 C C . PHE B 1 136 ? 13.856 -2.859 165.760 1.00 24.36 191 PHE B C 1
ATOM 2862 O O . PHE B 1 136 ? 13.599 -3.896 166.385 1.00 23.93 191 PHE B O 1
ATOM 2870 N N . SER B 1 137 ? 13.186 -1.727 165.945 1.00 24.34 192 SER B N 1
ATOM 2871 C CA . SER B 1 137 ? 12.173 -1.644 166.991 1.00 25.62 192 SER B CA 1
ATOM 2872 C C . SER B 1 137 ? 10.785 -1.904 166.419 1.00 25.61 192 SER B C 1
ATOM 2873 O O . SER B 1 137 ? 10.013 -2.685 166.970 1.00 27.17 192 SER B O 1
ATOM 2876 N N A GLU B 1 138 ? 10.469 -1.228 165.322 0.50 25.67 193 GLU B N 1
ATOM 2877 N N B GLU B 1 138 ? 10.489 -1.265 165.293 0.50 25.72 193 GLU B N 1
ATOM 2878 C CA A GLU B 1 138 ? 9.227 -1.455 164.598 0.50 25.77 193 GLU B CA 1
ATOM 2879 C CA B GLU B 1 138 ? 9.205 -1.414 164.626 0.50 25.85 193 GLU B CA 1
ATOM 2880 C C A GLU B 1 138 ? 9.345 -0.815 163.229 0.50 25.25 193 GLU B C 1
ATOM 2881 C C B GLU B 1 138 ? 9.273 -0.718 163.277 0.50 25.30 193 GLU B C 1
ATOM 2882 O O A GLU B 1 138 ? 10.313 -0.109 162.948 0.50 25.09 193 GLU B O 1
ATOM 2883 O O B GLU B 1 138 ? 10.141 0.124 163.053 0.50 25.13 193 GLU B O 1
ATOM 2894 N N . GLY B 1 139 ? 8.365 -1.070 162.375 1.00 24.78 194 GLY B N 1
ATOM 2895 C CA . GLY B 1 139 ? 8.324 -0.420 161.085 1.00 24.59 194 GLY B CA 1
ATOM 2896 C C . GLY B 1 139 ? 7.548 -1.190 160.059 1.00 23.94 194 GLY B C 1
ATOM 2897 O O . GLY B 1 139 ? 7.789 -2.383 159.848 1.00 24.53 194 GLY B O 1
ATOM 2898 N N . THR B 1 140 ? 6.614 -0.498 159.419 1.00 23.34 195 THR B N 1
ATOM 2899 C CA . THR B 1 140 ? 5.776 -1.110 158.404 1.00 23.45 195 THR B CA 1
ATOM 2900 C C . THR B 1 140 ? 6.580 -1.585 157.190 1.00 23.08 195 THR B C 1
ATOM 2901 O O . THR B 1 140 ? 6.122 -2.444 156.449 1.00 23.11 195 THR B O 1
ATOM 2905 N N . ALA B 1 141 ? 7.773 -1.023 156.987 1.00 22.45 196 ALA B N 1
ATOM 2906 C CA . ALA B 1 141 ? 8.671 -1.491 155.915 1.00 21.65 196 ALA B CA 1
ATOM 2907 C C . ALA B 1 141 ? 9.451 -2.757 156.286 1.00 21.01 196 ALA B C 1
ATOM 2908 O O . ALA B 1 141 ? 10.108 -3.371 155.433 1.00 21.15 196 ALA B O 1
ATOM 2910 N N . GLY B 1 142 ? 9.393 -3.144 157.551 1.00 20.95 197 GLY B N 1
ATOM 2911 C CA . GLY B 1 142 ? 10.174 -4.279 158.026 1.00 20.20 197 GLY B CA 1
ATOM 2912 C C . GLY B 1 142 ? 11.652 -3.929 158.132 1.00 20.29 197 GLY B C 1
ATOM 2913 O O . GLY B 1 142 ? 12.048 -2.797 157.845 1.00 17.64 197 GLY B O 1
ATOM 2914 N N . ASP B 1 143 ? 12.454 -4.909 158.544 1.00 19.11 198 ASP B N 1
ATOM 2915 C CA . ASP B 1 143 ? 13.881 -4.741 158.814 1.00 19.23 198 ASP B CA 1
ATOM 2916 C C . ASP B 1 143 ? 14.717 -5.150 157.603 1.00 19.15 198 ASP B C 1
ATOM 2917 O O . ASP B 1 143 ? 14.751 -6.333 157.245 1.00 20.15 198 ASP B O 1
ATOM 2922 N N . SER B 1 144 ? 15.395 -4.190 156.979 1.00 17.38 199 SER B N 1
ATOM 2923 C CA . SER B 1 144 ? 16.341 -4.513 155.910 1.00 16.57 199 SER B CA 1
ATOM 2924 C C . SER B 1 144 ? 17.718 -3.882 156.103 1.00 16.20 199 SER B C 1
ATOM 2925 O O . SER B 1 144 ? 18.503 -3.804 155.142 1.00 15.54 199 SER B O 1
ATOM 2928 N N . LEU B 1 145 ? 18.021 -3.443 157.326 1.00 16.14 200 LEU B N 1
ATOM 2929 C CA . LEU B 1 145 ? 19.322 -2.844 157.596 1.00 16.36 200 LEU B CA 1
ATOM 2930 C C . LEU B 1 145 ? 20.167 -3.654 158.576 1.00 16.48 200 LEU B C 1
ATOM 2931 O O . LEU B 1 145 ? 21.393 -3.521 158.593 1.00 16.23 200 LEU B O 1
ATOM 2936 N N . SER B 1 146 ? 19.532 -4.522 159.365 1.00 17.13 201 SER B N 1
ATOM 2937 C CA . SER B 1 146 ? 20.264 -5.290 160.364 1.00 18.63 201 SER B CA 1
ATOM 2938 C C . SER B 1 146 ? 21.421 -6.077 159.748 1.00 18.71 201 SER B C 1
ATOM 2939 O O . SER B 1 146 ? 22.504 -6.144 160.335 1.00 20.18 201 SER B O 1
ATOM 2942 N N . LEU B 1 147 ? 21.194 -6.650 158.566 1.00 18.37 202 LEU B N 1
ATOM 2943 C CA . LEU B 1 147 ? 22.244 -7.386 157.846 1.00 18.51 202 LEU B CA 1
ATOM 2944 C C . LEU B 1 147 ? 23.514 -6.557 157.698 1.00 17.81 202 LEU B C 1
ATOM 2945 O O . LEU B 1 147 ? 24.633 -7.091 157.698 1.00 16.83 202 LEU B O 1
ATOM 2950 N N . HIS B 1 148 ? 23.329 -5.244 157.538 1.00 16.24 203 HIS B N 1
ATOM 2951 C CA . HIS B 1 148 ? 24.431 -4.352 157.220 1.00 15.41 203 HIS B CA 1
ATOM 2952 C C . HIS B 1 148 ? 25.167 -3.808 158.428 1.00 15.60 203 HIS B C 1
ATOM 2953 O O . HIS B 1 148 ? 26.247 -3.261 158.288 1.00 14.80 203 HIS B O 1
ATOM 2960 N N . SER B 1 149 ? 24.573 -3.962 159.604 1.00 15.56 204 SER B N 1
ATOM 2961 C CA . SER B 1 149 ? 25.248 -3.578 160.834 1.00 16.50 204 SER B CA 1
ATOM 2962 C C . SER B 1 149 ? 26.570 -4.319 160.953 1.00 16.94 204 SER B C 1
ATOM 2963 O O . SER B 1 149 ? 26.652 -5.536 160.651 1.00 16.43 204 SER B O 1
ATOM 2966 N N . GLY B 1 150 ? 27.600 -3.595 161.392 1.00 15.40 205 GLY B N 1
ATOM 2967 C CA . GLY B 1 150 ? 28.921 -4.179 161.594 1.00 15.59 205 GLY B CA 1
ATOM 2968 C C . GLY B 1 150 ? 29.809 -4.182 160.368 1.00 15.10 205 GLY B C 1
ATOM 2969 O O . GLY B 1 150 ? 30.957 -4.638 160.434 1.00 15.99 205 GLY B O 1
ATOM 2970 N N . ARG B 1 151 ? 29.295 -3.658 159.251 1.00 13.85 206 ARG B N 1
ATOM 2971 C CA . ARG B 1 151 ? 30.023 -3.706 157.974 1.00 14.33 206 ARG B CA 1
ATOM 2972 C C . ARG B 1 151 ? 30.571 -2.359 157.537 1.00 14.33 206 ARG B C 1
ATOM 2973 O O . ARG B 1 151 ? 29.944 -1.330 157.758 1.00 14.54 206 ARG B O 1
ATOM 2981 N N . PRO B 1 152 ? 31.744 -2.366 156.893 1.00 15.39 207 PRO B N 1
ATOM 2982 C CA . PRO B 1 152 ? 32.352 -1.149 156.354 1.00 14.89 207 PRO B CA 1
ATOM 2983 C C . PRO B 1 152 ? 31.566 -0.594 155.161 1.00 14.09 207 PRO B C 1
ATOM 2984 O O . PRO B 1 152 ? 30.784 -1.313 154.534 1.00 14.02 207 PRO B O 1
ATOM 2988 N N . PHE B 1 153 ? 31.766 0.688 154.865 1.00 12.89 208 PHE B N 1
ATOM 2989 C CA . PHE B 1 153 ? 31.148 1.305 153.706 1.00 11.77 208 PHE B CA 1
ATOM 2990 C C . PHE B 1 153 ? 31.986 0.959 152.486 1.00 11.89 208 PHE B C 1
ATOM 2991 O O . PHE B 1 153 ? 33.203 0.856 152.591 1.00 12.77 208 PHE B O 1
ATOM 2999 N N . THR B 1 154 ? 31.325 0.789 151.348 1.00 11.48 209 THR B N 1
ATOM 3000 C CA . THR B 1 154 ? 31.973 0.404 150.091 1.00 11.69 209 THR B CA 1
ATOM 3001 C C . THR B 1 154 ? 31.492 1.285 148.945 1.00 11.12 209 THR B C 1
ATOM 3002 O O . THR B 1 154 ? 30.283 1.515 148.799 1.00 11.57 209 THR B O 1
ATOM 3006 N N . THR B 1 155 ? 32.433 1.764 148.133 1.00 11.34 210 THR B N 1
ATOM 3007 C CA . THR B 1 155 ? 32.132 2.535 146.921 1.00 11.90 210 THR B CA 1
ATOM 3008 C C . THR B 1 155 ? 32.851 1.887 145.736 1.00 12.51 210 THR B C 1
ATOM 3009 O O . THR B 1 155 ? 33.597 0.919 145.916 1.00 12.62 210 THR B O 1
ATOM 3013 N N . TYR B 1 156 ? 32.628 2.401 144.532 1.00 12.89 211 TYR B N 1
ATOM 3014 C CA . TYR B 1 156 ? 33.206 1.732 143.356 1.00 13.13 211 TYR B CA 1
ATOM 3015 C C . TYR B 1 156 ? 34.723 1.690 143.359 1.00 14.38 211 TYR B C 1
ATOM 3016 O O . TYR B 1 156 ? 35.324 0.792 142.743 1.00 13.94 211 TYR B O 1
ATOM 3025 N N . ASP B 1 157 ? 35.327 2.658 144.054 1.00 14.16 212 ASP B N 1
ATOM 3026 C CA . ASP B 1 157 ? 36.800 2.784 144.131 1.00 14.43 212 ASP B CA 1
ATOM 3027 C C . ASP B 1 157 ? 37.381 2.343 145.463 1.00 15.26 212 ASP B C 1
ATOM 3028 O O . ASP B 1 157 ? 38.597 2.436 145.674 1.00 15.24 212 ASP B O 1
ATOM 3033 N N . ALA B 1 158 ? 36.532 1.816 146.349 1.00 13.89 213 ALA B N 1
ATOM 3034 C CA . ALA B 1 158 ? 36.992 1.367 147.665 1.00 14.03 213 ALA B CA 1
ATOM 3035 C C . ALA B 1 158 ? 36.174 0.166 148.113 1.00 13.90 213 ALA B C 1
ATOM 3036 O O . ALA B 1 158 ? 35.124 0.312 148.759 1.00 12.60 213 ALA B O 1
ATOM 3038 N N . ASP B 1 159 ? 36.645 -1.022 147.746 1.00 13.65 214 ASP B N 1
ATOM 3039 C CA . ASP B 1 159 ? 35.901 -2.259 147.981 1.00 14.55 214 ASP B CA 1
ATOM 3040 C C . ASP B 1 159 ? 36.255 -2.835 149.343 1.00 13.69 214 ASP B C 1
ATOM 3041 O O . ASP B 1 159 ? 37.387 -3.249 149.579 1.00 13.87 214 ASP B O 1
ATOM 3046 N N . HIS B 1 160 ? 35.281 -2.842 150.247 1.00 12.96 215 HIS B N 1
ATOM 3047 C CA . HIS B 1 160 ? 35.469 -3.391 151.583 1.00 14.56 215 HIS B CA 1
ATOM 3048 C C . HIS B 1 160 ? 34.446 -4.479 151.935 1.00 14.99 215 HIS B C 1
ATOM 3049 O O . HIS B 1 160 ? 34.342 -4.864 153.098 1.00 15.25 215 HIS B O 1
ATOM 3056 N N . ASP B 1 161 ? 33.705 -4.984 150.946 1.00 13.84 216 ASP B N 1
ATOM 3057 C CA . ASP B 1 161 ? 32.525 -5.790 151.242 1.00 13.97 216 ASP B CA 1
ATOM 3058 C C . ASP B 1 161 ? 32.894 -7.264 151.411 1.00 14.32 216 ASP B C 1
ATOM 3059 O O . ASP B 1 161 ? 34.078 -7.597 151.511 1.00 16.29 216 ASP B O 1
ATOM 3064 N N . SER B 1 162 ? 31.898 -8.137 151.444 1.00 13.80 217 SER B N 1
ATOM 3065 C CA . SER B 1 162 ? 32.180 -9.558 151.667 1.00 14.85 217 SER B CA 1
ATOM 3066 C C . SER B 1 162 ? 32.082 -10.389 150.390 1.00 15.11 217 SER B C 1
ATOM 3067 O O . SER B 1 162 ? 32.088 -11.618 150.454 1.00 16.86 217 SER B O 1
ATOM 3070 N N . SER B 1 163 ? 31.997 -9.707 149.246 1.00 14.87 218 SER B N 1
ATOM 3071 C CA . SER B 1 163 ? 31.950 -10.346 147.928 1.00 14.52 218 SER B CA 1
ATOM 3072 C C . SER B 1 163 ? 33.342 -10.406 147.310 1.00 14.68 218 SER B C 1
ATOM 3073 O O . SER B 1 163 ? 34.182 -9.517 147.527 1.00 14.12 218 SER B O 1
ATOM 3076 N N . ASN B 1 164 ? 33.596 -11.442 146.511 1.00 12.65 219 ASN B N 1
ATOM 3077 C CA . ASN B 1 164 ? 34.813 -11.455 145.707 1.00 13.60 219 ASN B CA 1
ATOM 3078 C C . ASN B 1 164 ? 34.838 -10.302 144.705 1.00 14.12 219 ASN B C 1
ATOM 3079 O O . ASN B 1 164 ? 35.913 -9.866 144.296 1.00 16.29 219 ASN B O 1
ATOM 3084 N N . SER B 1 165 ? 33.656 -9.847 144.286 1.00 13.47 220 SER B N 1
ATOM 3085 C CA . SER B 1 165 ? 33.539 -8.699 143.389 1.00 14.10 220 SER B CA 1
ATOM 3086 C C . SER B 1 165 ? 33.298 -7.436 144.198 1.00 13.11 220 SER B C 1
ATOM 3087 O O . SER B 1 165 ? 33.259 -7.498 145.413 1.00 14.43 220 SER B O 1
ATOM 3090 N N . ASN B 1 166 ? 33.115 -6.305 143.515 1.00 12.81 221 ASN B N 1
ATOM 3091 C CA . ASN B 1 166 ? 32.759 -5.056 144.195 1.00 13.21 221 ASN B CA 1
ATOM 3092 C C . ASN B 1 166 ? 31.253 -4.792 144.089 1.00 12.44 221 ASN B C 1
ATOM 3093 O O . ASN B 1 166 ? 30.744 -4.447 143.004 1.00 12.14 221 ASN B O 1
ATOM 3098 N N . CYS B 1 167 ? 30.542 -4.956 145.208 1.00 11.90 222 CYS B N 1
ATOM 3099 C CA . CYS B 1 167 ? 29.097 -4.798 145.221 1.00 11.58 222 CYS B CA 1
ATOM 3100 C C . CYS B 1 167 ? 28.646 -3.426 144.715 1.00 11.50 222 CYS B C 1
ATOM 3101 O O . CYS B 1 167 ? 27.584 -3.321 144.096 1.00 12.11 222 CYS B O 1
ATOM 3104 N N . ALA B 1 168 ? 29.419 -2.381 145.014 1.00 11.97 223 ALA B N 1
ATOM 3105 C CA . ALA B 1 168 ? 29.038 -1.038 144.567 1.00 12.45 223 ALA B CA 1
ATOM 3106 C C . ALA B 1 168 ? 28.952 -1.002 143.055 1.00 13.54 223 ALA B C 1
ATOM 3107 O O . ALA B 1 168 ? 28.061 -0.377 142.488 1.00 12.28 223 ALA B O 1
ATOM 3109 N N . VAL B 1 169 ? 29.874 -1.700 142.400 1.00 14.75 224 VAL B N 1
ATOM 3110 C CA . VAL B 1 169 ? 29.858 -1.788 140.945 1.00 15.60 224 VAL B CA 1
ATOM 3111 C C . VAL B 1 169 ? 28.709 -2.664 140.443 1.00 15.40 224 VAL B C 1
ATOM 3112 O O . VAL B 1 169 ? 28.000 -2.295 139.491 1.00 15.76 224 VAL B O 1
ATOM 3116 N N . ILE B 1 170 ? 28.532 -3.829 141.069 1.00 14.80 225 ILE B N 1
ATOM 3117 C CA . ILE B 1 170 ? 27.477 -4.745 140.645 1.00 14.13 225 ILE B CA 1
ATOM 3118 C C . ILE B 1 170 ? 26.114 -4.080 140.702 1.00 14.52 225 ILE B C 1
ATOM 3119 O O . ILE B 1 170 ? 25.320 -4.176 139.752 1.00 13.12 225 ILE B O 1
ATOM 3124 N N . VAL B 1 171 ? 25.837 -3.397 141.817 1.00 14.34 226 VAL B N 1
ATOM 3125 C CA . VAL B 1 171 ? 24.487 -2.875 142.050 1.00 14.25 226 VAL B CA 1
ATOM 3126 C C . VAL B 1 171 ? 24.349 -1.373 141.766 1.00 15.26 226 VAL B C 1
ATOM 3127 O O . VAL B 1 171 ? 23.243 -0.841 141.836 1.00 15.22 226 VAL B O 1
ATOM 3131 N N . HIS B 1 172 ? 25.459 -0.714 141.450 1.00 14.47 227 HIS B N 1
ATOM 3132 C CA . HIS B 1 172 ? 25.464 0.725 141.079 1.00 15.18 227 HIS B CA 1
ATOM 3133 C C . HIS B 1 172 ? 25.011 1.633 142.225 1.00 14.35 227 HIS B C 1
ATOM 3134 O O . HIS B 1 172 ? 24.035 2.361 142.110 1.00 13.54 227 HIS B O 1
ATOM 3141 N N . GLY B 1 173 ? 25.736 1.564 143.338 1.00 13.10 228 GLY B N 1
ATOM 3142 C CA . GLY B 1 173 ? 25.415 2.386 144.478 1.00 12.26 228 GLY B CA 1
ATOM 3143 C C . GLY B 1 173 ? 26.588 2.467 145.423 1.00 11.67 228 GLY B C 1
ATOM 3144 O O . GLY B 1 173 ? 27.736 2.219 145.034 1.00 11.90 228 GLY B O 1
ATOM 3145 N N . ALA B 1 174 ? 26.296 2.850 146.658 1.00 11.13 229 ALA B N 1
ATOM 3146 C CA . ALA B 1 174 ? 27.281 2.844 147.741 1.00 11.39 229 ALA B CA 1
ATOM 3147 C C . ALA B 1 174 ? 26.555 2.549 149.038 1.00 12.05 229 ALA B C 1
ATOM 3148 O O . ALA B 1 174 ? 25.471 3.086 149.291 1.00 11.42 229 ALA B O 1
ATOM 3150 N N . TRP B 1 175 ? 27.139 1.675 149.854 1.00 11.89 230 TRP B N 1
ATOM 3151 C CA . TRP B 1 175 ? 26.442 1.213 151.063 1.00 11.18 230 TRP B CA 1
ATOM 3152 C C . TRP B 1 175 ? 27.386 0.338 151.874 1.00 10.76 230 TRP B C 1
ATOM 3153 O O . TRP B 1 175 ? 28.517 0.070 151.448 1.00 10.64 230 TRP B O 1
ATOM 3164 N N . TRP B 1 176 ? 26.901 -0.137 153.024 1.00 9.98 231 TRP B N 1
ATOM 3165 C CA . TRP B 1 176 ? 27.669 -1.038 153.869 1.00 10.79 231 TRP B CA 1
ATOM 3166 C C . TRP B 1 176 ? 27.445 -2.459 153.361 1.00 11.62 231 TRP B C 1
ATOM 3167 O O . TRP B 1 176 ? 26.888 -3.318 154.066 1.00 12.60 231 TRP B O 1
ATOM 3178 N N . TYR B 1 177 ? 27.897 -2.696 152.129 1.00 11.44 232 TYR B N 1
ATOM 3179 C CA . TYR B 1 177 ? 27.550 -3.933 151.412 1.00 11.90 232 TYR B CA 1
ATOM 3180 C C . TYR B 1 177 ? 28.120 -5.197 152.054 1.00 12.88 232 TYR B C 1
ATOM 3181 O O . TYR B 1 177 ? 29.207 -5.183 152.644 1.00 13.68 232 TYR B O 1
ATOM 3190 N N . ALA B 1 178 ? 27.354 -6.274 151.933 1.00 12.95 233 ALA B N 1
ATOM 3191 C CA . ALA B 1 178 ? 27.818 -7.619 152.270 1.00 13.13 233 ALA B CA 1
ATOM 3192 C C . ALA B 1 178 ? 28.078 -8.316 150.938 1.00 13.80 233 ALA B C 1
ATOM 3193 O O . ALA B 1 178 ? 29.092 -8.036 150.286 1.00 13.99 233 ALA B O 1
ATOM 3195 N N . SER B 1 179 ? 27.155 -9.174 150.509 1.00 14.15 234 SER B N 1
ATOM 3196 C CA . SER B 1 179 ? 27.281 -9.805 149.191 1.00 14.17 234 SER B CA 1
ATOM 3197 C C . SER B 1 179 ? 25.929 -10.118 148.554 1.00 15.56 234 SER B C 1
ATOM 3198 O O . SER B 1 179 ? 25.655 -11.289 148.256 1.00 15.89 234 SER B O 1
ATOM 3201 N N . CYS B 1 180 ? 25.103 -9.104 148.281 1.00 15.05 235 CYS B N 1
ATOM 3202 C CA . CYS B 1 180 ? 25.477 -7.692 148.401 1.00 14.31 235 CYS B CA 1
ATOM 3203 C C . CYS B 1 180 ? 24.600 -6.898 149.362 1.00 13.47 235 CYS B C 1
ATOM 3204 O O . CYS B 1 180 ? 25.119 -6.151 150.202 1.00 13.30 235 CYS B O 1
ATOM 3207 N N . TYR B 1 181 ? 23.281 -7.012 149.235 1.00 12.51 236 TYR B N 1
ATOM 3208 C CA . TYR B 1 181 ? 22.432 -6.186 150.102 1.00 12.45 236 TYR B CA 1
ATOM 3209 C C . TYR B 1 181 ? 21.004 -6.632 150.389 1.00 14.03 236 TYR B C 1
ATOM 3210 O O . TYR B 1 181 ? 20.399 -7.376 149.621 1.00 13.64 236 TYR B O 1
ATOM 3219 N N . ARG B 1 182 ? 20.485 -6.135 151.508 1.00 13.77 237 ARG B N 1
ATOM 3220 C CA . ARG B 1 182 ? 19.058 -6.161 151.796 1.00 15.17 237 ARG B CA 1
ATOM 3221 C C . ARG B 1 182 ? 18.455 -4.749 151.661 1.00 13.94 237 ARG B C 1
ATOM 3222 O O . ARG B 1 182 ? 17.257 -4.606 151.447 1.00 14.13 237 ARG B O 1
ATOM 3230 N N . SER B 1 183 ? 19.283 -3.710 151.768 1.00 13.14 238 SER B N 1
ATOM 3231 C CA . SER B 1 183 ? 18.825 -2.348 151.421 1.00 11.54 238 SER B CA 1
ATOM 3232 C C . SER B 1 183 ? 19.857 -1.625 150.550 1.00 11.29 238 SER B C 1
ATOM 3233 O O . SER B 1 183 ? 21.043 -1.933 150.620 1.00 11.00 238 SER B O 1
ATOM 3236 N N . ASN B 1 184 ? 19.417 -0.648 149.747 1.00 11.07 239 ASN B N 1
ATOM 3237 C CA . ASN B 1 184 ? 20.301 -0.036 148.758 1.00 11.08 239 ASN B CA 1
ATOM 3238 C C . ASN B 1 184 ? 19.801 1.361 148.454 1.00 10.55 239 ASN B C 1
ATOM 3239 O O . ASN B 1 184 ? 19.580 1.695 147.290 1.00 10.88 239 ASN B O 1
ATOM 3244 N N . LEU B 1 185 ? 19.602 2.163 149.498 1.00 10.50 240 LEU B N 1
ATOM 3245 C CA . LEU B 1 185 ? 18.904 3.464 149.327 1.00 10.77 240 LEU B CA 1
ATOM 3246 C C . LEU B 1 185 ? 19.676 4.528 148.564 1.00 11.37 240 LEU B C 1
ATOM 3247 O O . LEU B 1 185 ? 19.085 5.536 148.151 1.00 10.52 240 LEU B O 1
ATOM 3252 N N . ASN B 1 186 ? 20.983 4.317 148.380 1.00 11.24 241 ASN B N 1
ATOM 3253 C CA . ASN B 1 186 ? 21.807 5.181 147.531 1.00 12.30 241 ASN B CA 1
ATOM 3254 C C . ASN B 1 186 ? 21.991 4.613 146.134 1.00 12.45 241 ASN B C 1
ATOM 3255 O O . ASN B 1 186 ? 22.928 5.000 145.423 1.00 13.49 241 ASN B O 1
ATOM 3260 N N . GLY B 1 187 ? 21.088 3.722 145.738 1.00 12.40 242 GLY B N 1
ATOM 3261 C CA . GLY B 1 187 ? 21.157 3.091 144.425 1.00 12.86 242 GLY B CA 1
ATOM 3262 C C . GLY B 1 187 ? 20.648 3.965 143.287 1.00 13.01 242 GLY B C 1
ATOM 3263 O O . GLY B 1 187 ? 20.299 5.129 143.484 1.00 12.90 242 GLY B O 1
ATOM 3264 N N . ARG B 1 188 ? 20.603 3.389 142.093 1.00 14.30 243 ARG B N 1
ATOM 3265 C CA . ARG B 1 188 ? 20.182 4.127 140.904 1.00 14.11 243 ARG B CA 1
ATOM 3266 C C . ARG B 1 188 ? 18.687 4.478 140.926 1.00 13.47 243 ARG B C 1
ATOM 3267 O O . ARG B 1 188 ? 17.827 3.620 141.163 1.00 12.69 243 ARG B O 1
ATOM 3275 N N . TYR B 1 189 ? 18.386 5.753 140.689 1.00 12.04 244 TYR B N 1
ATOM 3276 C CA . TYR B 1 189 ? 16.995 6.221 140.688 1.00 12.56 244 TYR B CA 1
ATOM 3277 C C . TYR B 1 189 ? 16.186 5.655 139.510 1.00 13.05 244 TYR B C 1
ATOM 3278 O O . TYR B 1 189 ? 16.726 5.418 138.430 1.00 15.03 244 TYR B O 1
ATOM 3287 N N . ALA B 1 190 ? 14.898 5.431 139.753 1.00 14.31 245 ALA B N 1
ATOM 3288 C CA . ALA B 1 190 ? 13.944 5.069 138.709 1.00 15.32 245 ALA B CA 1
ATOM 3289 C C . ALA B 1 190 ? 12.615 5.787 138.964 1.00 15.90 245 ALA B C 1
ATOM 3290 O O . ALA B 1 190 ? 12.130 5.807 140.084 1.00 16.34 245 ALA B O 1
ATOM 3292 N N . VAL B 1 191 ? 12.036 6.372 137.912 1.00 17.33 246 VAL B N 1
ATOM 3293 C CA . VAL B 1 191 ? 10.802 7.162 138.024 1.00 19.40 246 VAL B CA 1
ATOM 3294 C C . VAL B 1 191 ? 9.510 6.355 138.157 1.00 18.86 246 VAL B C 1
ATOM 3295 O O . VAL B 1 191 ? 8.475 6.906 138.544 1.00 18.78 246 VAL B O 1
ATOM 3299 N N . SER B 1 192 ? 9.561 5.060 137.840 1.00 18.46 247 SER B N 1
ATOM 3300 C CA . SER B 1 192 ? 8.377 4.210 137.884 1.00 18.68 247 SER B CA 1
ATOM 3301 C C . SER B 1 192 ? 8.801 2.749 137.906 1.00 18.93 247 SER B C 1
ATOM 3302 O O . SER B 1 192 ? 9.968 2.446 137.674 1.00 18.30 247 SER B O 1
ATOM 3305 N N . GLU B 1 193 ? 7.761 1.963 137.831 1.00 20.00 248 GLU B N 1
ATOM 3306 C CA . GLU B 1 193 ? 8.122 0.556 137.955 1.00 20.00 248 GLU B CA 1
ATOM 3307 C C . GLU B 1 193 ? 8.825 0.054 136.699 1.00 20.00 248 GLU B C 1
ATOM 3308 O O . GLU B 1 193 ? 9.765 -0.714 136.782 1.00 22.01 248 GLU B O 1
ATOM 3314 N N . ALA B 1 194 ? 8.011 0.588 135.689 1.00 20.96 249 ALA B N 1
ATOM 3315 C CA . ALA B 1 194 ? 8.443 0.313 134.311 1.00 20.21 249 ALA B CA 1
ATOM 3316 C C . ALA B 1 194 ? 9.921 0.643 134.084 1.00 20.14 249 ALA B C 1
ATOM 3317 O O . ALA B 1 194 ? 10.593 -0.020 133.310 1.00 21.52 249 ALA B O 1
ATOM 3319 N N . ALA B 1 195 ? 10.413 1.687 134.743 1.00 19.46 250 ALA B N 1
ATOM 3320 C CA . ALA B 1 195 ? 11.794 2.123 134.579 1.00 18.70 250 ALA B CA 1
ATOM 3321 C C . ALA B 1 195 ? 12.752 1.408 135.534 1.00 19.04 250 ALA B C 1
ATOM 3322 O O . ALA B 1 195 ? 13.963 1.633 135.491 1.00 18.65 250 ALA B O 1
ATOM 3324 N N . ALA B 1 196 ? 12.209 0.555 136.395 1.00 18.45 251 ALA B N 1
ATOM 3325 C CA . ALA B 1 196 ? 13.003 -0.069 137.466 1.00 18.48 251 ALA B CA 1
ATOM 3326 C C . ALA B 1 196 ? 14.252 -0.794 136.970 1.00 17.86 251 ALA B C 1
ATOM 3327 O O . ALA B 1 196 ? 14.240 -1.449 135.916 1.00 18.29 251 ALA B O 1
ATOM 3329 N N . HIS B 1 197 ? 15.331 -0.665 137.741 1.00 16.96 252 HIS B N 1
ATOM 3330 C CA . HIS B 1 197 ? 16.579 -1.357 137.474 1.00 17.49 252 HIS B CA 1
ATOM 3331 C C . HIS B 1 197 ? 16.560 -2.655 138.287 1.00 17.31 252 HIS B C 1
ATOM 3332 O O . HIS B 1 197 ? 15.814 -2.768 139.271 1.00 17.93 252 HIS B O 1
ATOM 3339 N N . LYS B 1 198 ? 17.351 -3.634 137.870 1.00 16.97 253 LYS B N 1
ATOM 3340 C CA . LYS B 1 198 ? 17.468 -4.886 138.620 1.00 17.02 253 LYS B CA 1
ATOM 3341 C C . LYS B 1 198 ? 17.865 -4.585 140.068 1.00 16.03 253 LYS B C 1
ATOM 3342 O O . LYS B 1 198 ? 17.345 -5.203 140.999 1.00 16.49 253 LYS B O 1
ATOM 3348 N N . TYR B 1 199 ? 18.796 -3.646 140.236 1.00 14.60 254 TYR B N 1
ATOM 3349 C CA . TYR B 1 199 ? 19.183 -3.154 141.551 1.00 13.18 254 TYR B CA 1
ATOM 3350 C C . TYR B 1 199 ? 18.881 -1.659 141.598 1.00 13.42 254 TYR B C 1
ATOM 3351 O O . TYR B 1 199 ? 19.411 -0.895 140.785 1.00 13.41 254 TYR B O 1
ATOM 3360 N N . GLY B 1 200 ? 18.016 -1.258 142.520 1.00 13.37 255 GLY B N 1
ATOM 3361 C CA . GLY B 1 200 ? 17.636 0.150 142.639 1.00 12.98 255 GLY B CA 1
ATOM 3362 C C . GLY B 1 200 ? 17.511 0.575 144.083 1.00 13.04 255 GLY B C 1
ATOM 3363 O O . GLY B 1 200 ? 18.119 -0.028 144.979 1.00 12.17 255 GLY B O 1
ATOM 3364 N N . ILE B 1 201 ? 16.712 1.616 144.305 1.00 13.28 256 ILE B N 1
ATOM 3365 C CA . ILE B 1 201 ? 16.453 2.150 145.626 1.00 13.64 256 ILE B CA 1
ATOM 3366 C C . ILE B 1 201 ? 15.511 1.180 146.318 1.00 13.76 256 ILE B C 1
ATOM 3367 O O . ILE B 1 201 ? 14.280 1.330 146.270 1.00 14.74 256 ILE B O 1
ATOM 3372 N N . ASP B 1 202 ? 16.115 0.171 146.937 1.00 13.50 257 ASP B N 1
ATOM 3373 C CA . ASP B 1 202 ? 15.420 -1.049 147.345 1.00 13.65 257 ASP B CA 1
ATOM 3374 C C . ASP B 1 202 ? 15.473 -1.287 148.851 1.00 13.41 257 ASP B C 1
ATOM 3375 O O . ASP B 1 202 ? 16.475 -0.989 149.512 1.00 11.88 257 ASP B O 1
ATOM 3380 N N . TRP B 1 203 ? 14.389 -1.860 149.380 1.00 12.58 258 TRP B N 1
ATOM 3381 C CA . TRP B 1 203 ? 14.310 -2.285 150.773 1.00 14.34 258 TRP B CA 1
ATOM 3382 C C . TRP B 1 203 ? 13.690 -3.687 150.724 1.00 15.22 258 TRP B C 1
ATOM 3383 O O . TRP B 1 203 ? 12.492 -3.813 150.462 1.00 15.17 258 TRP B O 1
ATOM 3394 N N . ALA B 1 204 ? 14.506 -4.720 150.922 1.00 16.45 259 ALA B N 1
ATOM 3395 C CA . ALA B 1 204 ? 14.098 -6.104 150.608 1.00 17.40 259 ALA B CA 1
ATOM 3396 C C . ALA B 1 204 ? 12.851 -6.580 151.360 1.00 18.77 259 ALA B C 1
ATOM 3397 O O . ALA B 1 204 ? 12.053 -7.350 150.822 1.00 19.06 259 ALA B O 1
ATOM 3399 N N . SER B 1 205 ? 12.707 -6.143 152.608 1.00 18.67 260 SER B N 1
ATOM 3400 C CA . SER B 1 205 ? 11.577 -6.558 153.448 1.00 19.25 260 SER B CA 1
ATOM 3401 C C . SER B 1 205 ? 10.315 -5.757 153.132 1.00 20.07 260 SER B C 1
ATOM 3402 O O . SER B 1 205 ? 9.216 -6.071 153.616 1.00 19.90 260 SER B O 1
ATOM 3405 N N . GLY B 1 206 ? 10.475 -4.711 152.326 1.00 19.52 261 GLY B N 1
ATOM 3406 C CA . GLY B 1 206 ? 9.349 -3.890 151.907 1.00 20.70 261 GLY B CA 1
ATOM 3407 C C . GLY B 1 206 ? 8.844 -4.359 150.561 1.00 21.64 261 GLY B C 1
ATOM 3408 O O . GLY B 1 206 ? 8.125 -5.353 150.474 1.00 22.28 261 GLY B O 1
ATOM 3409 N N . ARG B 1 207 ? 9.234 -3.671 149.494 1.00 21.47 262 ARG B N 1
ATOM 3410 C CA . ARG B 1 207 ? 8.789 -4.082 148.169 1.00 21.78 262 ARG B CA 1
ATOM 3411 C C . ARG B 1 207 ? 9.717 -5.113 147.537 1.00 21.32 262 ARG B C 1
ATOM 3412 O O . ARG B 1 207 ? 9.400 -5.678 146.490 1.00 21.51 262 ARG B O 1
ATOM 3420 N N . GLY B 1 208 ? 10.866 -5.351 148.168 1.00 20.07 263 GLY B N 1
ATOM 3421 C CA . GLY B 1 208 ? 11.815 -6.353 147.688 1.00 19.00 263 GLY B CA 1
ATOM 3422 C C . GLY B 1 208 ? 12.870 -5.831 146.723 1.00 18.42 263 GLY B C 1
ATOM 3423 O O . GLY B 1 208 ? 12.721 -4.750 146.134 1.00 17.83 263 GLY B O 1
ATOM 3424 N N . VAL B 1 209 ? 13.941 -6.603 146.558 1.00 17.72 264 VAL B N 1
ATOM 3425 C CA . VAL B 1 209 ? 14.979 -6.253 145.584 1.00 18.00 264 VAL B CA 1
ATOM 3426 C C . VAL B 1 209 ? 14.352 -6.136 144.197 1.00 18.25 264 VAL B C 1
ATOM 3427 O O . VAL B 1 209 ? 13.531 -6.975 143.818 1.00 17.66 264 VAL B O 1
ATOM 3431 N N . GLY B 1 210 ? 14.705 -5.073 143.468 1.00 18.10 265 GLY B N 1
ATOM 3432 C CA . GLY B 1 210 ? 14.218 -4.843 142.095 1.00 17.99 265 GLY B CA 1
ATOM 3433 C C . GLY B 1 210 ? 12.876 -4.132 141.975 1.00 18.43 265 GLY B C 1
ATOM 3434 O O . GLY B 1 210 ? 12.355 -3.955 140.862 1.00 18.82 265 GLY B O 1
ATOM 3435 N N . HIS B 1 211 ? 12.342 -3.690 143.115 1.00 18.27 266 HIS B N 1
ATOM 3436 C CA . HIS B 1 211 ? 11.048 -3.019 143.191 1.00 18.26 266 HIS B CA 1
ATOM 3437 C C . HIS B 1 211 ? 11.215 -1.757 144.023 1.00 18.20 266 HIS B C 1
ATOM 3438 O O . HIS B 1 211 ? 11.080 -1.785 145.258 1.00 16.86 266 HIS B O 1
ATOM 3445 N N . PRO B 1 212 ? 11.560 -0.656 143.344 1.00 17.58 267 PRO B N 1
ATOM 3446 C CA . PRO B 1 212 ? 12.072 0.537 144.011 1.00 17.31 267 PRO B CA 1
ATOM 3447 C C . PRO B 1 212 ? 11.014 1.481 144.555 1.00 17.56 267 PRO B C 1
ATOM 3448 O O . PRO B 1 212 ? 9.812 1.296 144.320 1.00 16.64 267 PRO B O 1
ATOM 3452 N N . TYR B 1 213 ? 11.497 2.492 145.273 1.00 17.17 268 TYR B N 1
ATOM 3453 C CA . TYR B 1 213 ? 10.666 3.537 145.852 1.00 16.94 268 TYR B CA 1
ATOM 3454 C C . TYR B 1 213 ? 10.897 4.856 145.140 1.00 17.36 268 TYR B C 1
ATOM 3455 O O . TYR B 1 213 ? 11.977 5.110 144.593 1.00 16.62 268 TYR B O 1
ATOM 3464 N N . ARG B 1 214 ? 9.877 5.702 145.174 1.00 17.00 269 ARG B N 1
ATOM 3465 C CA . ARG B 1 214 ? 9.953 7.004 144.543 1.00 18.14 269 ARG B CA 1
ATOM 3466 C C . ARG B 1 214 ? 10.654 8.017 145.437 1.00 17.67 269 ARG B C 1
ATOM 3467 O O . ARG B 1 214 ? 11.355 8.892 144.951 1.00 17.56 269 ARG B O 1
ATOM 3475 N N . ARG B 1 215 ? 10.445 7.907 146.744 1.00 17.04 270 ARG B N 1
ATOM 3476 C CA . ARG B 1 215 ? 11.050 8.854 147.679 1.00 17.11 270 ARG B CA 1
ATOM 3477 C C . ARG B 1 215 ? 11.570 8.112 148.888 1.00 16.53 270 ARG B C 1
ATOM 3478 O O . ARG B 1 215 ? 10.960 7.139 149.344 1.00 17.19 270 ARG B O 1
ATOM 3486 N N . VAL B 1 216 ? 12.701 8.576 149.403 1.00 16.09 271 VAL B N 1
ATOM 3487 C CA . VAL B 1 216 ? 13.320 8.006 150.586 1.00 15.87 271 VAL B CA 1
ATOM 3488 C C . VAL B 1 216 ? 13.869 9.149 151.425 1.00 15.05 271 VAL B C 1
ATOM 3489 O O . VAL B 1 216 ? 14.319 10.143 150.875 1.00 14.22 271 VAL B O 1
ATOM 3493 N N . ARG B 1 217 ? 13.817 9.001 152.749 1.00 15.02 272 ARG B N 1
ATOM 3494 C CA . ARG B 1 217 ? 14.552 9.874 153.666 1.00 15.04 272 ARG B CA 1
ATOM 3495 C C . ARG B 1 217 ? 15.172 8.998 154.754 1.00 15.12 272 ARG B C 1
ATOM 3496 O O . ARG B 1 217 ? 14.537 8.044 155.225 1.00 16.09 272 ARG B O 1
ATOM 3504 N N . MET B 1 218 ? 16.403 9.313 155.154 1.00 14.03 273 MET B N 1
ATOM 3505 C CA . MET B 1 218 ? 17.004 8.694 156.338 1.00 13.26 273 MET B CA 1
ATOM 3506 C C . MET B 1 218 ? 17.277 9.836 157.324 1.00 12.72 273 MET B C 1
ATOM 3507 O O . MET B 1 218 ? 17.808 10.881 156.936 1.00 12.75 273 MET B O 1
ATOM 3512 N N . MET B 1 219 ? 16.910 9.623 158.587 1.00 14.13 274 MET B N 1
ATOM 3513 C CA . MET B 1 219 ? 16.782 10.698 159.577 1.00 15.61 274 MET B CA 1
ATOM 3514 C C . MET B 1 219 ? 17.281 10.224 160.938 1.00 15.80 274 MET B C 1
ATOM 3515 O O . MET B 1 219 ? 17.058 9.063 161.304 1.00 14.88 274 MET B O 1
ATOM 3520 N N . LEU B 1 220 ? 17.904 11.127 161.699 1.00 15.29 275 LEU B N 1
ATOM 3521 C CA . LEU B 1 220 ? 18.425 10.800 163.026 1.00 15.43 275 LEU B CA 1
ATOM 3522 C C . LEU B 1 220 ? 17.902 11.742 164.100 1.00 16.94 275 LEU B C 1
ATOM 3523 O O . LEU B 1 220 ? 17.684 12.917 163.840 1.00 15.84 275 LEU B O 1
ATOM 3528 N N A ARG B 1 221 ? 17.662 11.194 165.291 0.50 17.98 276 ARG B N 1
ATOM 3529 N N B ARG B 1 221 ? 17.805 11.246 165.328 0.50 15.96 276 ARG B N 1
ATOM 3530 C CA A ARG B 1 221 ? 17.057 11.944 166.394 0.50 18.78 276 ARG B CA 1
ATOM 3531 C CA B ARG B 1 221 ? 17.463 12.105 166.454 0.50 14.65 276 ARG B CA 1
ATOM 3532 C C A ARG B 1 221 ? 17.368 11.295 167.741 0.50 18.68 276 ARG B C 1
ATOM 3533 C C B ARG B 1 221 ? 18.198 11.662 167.722 0.50 14.67 276 ARG B C 1
ATOM 3534 O O A ARG B 1 221 ? 17.928 11.918 168.652 0.50 18.75 276 ARG B O 1
ATOM 3535 O O B ARG B 1 221 ? 18.729 12.473 168.486 0.50 14.18 276 ARG B O 1
ATOM 3552 N N . GLY C 1 11 ? 19.307 38.880 161.002 1.00 43.30 66 GLY C N 1
ATOM 3553 C CA . GLY C 1 11 ? 18.877 40.178 160.401 1.00 42.68 66 GLY C CA 1
ATOM 3554 C C . GLY C 1 11 ? 18.445 41.212 161.426 1.00 42.34 66 GLY C C 1
ATOM 3555 O O . GLY C 1 11 ? 18.441 40.942 162.635 1.00 42.52 66 GLY C O 1
ATOM 3556 N N . PRO C 1 12 ? 18.080 42.413 160.945 1.00 41.52 67 PRO C N 1
ATOM 3557 C CA . PRO C 1 12 ? 17.639 43.522 161.787 1.00 39.92 67 PRO C CA 1
ATOM 3558 C C . PRO C 1 12 ? 16.274 43.248 162.408 1.00 37.61 67 PRO C C 1
ATOM 3559 O O . PRO C 1 12 ? 16.043 42.151 162.911 1.00 38.07 67 PRO C O 1
ATOM 3563 N N . ARG C 1 13 ? 15.378 44.231 162.364 1.00 35.53 68 ARG C N 1
ATOM 3564 C CA . ARG C 1 13 ? 14.129 44.146 163.116 1.00 33.48 68 ARG C CA 1
ATOM 3565 C C . ARG C 1 13 ? 12.951 43.594 162.319 1.00 31.53 68 ARG C C 1
ATOM 3566 O O . ARG C 1 13 ? 12.024 43.016 162.891 1.00 31.09 68 ARG C O 1
ATOM 3568 N N . ASN C 1 14 ? 12.993 43.764 161.001 1.00 29.41 69 ASN C N 1
ATOM 3569 C CA . ASN C 1 14 ? 11.878 43.378 160.141 1.00 26.86 69 ASN C CA 1
ATOM 3570 C C . ASN C 1 14 ? 12.362 43.133 158.712 1.00 25.36 69 ASN C C 1
ATOM 3571 O O . ASN C 1 14 ? 13.544 43.277 158.429 1.00 24.95 69 ASN C O 1
ATOM 3576 N N . CYS C 1 15 ? 11.457 42.749 157.817 1.00 24.01 70 CYS C N 1
ATOM 3577 C CA . CYS C 1 15 ? 11.844 42.464 156.431 1.00 23.17 70 CYS C CA 1
ATOM 3578 C C . CYS C 1 15 ? 12.190 43.733 155.639 1.00 23.57 70 CYS C C 1
ATOM 3579 O O . CYS C 1 15 ? 13.015 43.690 154.722 1.00 23.74 70 CYS C O 1
ATOM 3582 N N . ARG C 1 16 ? 11.583 44.860 155.999 1.00 24.19 71 ARG C N 1
ATOM 3583 C CA . ARG C 1 16 ? 11.877 46.118 155.308 1.00 25.53 71 ARG C CA 1
ATOM 3584 C C . ARG C 1 16 ? 13.348 46.468 155.474 1.00 25.08 71 ARG C C 1
ATOM 3585 O O . ARG C 1 16 ? 14.005 46.918 154.529 1.00 24.91 71 ARG C O 1
ATOM 3593 N N . GLU C 1 17 ? 13.855 46.258 156.685 1.00 25.03 72 GLU C N 1
ATOM 3594 C CA . GLU C 1 17 ? 15.231 46.610 157.007 1.00 26.52 72 GLU C CA 1
ATOM 3595 C C . GLU C 1 17 ? 16.216 45.696 156.292 1.00 25.83 72 GLU C C 1
ATOM 3596 O O . GLU C 1 17 ? 17.296 46.131 155.876 1.00 25.60 72 GLU C O 1
ATOM 3602 N N . LEU C 1 18 ? 15.838 44.430 156.145 1.00 24.53 73 LEU C N 1
ATOM 3603 C CA . LEU C 1 18 ? 16.628 43.496 155.365 1.00 24.39 73 LEU C CA 1
ATOM 3604 C C . LEU C 1 18 ? 16.683 43.938 153.906 1.00 23.70 73 LEU C C 1
ATOM 3605 O O . LEU C 1 18 ? 17.754 43.992 153.304 1.00 24.21 73 LEU C O 1
ATOM 3610 N N . LEU C 1 19 ? 15.527 44.271 153.353 1.00 22.87 74 LEU C N 1
ATOM 3611 C CA . LEU C 1 19 ? 15.449 44.666 151.954 1.00 23.38 74 LEU C CA 1
ATOM 3612 C C . LEU C 1 19 ? 16.299 45.911 151.722 1.00 24.17 74 LEU C C 1
ATOM 3613 O O . LEU C 1 19 ? 17.002 46.029 150.712 1.00 23.79 74 LEU C O 1
ATOM 3618 N N . SER C 1 20 ? 16.251 46.825 152.681 1.00 25.81 75 SER C N 1
ATOM 3619 C CA . SER C 1 20 ? 16.980 48.076 152.559 1.00 28.14 75 SER C CA 1
ATOM 3620 C C . SER C 1 20 ? 18.486 47.842 152.603 1.00 28.35 75 SER C C 1
ATOM 3621 O O . SER C 1 20 ? 19.260 48.655 152.099 1.00 29.75 75 SER C O 1
ATOM 3624 N N . GLN C 1 21 ? 18.897 46.722 153.185 1.00 27.87 76 GLN C N 1
ATOM 3625 C CA . GLN C 1 21 ? 20.310 46.378 153.270 1.00 28.03 76 GLN C CA 1
ATOM 3626 C C . GLN C 1 21 ? 20.817 45.538 152.093 1.00 27.32 76 GLN C C 1
ATOM 3627 O O . GLN C 1 21 ? 21.960 45.078 152.105 1.00 26.76 76 GLN C O 1
ATOM 3633 N N . GLY C 1 22 ? 19.967 45.330 151.091 1.00 26.42 77 GLY C N 1
ATOM 3634 C CA . GLY C 1 22 ? 20.361 44.577 149.901 1.00 25.65 77 GLY C CA 1
ATOM 3635 C C . GLY C 1 22 ? 19.738 43.197 149.733 1.00 24.61 77 GLY C C 1
ATOM 3636 O O . GLY C 1 22 ? 19.976 42.531 148.723 1.00 25.50 77 GLY C O 1
ATOM 3637 N N . ALA C 1 23 ? 18.938 42.752 150.701 1.00 22.59 78 ALA C N 1
ATOM 3638 C CA . ALA C 1 23 ? 18.266 41.448 150.567 1.00 21.06 78 ALA C CA 1
ATOM 3639 C C . ALA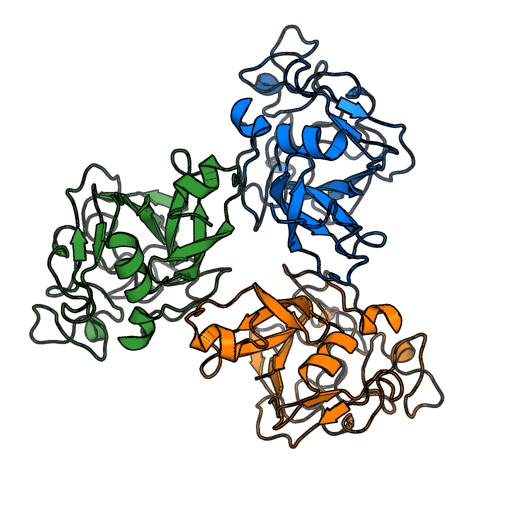 C 1 23 ? 17.033 41.543 149.670 1.00 19.90 78 ALA C C 1
ATOM 3640 O O . ALA C 1 23 ? 15.912 41.749 150.145 1.00 19.32 78 ALA C O 1
ATOM 3642 N N . THR C 1 24 ? 17.239 41.378 148.363 1.00 17.22 79 THR C N 1
ATOM 3643 C CA . THR C 1 24 ? 16.195 41.663 147.379 1.00 15.88 79 THR C CA 1
ATOM 3644 C C . THR C 1 24 ? 15.458 40.433 146.857 1.00 15.34 79 THR C C 1
ATOM 3645 O O . THR C 1 24 ? 14.470 40.562 146.134 1.00 15.89 79 THR C O 1
ATOM 3649 N N . LEU C 1 25 ? 15.918 39.247 147.252 1.00 15.26 80 LEU C N 1
ATOM 3650 C CA . LEU C 1 25 ? 15.279 38.001 146.863 1.00 15.53 80 LEU C CA 1
ATOM 3651 C C . LEU C 1 25 ? 14.343 37.497 147.978 1.00 15.49 80 LEU C C 1
ATOM 3652 O O . LEU C 1 25 ? 14.735 37.457 149.146 1.00 15.87 80 LEU C O 1
ATOM 3657 N N . SER C 1 26 ? 13.115 37.121 147.622 1.00 15.12 81 SER C N 1
ATOM 3658 C CA . SER C 1 26 ? 12.190 36.600 148.623 1.00 14.52 81 SER C CA 1
ATOM 3659 C C . SER C 1 26 ? 12.665 35.255 149.091 1.00 14.61 81 SER C C 1
ATOM 3660 O O . SER C 1 26 ? 13.162 34.459 148.302 1.00 14.50 81 SER C O 1
ATOM 3663 N N . GLY C 1 27 ? 12.507 34.999 150.382 1.00 14.88 82 GLY C N 1
ATOM 3664 C CA . GLY C 1 27 ? 12.980 33.740 150.964 1.00 14.75 82 GLY C CA 1
ATOM 3665 C C . GLY C 1 27 ? 13.125 33.844 152.468 1.00 15.25 82 GLY C C 1
ATOM 3666 O O . GLY C 1 27 ? 12.610 34.786 153.091 1.00 15.42 82 GLY C O 1
ATOM 3667 N N . TRP C 1 28 ? 13.819 32.871 153.043 1.00 15.39 83 TRP C N 1
ATOM 3668 C CA . TRP C 1 28 ? 13.923 32.760 154.483 1.00 15.53 83 TRP C CA 1
ATOM 3669 C C . TRP C 1 28 ? 15.141 33.521 155.010 1.00 16.86 83 TRP C C 1
ATOM 3670 O O . TRP C 1 28 ? 16.268 33.344 154.532 1.00 16.38 83 TRP C O 1
ATOM 3681 N N . TYR C 1 29 ? 14.894 34.401 155.977 1.00 18.20 84 TYR C N 1
ATOM 3682 C CA . TYR C 1 29 ? 15.937 35.217 156.582 1.00 20.04 84 TYR C CA 1
ATOM 3683 C C . TYR C 1 29 ? 15.814 35.086 158.083 1.00 22.60 84 TYR C C 1
ATOM 3684 O O . TYR C 1 29 ? 14.847 34.530 158.582 1.00 22.58 84 TYR C O 1
ATOM 3693 N N . HIS C 1 30 ? 16.792 35.618 158.802 1.00 25.56 85 HIS C N 1
ATOM 3694 C CA . HIS C 1 30 ? 16.716 35.642 160.253 1.00 28.11 85 HIS C CA 1
ATOM 3695 C C . HIS C 1 30 ? 16.463 37.044 160.765 1.00 29.66 85 HIS C C 1
ATOM 3696 O O . HIS C 1 30 ? 17.059 38.010 160.287 1.00 29.65 85 HIS C O 1
ATOM 3703 N N . LEU C 1 31 ? 15.546 37.156 161.718 1.00 30.59 86 LEU C N 1
ATOM 3704 C CA . LEU C 1 31 ? 15.368 38.399 162.440 1.00 31.85 86 LEU C CA 1
ATOM 3705 C C . LEU C 1 31 ? 15.932 38.197 163.837 1.00 33.30 86 LEU C C 1
ATOM 3706 O O . LEU C 1 31 ? 15.912 37.084 164.358 1.00 33.01 86 LEU C O 1
ATOM 3711 N N . CYS C 1 32 ? 16.461 39.257 164.434 1.00 35.28 87 CYS C N 1
ATOM 3712 C CA . CYS C 1 32 ? 16.923 39.167 165.813 1.00 37.64 87 CYS C CA 1
ATOM 3713 C C . CYS C 1 32 ? 15.876 39.786 166.709 1.00 38.65 87 CYS C C 1
ATOM 3714 O O . CYS C 1 32 ? 15.582 40.975 166.606 1.00 38.59 87 CYS C O 1
ATOM 3717 N N . LEU C 1 33 ? 15.306 38.966 167.582 1.00 40.42 88 LEU C N 1
ATOM 3718 C CA . LEU C 1 33 ? 14.240 39.415 168.467 1.00 41.93 88 LEU C CA 1
ATOM 3719 C C . LEU C 1 33 ? 14.792 40.216 169.651 1.00 43.01 88 LEU C C 1
ATOM 3720 O O . LEU C 1 33 ? 15.992 40.158 169.938 1.00 42.89 88 LEU C O 1
ATOM 3725 N N . PRO C 1 34 ? 13.917 40.982 170.328 1.00 43.89 89 PRO C N 1
ATOM 3726 C CA . PRO C 1 34 ? 14.295 41.764 171.502 1.00 44.38 89 PRO C CA 1
ATOM 3727 C C . PRO C 1 34 ? 15.216 40.984 172.433 1.00 44.81 89 PRO C C 1
ATOM 3728 O O . PRO C 1 34 ? 16.304 41.452 172.769 1.00 45.23 89 PRO C O 1
ATOM 3732 N N . GLU C 1 35 ? 14.775 39.790 172.821 1.00 44.94 90 GLU C N 1
ATOM 3733 C CA . GLU C 1 35 ? 15.488 38.950 173.778 1.00 44.89 90 GLU C CA 1
ATOM 3734 C C . GLU C 1 35 ? 16.889 38.563 173.315 1.00 44.35 90 GLU C C 1
ATOM 3735 O O . GLU C 1 35 ? 17.735 38.200 174.127 1.00 44.71 90 GLU C O 1
ATOM 3737 N N . GLY C 1 36 ? 17.130 38.645 172.011 1.00 43.65 91 GLY C N 1
ATOM 3738 C CA . GLY C 1 36 ? 18.398 38.209 171.443 1.00 42.31 91 GLY C CA 1
ATOM 3739 C C . GLY C 1 36 ? 18.300 36.811 170.862 1.00 41.25 91 GLY C C 1
ATOM 3740 O O . GLY C 1 36 ? 19.302 36.111 170.735 1.00 42.08 91 GLY C O 1
ATOM 3741 N N . ARG C 1 37 ? 17.085 36.397 170.519 1.00 39.64 92 ARG C N 1
ATOM 3742 C CA . ARG C 1 37 ? 16.862 35.102 169.878 1.00 37.94 92 ARG C CA 1
ATOM 3743 C C . ARG C 1 37 ? 16.713 35.329 168.373 1.00 36.49 92 ARG C C 1
ATOM 3744 O O . ARG C 1 37 ? 15.992 36.231 167.950 1.00 36.50 92 ARG C O 1
ATOM 3752 N N . ALA C 1 38 ? 17.417 34.534 167.572 1.00 34.55 93 ALA C N 1
ATOM 3753 C CA . ALA C 1 38 ? 17.292 34.622 166.119 1.00 32.36 93 ALA C CA 1
ATOM 3754 C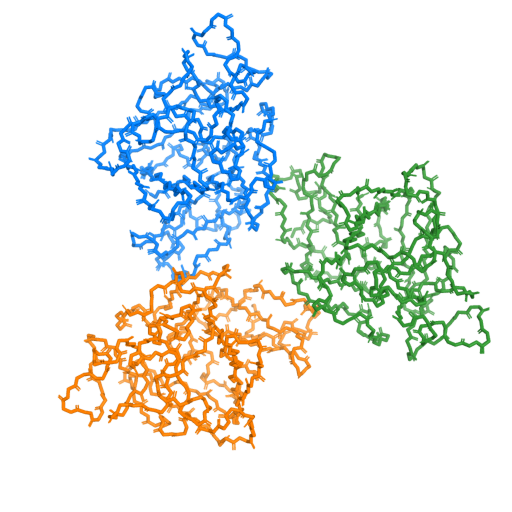 C . ALA C 1 38 ? 16.063 33.845 165.642 1.00 30.50 93 ALA C C 1
ATOM 3755 O O . ALA C 1 38 ? 15.855 32.687 166.018 1.00 30.67 93 ALA C O 1
ATOM 3757 N N . LEU C 1 39 ? 15.248 34.492 164.819 1.00 27.07 94 LEU C N 1
ATOM 3758 C CA . LEU C 1 39 ? 13.992 33.914 164.371 1.00 24.94 94 LEU C CA 1
ATOM 3759 C C . LEU C 1 39 ? 13.965 33.778 162.850 1.00 22.34 94 LEU C C 1
ATOM 3760 O O . LEU C 1 39 ? 14.040 34.776 162.143 1.00 22.06 94 LEU C O 1
ATOM 3765 N N . PRO C 1 40 ? 13.890 32.539 162.337 1.00 19.71 95 PRO C N 1
ATOM 3766 C CA . PRO C 1 40 ? 13.733 32.382 160.890 1.00 18.45 95 PRO C CA 1
ATOM 3767 C C . PRO C 1 40 ? 12.366 32.892 160.428 1.00 17.31 95 PRO C C 1
ATOM 3768 O O . PRO C 1 40 ? 11.350 32.532 161.010 1.00 17.30 95 PRO C O 1
ATOM 3772 N N . VAL C 1 41 ? 12.339 33.741 159.407 1.00 16.32 96 VAL C N 1
ATOM 3773 C CA . VAL C 1 41 ? 11.052 34.216 158.875 1.00 15.62 96 VAL C CA 1
ATOM 3774 C C . VAL C 1 41 ? 11.088 34.276 157.347 1.00 15.11 96 VAL C C 1
ATOM 3775 O O . VAL C 1 41 ? 12.156 34.391 156.746 1.00 15.99 96 VAL C O 1
ATOM 3779 N N . PHE C 1 42 ? 9.916 34.219 156.720 1.00 14.23 97 PHE C N 1
ATOM 3780 C CA . PHE C 1 42 ? 9.868 34.387 155.282 1.00 14.29 97 PHE C CA 1
ATOM 3781 C C . PHE C 1 42 ? 9.607 35.846 154.938 1.00 14.60 97 PHE C C 1
ATOM 3782 O O . PHE C 1 42 ? 8.608 36.408 155.370 1.00 14.70 97 PHE C O 1
ATOM 3790 N N . CYS C 1 43 ? 10.493 36.433 154.139 1.00 14.48 98 CYS C N 1
ATOM 3791 C CA . CYS C 1 43 ? 10.304 37.793 153.643 1.00 15.81 98 CYS C CA 1
ATOM 3792 C C . CYS C 1 43 ? 9.917 37.762 152.175 1.00 16.26 98 CYS C C 1
ATOM 3793 O O . CYS C 1 43 ? 10.633 37.172 151.353 1.00 15.25 98 CYS C O 1
ATOM 3796 N N . ASP C 1 44 ? 8.796 38.403 151.861 1.00 15.93 99 ASP C N 1
ATOM 3797 C CA . ASP C 1 44 ? 8.398 38.670 150.483 1.00 17.59 99 ASP C CA 1
ATOM 3798 C C . ASP C 1 44 ? 8.969 40.031 150.108 1.00 18.17 99 ASP C C 1
ATOM 3799 O O . ASP C 1 44 ? 8.542 41.049 150.636 1.00 17.99 99 ASP C O 1
ATOM 3804 N N . MET C 1 45 ? 9.952 40.036 149.206 1.00 17.83 100 MET C N 1
ATOM 3805 C CA . MET C 1 45 ? 10.685 41.254 148.874 1.00 19.46 100 MET C CA 1
ATOM 3806 C C . MET C 1 45 ? 10.160 41.933 147.619 1.00 20.92 100 MET C C 1
ATOM 3807 O O . MET C 1 45 ? 10.781 42.870 147.107 1.00 22.16 100 MET C O 1
ATOM 3812 N N . ASP C 1 46 ? 9.000 41.487 147.151 1.00 22.83 101 ASP C N 1
ATOM 3813 C CA . ASP C 1 46 ? 8.478 41.947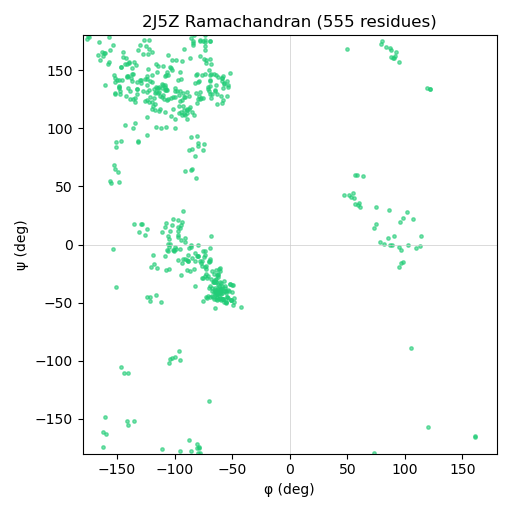 145.868 1.00 25.69 101 ASP C CA 1
ATOM 3814 C C . ASP C 1 46 ? 7.101 42.606 145.945 1.00 26.28 101 ASP C C 1
ATOM 3815 O O . ASP C 1 46 ? 6.869 43.643 145.328 1.00 25.57 101 ASP C O 1
ATOM 3820 N N . THR C 1 47 ? 6.184 41.996 146.687 1.00 27.29 102 THR C N 1
ATOM 3821 C CA . THR C 1 47 ? 4.806 42.475 146.708 1.00 28.21 102 THR C CA 1
ATOM 3822 C C . THR C 1 47 ? 4.727 43.916 147.194 1.00 29.50 102 THR C C 1
ATOM 3823 O O . THR C 1 47 ? 5.270 44.264 148.248 1.00 29.62 102 THR C O 1
ATOM 3827 N N . GLU C 1 48 ? 4.062 44.758 146.404 1.00 30.33 103 GLU C N 1
ATOM 3828 C CA . GLU C 1 48 ? 3.886 46.166 146.746 1.00 30.85 103 GLU C CA 1
ATOM 3829 C C . GLU C 1 48 ? 5.178 46.838 147.199 1.00 30.38 103 GLU C C 1
ATOM 3830 O O . GLU C 1 48 ? 5.185 47.625 148.147 1.00 30.59 103 GLU C O 1
ATOM 3836 N N . GLY C 1 49 ? 6.270 46.545 146.504 1.00 29.96 104 GLY C N 1
ATOM 3837 C CA . GLY C 1 49 ? 7.548 47.164 146.819 1.00 29.65 104 GLY C CA 1
ATOM 3838 C C . GLY C 1 49 ? 8.394 46.288 147.711 1.00 28.52 104 GLY C C 1
ATOM 3839 O O . GLY C 1 49 ? 9.595 46.515 147.854 1.00 29.61 104 GLY C O 1
ATOM 3840 N N . GLY C 1 50 ? 7.766 45.287 148.324 1.00 27.56 105 GLY C N 1
ATOM 3841 C CA . GLY C 1 50 ? 8.493 44.320 149.140 1.00 24.79 105 GLY C CA 1
ATOM 3842 C C . GLY C 1 50 ? 8.696 44.690 150.600 1.00 24.14 105 GLY C C 1
ATOM 3843 O O . GLY C 1 50 ? 8.452 45.825 151.013 1.00 23.12 105 GLY C O 1
ATOM 3844 N N . GLY C 1 51 ? 9.154 43.715 151.383 1.00 21.99 106 GLY C N 1
ATOM 3845 C CA . GLY C 1 51 ? 9.459 43.930 152.790 1.00 21.70 106 GLY C CA 1
ATOM 3846 C C . GLY C 1 51 ? 8.376 43.405 153.711 1.00 20.95 106 GLY C C 1
ATOM 3847 O O . GLY C 1 51 ? 8.202 43.910 154.822 1.00 20.21 106 GLY C O 1
ATOM 3848 N N . TRP C 1 52 ? 7.657 42.381 153.257 1.00 19.61 107 TRP C N 1
ATOM 3849 C CA . TRP C 1 52 ? 6.562 41.797 154.038 1.00 18.87 107 TRP C CA 1
ATOM 3850 C C . TRP C 1 52 ? 7.044 40.536 154.733 1.00 18.12 107 TRP C C 1
ATOM 3851 O O . TRP C 1 52 ? 7.671 39.691 154.119 1.00 17.60 107 TRP C O 1
ATOM 3862 N N . LEU C 1 53 ? 6.707 40.408 156.006 1.00 18.04 108 LEU C N 1
ATOM 3863 C CA . LEU C 1 53 ? 6.997 39.210 156.777 1.00 16.94 108 LEU C CA 1
ATOM 3864 C C . LEU C 1 53 ? 5.762 38.330 156.710 1.00 17.12 108 LEU C C 1
ATOM 3865 O O . LEU C 1 53 ? 4.708 38.704 157.239 1.00 17.91 108 LEU C O 1
ATOM 3870 N N . VAL C 1 54 ? 5.871 37.170 156.064 1.00 15.30 109 VAL C N 1
ATOM 3871 C CA . VAL C 1 54 ? 4.724 36.283 155.876 1.00 15.34 109 VAL C CA 1
ATOM 3872 C C . VAL C 1 54 ? 4.655 35.352 157.074 1.00 15.43 109 VAL C C 1
ATOM 3873 O O . VAL C 1 54 ? 5.597 34.589 157.309 1.00 15.35 109 VAL C O 1
ATOM 3877 N N . PHE C 1 55 ? 3.574 35.436 157.851 1.00 15.07 110 PHE C N 1
ATOM 3878 C CA . PHE C 1 55 ? 3.484 34.629 159.076 1.00 14.90 110 PHE C CA 1
ATOM 3879 C C . PHE C 1 55 ? 2.522 33.453 158.995 1.00 15.40 110 PHE C C 1
ATOM 3880 O O . PHE C 1 55 ? 2.462 32.633 159.914 1.00 15.35 110 PHE C O 1
ATOM 3888 N N . GLN C 1 56 ? 1.801 33.339 157.886 1.00 15.05 111 GLN C N 1
ATOM 3889 C CA . GLN C 1 56 ? 0.932 32.197 157.668 1.00 16.25 111 GLN C CA 1
ATOM 3890 C C . GLN C 1 56 ? 0.866 31.965 156.172 1.00 17.09 111 GLN C C 1
ATOM 3891 O O . GLN C 1 56 ? 0.847 32.917 155.404 1.00 15.80 111 GLN C O 1
ATOM 3897 N N . ARG C 1 57 ? 0.854 30.701 155.765 1.00 17.85 112 ARG C N 1
ATOM 3898 C CA . ARG C 1 57 ? 0.718 30.348 154.362 1.00 19.06 112 ARG C CA 1
ATOM 3899 C C . ARG C 1 57 ? -0.051 29.028 154.252 1.00 20.37 112 ARG C C 1
ATOM 3900 O O . ARG C 1 57 ? 0.268 28.072 154.942 1.00 18.21 112 ARG C O 1
ATOM 3908 N N . ARG C 1 58 ? -1.084 29.002 153.409 1.00 21.34 113 ARG C N 1
ATOM 3909 C CA . ARG C 1 58 ? -1.792 27.765 153.071 1.00 23.51 113 ARG C CA 1
ATOM 3910 C C . ARG C 1 58 ? -1.706 27.635 151.558 1.00 24.98 113 ARG C C 1
ATOM 3911 O O . ARG C 1 58 ? -1.641 28.649 150.856 1.00 24.34 113 ARG C O 1
ATOM 3919 N N . GLN C 1 59 ? -1.715 26.407 151.050 1.00 27.27 114 GLN C N 1
ATOM 3920 C CA . GLN C 1 59 ? -1.533 26.214 149.616 1.00 29.73 114 GLN C CA 1
ATOM 3921 C C . GLN C 1 59 ? -1.707 24.795 149.072 1.00 30.57 114 GLN C C 1
ATOM 3922 O O . GLN C 1 59 ? -1.850 24.624 147.865 1.00 30.82 114 GLN C O 1
ATOM 3928 N N A ASP C 1 60 ? -1.693 23.796 149.950 0.50 31.44 115 ASP C N 1
ATOM 3929 N N B ASP C 1 60 ? -1.689 23.785 149.941 0.50 30.77 115 ASP C N 1
ATOM 3930 C CA A ASP C 1 60 ? -1.773 22.398 149.523 0.50 32.40 115 ASP C CA 1
ATOM 3931 C CA B ASP C 1 60 ? -1.800 22.397 149.467 0.50 31.20 115 ASP C CA 1
ATOM 3932 C C A ASP C 1 60 ? -2.727 21.576 150.383 0.50 32.35 115 ASP C C 1
ATOM 3933 C C B ASP C 1 60 ? -2.391 21.380 150.457 0.50 31.65 115 ASP C C 1
ATOM 3934 O O A ASP C 1 60 ? -3.486 20.752 149.875 0.50 32.72 115 ASP C O 1
ATOM 3935 O O B ASP C 1 60 ? -2.578 20.217 150.101 0.50 31.93 115 ASP C O 1
ATOM 3944 N N . GLY C 1 61 ? -2.668 21.801 151.690 1.00 32.06 116 GLY C N 1
ATOM 3945 C CA . GLY C 1 61 ? -3.293 20.907 152.670 1.00 31.94 116 GLY C CA 1
ATOM 3946 C C . GLY C 1 61 ? -2.328 19.874 153.238 1.00 31.59 116 GLY C C 1
ATOM 3947 O O . GLY C 1 61 ? -2.735 18.945 153.934 1.00 32.00 116 GLY C O 1
ATOM 3948 N N . SER C 1 62 ? -1.041 20.038 152.955 1.00 31.36 117 SER C N 1
ATOM 3949 C CA . SER C 1 62 ? -0.024 19.095 153.427 1.00 31.46 117 SER C CA 1
ATOM 3950 C C . SER C 1 62 ? 0.263 19.205 154.927 1.00 31.37 117 SER C C 1
ATOM 3951 O O . SER C 1 62 ? 0.788 18.271 155.535 1.00 31.98 117 SER C O 1
ATOM 3954 N N . VAL C 1 63 ? -0.073 20.345 155.520 1.00 30.42 118 VAL C N 1
ATOM 3955 C CA . VAL C 1 63 ? 0.185 20.558 156.938 1.00 29.62 118 VAL C CA 1
ATOM 3956 C C . VAL C 1 63 ? -1.128 20.652 157.719 1.00 29.52 118 VAL C C 1
ATOM 3957 O O . VAL C 1 63 ? -2.047 21.376 157.329 1.00 29.69 118 VAL C O 1
ATOM 3961 N N . ASP C 1 64 ? -1.212 19.905 158.816 1.00 29.58 119 ASP C N 1
ATOM 3962 C CA . ASP C 1 64 ? -2.395 19.915 159.671 1.00 29.44 119 ASP C CA 1
ATOM 3963 C C . ASP C 1 64 ? -2.428 21.192 160.507 1.00 28.49 119 ASP C C 1
ATOM 3964 O O . ASP C 1 64 ? -1.466 21.505 161.212 1.00 27.99 119 ASP C O 1
ATOM 3969 N N . PHE C 1 65 ? -3.537 21.927 160.431 1.00 27.40 120 PHE C N 1
ATOM 3970 C CA . PHE C 1 65 ? -3.659 23.196 161.154 1.00 27.02 120 PHE C CA 1
ATOM 3971 C C . PHE C 1 65 ? -4.571 23.090 162.372 1.00 27.77 120 PHE C C 1
ATOM 3972 O O . PHE C 1 65 ? -4.791 24.063 163.089 1.00 27.65 120 PHE C O 1
ATOM 3980 N N . PHE C 1 66 ? -5.092 21.893 162.604 1.00 29.11 121 PHE C N 1
ATOM 3981 C CA . PHE C 1 66 ? -5.883 21.631 163.798 1.00 30.00 121 PHE C CA 1
ATOM 3982 C C . PHE C 1 66 ? -4.944 21.271 164.950 1.00 29.71 121 PHE C C 1
ATOM 3983 O O . PHE C 1 66 ? -4.719 20.096 165.242 1.00 30.75 121 PHE C O 1
ATOM 3991 N N . ARG C 1 67 ? -4.392 22.294 165.594 1.00 29.07 122 ARG C N 1
ATOM 3992 C CA . ARG C 1 67 ? -3.318 22.108 166.566 1.00 28.19 122 ARG C CA 1
ATOM 3993 C C . ARG C 1 67 ? -3.616 22.769 167.903 1.00 27.33 122 ARG C C 1
ATOM 3994 O O . ARG C 1 67 ? -4.488 23.621 168.008 1.00 27.38 122 ARG C O 1
ATOM 4002 N N . SER C 1 68 ? -2.853 22.373 168.915 1.00 26.32 123 SER C N 1
ATOM 4003 C CA . SER C 1 68 ? -3.060 22.807 170.290 1.00 25.44 123 SER C CA 1
ATOM 4004 C C . SER C 1 68 ? -2.642 24.246 170.560 1.00 25.17 123 SER C C 1
ATOM 4005 O O . SER C 1 68 ? -2.011 24.907 169.723 1.00 24.58 123 SER C O 1
ATOM 4008 N N . TRP C 1 69 ? -2.995 24.719 171.753 1.00 23.16 124 TRP C N 1
ATOM 4009 C CA . TRP C 1 69 ? -2.600 26.032 172.222 1.00 21.34 124 TRP C CA 1
ATOM 4010 C C . TRP C 1 69 ? -1.084 26.199 172.169 1.00 21.80 124 TRP C C 1
ATOM 4011 O O . TRP C 1 69 ? -0.580 27.183 171.635 1.00 20.76 124 TRP C O 1
ATOM 4022 N N . SER C 1 70 ? -0.356 25.224 172.706 1.00 21.50 125 SER C N 1
ATOM 4023 C CA . SER C 1 70 ? 1.103 25.323 172.736 1.00 22.22 125 SER C CA 1
ATOM 4024 C C . SER C 1 70 ? 1.733 25.234 171.340 1.00 21.40 125 SER C C 1
ATOM 4025 O O . SER C 1 70 ? 2.775 25.829 171.096 1.00 22.12 125 SER C O 1
ATOM 4028 N N . SER C 1 71 ? 1.093 24.512 170.427 1.00 21.93 126 SER C N 1
ATOM 4029 C CA . SER C 1 71 ? 1.600 24.423 169.058 1.00 21.18 126 SER C CA 1
ATOM 4030 C C . SER C 1 71 ? 1.400 25.763 168.359 1.00 20.67 126 SER C C 1
ATOM 4031 O O . SER C 1 71 ? 2.298 26.260 167.680 1.00 19.61 126 SER C O 1
ATOM 4034 N N . TYR C 1 72 ? 0.224 26.364 168.532 1.00 19.75 127 TYR C N 1
ATOM 4035 C CA . TYR C 1 72 ? 0.007 27.701 167.968 1.00 19.02 127 TYR C CA 1
ATOM 4036 C C . TYR C 1 72 ? 0.894 28.758 168.595 1.00 18.95 127 TYR C C 1
ATOM 4037 O O . TYR C 1 72 ? 1.285 29.727 167.922 1.00 18.48 127 TYR C O 1
ATOM 4046 N N . ARG C 1 73 ? 1.237 28.578 169.873 1.00 17.06 128 ARG C N 1
ATOM 4047 C CA . ARG C 1 73 ? 2.173 29.481 170.522 1.00 16.80 128 ARG C CA 1
ATOM 4048 C C . ARG C 1 73 ? 3.558 29.432 169.875 1.00 16.60 128 ARG C C 1
ATOM 4049 O O . ARG C 1 73 ? 4.173 30.468 169.637 1.00 16.52 128 ARG C O 1
ATOM 4057 N N . ALA C 1 74 ? 4.039 28.220 169.617 1.00 16.90 129 ALA C N 1
ATOM 4058 C CA . ALA C 1 74 ? 5.433 27.984 169.191 1.00 16.32 129 ALA C CA 1
ATOM 4059 C C . ALA C 1 74 ? 5.610 28.095 167.686 1.00 16.01 129 ALA C C 1
ATOM 4060 O O . ALA C 1 74 ? 6.714 28.337 167.212 1.00 15.50 129 ALA C O 1
ATOM 4062 N N . GLY C 1 75 ? 4.521 27.907 166.946 1.00 15.62 130 GLY C N 1
ATOM 4063 C CA . GLY C 1 75 ? 4.585 27.799 165.498 1.00 15.91 130 GLY C CA 1
ATOM 4064 C C . GLY C 1 75 ? 4.771 26.358 165.038 1.00 16.76 130 GLY C C 1
ATOM 4065 O O . GLY C 1 75 ? 5.204 25.491 165.808 1.00 16.19 130 GLY C O 1
ATOM 4066 N N . PHE C 1 76 ? 4.437 26.103 163.776 1.00 16.05 131 PHE C N 1
ATOM 4067 C CA . PHE C 1 76 ? 4.530 24.761 163.217 1.00 17.48 131 PHE C CA 1
ATOM 4068 C C . PHE C 1 76 ? 4.464 24.820 161.703 1.00 17.13 131 PHE C C 1
ATOM 4069 O O . PHE C 1 76 ? 3.965 25.790 161.136 1.00 17.56 131 PHE C O 1
ATOM 4077 N N . GLY C 1 77 ? 4.964 23.774 161.046 1.00 18.06 132 GLY C N 1
ATOM 4078 C CA . GLY C 1 77 ? 4.889 23.717 159.598 1.00 17.40 132 GLY C CA 1
ATOM 4079 C C . GLY C 1 77 ? 6.228 23.527 158.916 1.00 17.58 132 GLY C C 1
ATOM 4080 O O . GLY C 1 77 ? 7.212 23.090 159.535 1.00 16.74 132 GLY C O 1
ATOM 4081 N N A ASN C 1 78 ? 6.273 23.903 157.644 0.50 17.93 133 ASN C N 1
ATOM 4082 N N B ASN C 1 78 ? 6.248 23.858 157.627 0.50 17.78 133 ASN C N 1
ATOM 4083 C CA A ASN C 1 78 ? 7.402 23.617 156.779 0.50 18.00 133 ASN C CA 1
ATOM 4084 C CA B ASN C 1 78 ? 7.377 23.617 156.740 0.50 17.64 133 ASN C CA 1
ATOM 4085 C C A ASN C 1 78 ? 7.776 24.845 155.966 0.50 17.21 133 ASN C C 1
ATOM 4086 C C B ASN C 1 78 ? 7.760 24.904 156.031 0.50 16.98 133 ASN C C 1
ATOM 4087 O O A ASN C 1 78 ? 6.932 25.442 155.304 0.50 17.48 133 ASN C O 1
ATOM 4088 O O B ASN C 1 78 ? 6.903 25.597 155.489 0.50 17.22 133 ASN C O 1
ATOM 4097 N N . GLN C 1 79 ? 9.049 25.220 156.016 1.00 17.04 134 GLN C N 1
ATOM 4098 C CA . GLN C 1 79 ? 9.527 26.430 155.323 1.00 17.29 134 GLN C CA 1
ATOM 4099 C C . GLN C 1 79 ? 9.192 26.410 153.842 1.00 18.52 134 GLN C C 1
ATOM 4100 O O . GLN C 1 79 ? 8.899 27.452 153.250 1.00 18.98 134 GLN C O 1
ATOM 4106 N N . GLU C 1 80 ? 9.211 25.215 153.266 1.00 19.92 135 GLU C N 1
ATOM 4107 C CA . GLU C 1 80 ? 8.936 25.010 151.850 1.00 21.78 135 GLU C CA 1
ATOM 4108 C C . GLU C 1 80 ? 7.466 25.166 151.464 1.00 21.89 135 GLU C C 1
ATOM 4109 O O . GLU C 1 80 ? 7.151 25.345 150.286 1.00 21.84 135 GLU C O 1
ATOM 4115 N N . SER C 1 81 ? 6.564 25.084 152.439 1.00 21.14 136 SER C N 1
ATOM 4116 C CA . SER C 1 81 ? 5.137 25.078 152.120 1.00 21.64 136 SER C CA 1
ATOM 4117 C C . SER C 1 81 ? 4.291 25.820 153.144 1.00 21.62 136 SER C C 1
ATOM 4118 O O . SER C 1 81 ? 4.368 27.058 153.242 1.00 22.20 136 SER C O 1
ATOM 4121 N N . GLU C 1 82 ? 3.486 25.079 153.906 1.00 20.68 137 GLU C N 1
ATOM 4122 C CA . GLU C 1 82 ? 2.501 25.700 154.795 1.00 20.14 137 GLU C CA 1
ATOM 4123 C C . GLU C 1 82 ? 3.037 25.874 156.212 1.00 19.09 137 GLU C C 1
ATOM 4124 O O . GLU C 1 82 ? 3.738 25.008 156.721 1.00 19.27 137 GLU C O 1
ATOM 4130 N N . PHE C 1 83 ? 2.694 26.986 156.857 1.00 17.21 138 PHE C N 1
ATOM 4131 C CA . PHE C 1 83 ? 3.140 27.188 158.235 1.00 16.03 138 PHE C CA 1
ATOM 4132 C C . PHE C 1 83 ? 2.332 28.233 158.986 1.00 15.89 138 PHE C C 1
ATOM 4133 O O . PHE C 1 83 ? 1.601 29.022 158.381 1.00 15.64 138 PHE C O 1
ATOM 4141 N N . TRP C 1 84 ? 2.490 28.229 160.310 1.00 14.95 139 TRP C N 1
ATOM 4142 C CA . TRP C 1 84 ? 2.064 29.306 161.200 1.00 14.84 139 TRP C CA 1
ATOM 4143 C C . TRP C 1 84 ? 3.312 29.727 161.978 1.00 15.19 139 TRP C C 1
ATOM 4144 O O . TRP C 1 84 ? 3.947 28.888 162.619 1.00 14.14 139 TRP C O 1
ATOM 4155 N N . LEU C 1 85 ? 3.674 31.004 161.933 1.00 13.73 140 LEU C N 1
ATOM 4156 C CA . LEU C 1 85 ? 4.957 31.438 162.517 1.00 13.81 140 LEU C CA 1
ATOM 4157 C C . LEU C 1 85 ? 5.015 31.267 164.041 1.00 14.30 140 LEU C C 1
ATOM 4158 O O . LEU C 1 85 ? 6.077 30.995 164.605 1.00 14.32 140 LEU C O 1
ATOM 4163 N N . GLY C 1 86 ? 3.869 31.423 164.701 1.00 13.85 141 GLY C N 1
ATOM 4164 C CA . GLY C 1 86 ? 3.794 31.228 166.142 1.00 14.16 141 GLY C CA 1
ATOM 4165 C C . GLY C 1 86 ? 3.309 32.460 166.873 1.00 14.75 141 GLY C C 1
ATOM 4166 O O . GLY C 1 86 ? 3.778 33.561 166.614 1.00 13.79 141 GLY C O 1
ATOM 4167 N N . ASN C 1 87 ? 2.365 32.267 167.796 1.00 16.32 142 ASN C N 1
ATOM 4168 C CA . ASN C 1 87 ? 1.777 33.389 168.510 1.00 16.26 142 ASN C CA 1
ATOM 4169 C C . ASN C 1 87 ? 2.778 34.144 169.361 1.00 16.49 142 ASN C C 1
ATOM 4170 O O . ASN C 1 87 ? 2.749 35.375 169.402 1.00 16.59 142 ASN C O 1
ATOM 4175 N N . GLU C 1 88 ? 3.667 33.422 170.045 1.00 16.09 143 GLU C N 1
ATOM 4176 C CA . GLU C 1 88 ? 4.655 34.099 170.867 1.00 16.35 143 GLU C CA 1
ATOM 4177 C C . GLU C 1 88 ? 5.578 34.932 169.988 1.00 15.91 143 GLU C C 1
ATOM 4178 O O . GLU C 1 88 ? 5.893 36.067 170.322 1.00 15.79 143 GLU C O 1
ATOM 4184 N N . ASN C 1 89 ? 5.998 34.364 168.856 1.00 16.13 144 ASN C N 1
ATOM 4185 C CA . ASN C 1 89 ? 6.821 35.113 167.908 1.00 16.40 144 ASN C CA 1
ATOM 4186 C C . ASN C 1 89 ? 6.129 36.384 167.436 1.00 16.20 144 ASN C C 1
ATOM 4187 O O . ASN C 1 89 ? 6.733 37.452 167.422 1.00 17.13 144 ASN C O 1
ATOM 4192 N N . LEU C 1 90 ? 4.859 36.279 167.063 1.00 16.24 145 LEU C N 1
ATOM 4193 C CA . LEU C 1 90 ? 4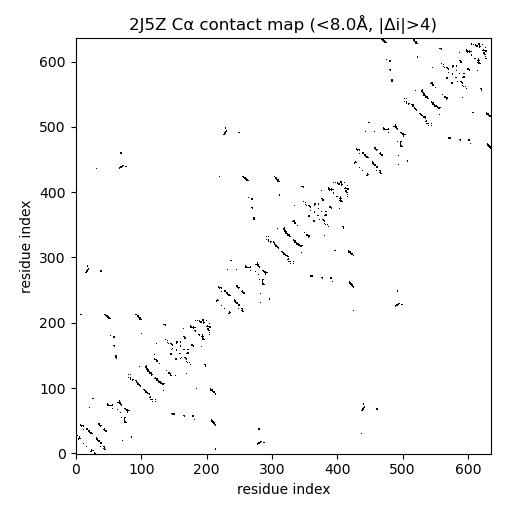.120 37.452 166.602 1.00 15.80 145 LEU C CA 1
ATOM 4194 C C . LEU C 1 90 ? 3.942 38.496 167.704 1.00 16.50 145 LEU C C 1
ATOM 4195 O O . LEU C 1 90 ? 4.028 39.708 167.459 1.00 16.22 145 LEU C O 1
ATOM 4200 N N . HIS C 1 91 ? 3.689 38.028 168.918 1.00 16.72 146 HIS C N 1
ATOM 4201 C CA . HIS C 1 91 ? 3.603 38.939 170.054 1.00 17.70 146 HIS C CA 1
ATOM 4202 C C . HIS C 1 91 ? 4.921 39.701 170.231 1.00 18.47 146 HIS C C 1
ATOM 4203 O O . HIS C 1 91 ? 4.939 40.918 170.392 1.00 18.96 146 HIS C O 1
ATOM 4210 N N . GLN C 1 92 ? 6.032 38.978 170.201 1.00 19.06 147 GLN C N 1
ATOM 4211 C CA . GLN C 1 92 ? 7.335 39.603 170.363 1.00 20.20 147 GLN C CA 1
ATOM 4212 C C . GLN C 1 92 ? 7.629 40.614 169.259 1.00 20.62 147 GLN C C 1
ATOM 4213 O O . GLN C 1 92 ? 8.070 41.729 169.537 1.00 20.50 147 GLN C O 1
ATOM 4219 N N . LEU C 1 93 ? 7.377 40.231 168.009 1.00 20.27 148 LEU C N 1
ATOM 4220 C CA . LEU C 1 93 ? 7.565 41.145 166.880 1.00 20.63 148 LEU C CA 1
ATOM 4221 C C . LEU C 1 93 ? 6.762 42.439 166.994 1.00 21.61 148 LEU C C 1
ATOM 4222 O O . LEU C 1 93 ? 7.256 43.520 166.646 1.00 20.73 148 LEU C O 1
ATOM 4227 N N . THR C 1 94 ? 5.527 42.330 167.471 1.00 22.17 149 THR C N 1
ATOM 4228 C CA . THR C 1 94 ? 4.613 43.466 167.442 1.00 23.52 149 THR C CA 1
ATOM 4229 C C . THR C 1 94 ? 4.557 44.236 168.760 1.00 25.58 149 THR C C 1
ATOM 4230 O O . THR C 1 94 ? 3.740 45.145 168.911 1.00 26.33 149 THR C O 1
ATOM 4234 N N . LEU C 1 95 ? 5.427 43.880 169.703 1.00 26.99 150 LEU C N 1
ATOM 4235 C CA . LEU C 1 95 ? 5.589 44.665 170.928 1.00 28.89 150 LEU C CA 1
ATOM 4236 C C . LEU C 1 95 ? 6.029 46.083 170.592 1.00 30.47 150 LEU C C 1
ATOM 4237 O O . LEU C 1 95 ? 5.746 47.034 171.333 1.00 31.04 150 LEU C O 1
ATOM 4242 N N A GLN C 1 96 ? 6.757 46.215 169.488 0.50 31.16 151 GLN C N 1
ATOM 4243 N N B GLN C 1 96 ? 6.706 46.218 169.456 0.50 31.02 151 GLN C N 1
ATOM 4244 C CA A GLN C 1 96 ? 7.239 47.509 169.025 0.50 31.79 151 GLN C CA 1
ATOM 4245 C CA B GLN C 1 96 ? 7.261 47.490 169.021 0.50 31.55 151 GLN C CA 1
ATOM 4246 C C A GLN C 1 96 ? 7.022 47.616 167.523 0.50 31.56 151 GLN C C 1
ATOM 4247 C C B GLN C 1 96 ? 7.105 47.610 167.510 0.50 31.41 151 GLN C C 1
ATOM 4248 O O A GLN C 1 96 ? 6.838 46.606 166.842 0.50 31.48 151 GLN C O 1
ATOM 4249 O O B GLN C 1 96 ? 7.037 46.600 166.808 0.50 31.36 151 GLN C O 1
ATOM 4260 N N . GLY C 1 97 ? 7.044 48.845 167.015 1.00 31.31 152 GLY C N 1
ATOM 4261 C CA . GLY C 1 97 ? 6.877 49.091 165.589 1.00 31.16 152 GLY C CA 1
ATOM 4262 C C . GLY C 1 97 ? 5.429 49.100 165.142 1.00 30.86 152 GLY C C 1
ATOM 4263 O O . GLY C 1 97 ? 4.531 48.690 165.879 1.00 30.87 152 GLY C O 1
ATOM 4264 N N . ASN C 1 98 ? 5.204 49.577 163.922 1.00 30.51 153 ASN C N 1
ATOM 4265 C CA . ASN C 1 98 ? 3.876 49.606 163.332 1.00 30.18 153 ASN C CA 1
ATOM 4266 C C . ASN C 1 98 ? 3.807 48.654 162.158 1.00 28.74 153 ASN C C 1
ATOM 4267 O O . ASN C 1 98 ? 4.516 48.820 161.170 1.00 30.53 153 ASN C O 1
ATOM 4272 N N . TRP C 1 99 ? 2.963 47.640 162.277 1.00 26.24 154 TRP C N 1
ATOM 4273 C CA . TRP C 1 99 ? 2.906 46.588 161.274 1.00 24.42 154 TRP C CA 1
ATOM 4274 C C . TRP C 1 99 ? 1.545 46.556 160.596 1.00 23.41 154 TRP C C 1
ATOM 4275 O O . TRP C 1 99 ? 0.536 46.270 161.238 1.00 23.65 154 TRP C O 1
ATOM 4286 N N . GLU C 1 100 ? 1.515 46.840 159.299 1.00 22.95 155 GLU C N 1
ATOM 4287 C CA . GLU C 1 100 ? 0.274 46.751 158.545 1.00 22.68 155 GLU C CA 1
ATOM 4288 C C . GLU C 1 100 ? 0.020 45.292 158.196 1.00 22.01 155 GLU C C 1
ATOM 4289 O O . GLU C 1 100 ? 0.955 44.579 157.859 1.00 22.21 155 GLU C O 1
ATOM 4295 N N . LEU C 1 101 ? -1.232 44.844 158.286 1.00 21.04 156 LEU C N 1
ATOM 4296 C CA . LEU C 1 101 ? -1.578 43.476 157.889 1.00 21.06 156 LEU C CA 1
ATOM 4297 C C . LEU C 1 101 ? -2.105 43.421 156.459 1.00 21.21 156 LEU C C 1
ATOM 4298 O O . LEU C 1 101 ? -3.029 44.162 156.109 1.00 21.36 156 LEU C O 1
ATOM 4303 N N . ARG C 1 102 ? -1.528 42.540 155.645 1.00 20.56 157 ARG C N 1
ATOM 4304 C CA . ARG C 1 102 ? -2.098 42.212 154.340 1.00 20.80 157 ARG C CA 1
ATOM 4305 C C . ARG C 1 102 ? -2.493 40.741 154.292 1.00 21.20 157 ARG C C 1
ATOM 4306 O O . ARG C 1 102 ? -1.711 39.854 154.654 1.00 20.92 157 ARG C O 1
ATOM 4314 N N . VAL C 1 103 ? -3.722 40.494 153.863 1.00 21.63 158 VAL C N 1
ATOM 4315 C CA . VAL C 1 103 ? -4.225 39.145 153.699 1.00 21.75 158 VAL C CA 1
ATOM 4316 C C . VAL C 1 103 ? -4.389 38.882 152.209 1.00 23.06 158 VAL C C 1
ATOM 4317 O O . VAL C 1 103 ? -5.025 39.675 151.503 1.00 23.61 158 VAL C O 1
ATOM 4321 N N . GLU C 1 104 ? -3.796 37.792 151.735 1.00 23.10 159 GLU C N 1
ATOM 4322 C CA . GLU C 1 104 ? -3.886 37.408 150.331 1.00 23.79 159 GLU C CA 1
ATOM 4323 C C . GLU C 1 104 ? -4.688 36.128 150.205 1.00 24.37 159 GLU C C 1
ATOM 4324 O O . GLU C 1 104 ? -4.386 35.134 150.866 1.00 23.71 159 GLU C O 1
ATOM 4330 N N . LEU C 1 105 ? -5.705 36.148 149.343 1.00 25.05 160 LEU C N 1
ATOM 4331 C CA . LEU C 1 105 ? -6.527 34.969 149.110 1.00 26.51 160 LEU C CA 1
ATOM 4332 C C . LEU C 1 105 ? -6.537 34.619 147.627 1.00 27.75 160 LEU C C 1
ATOM 4333 O O . LEU C 1 105 ? -6.564 35.509 146.778 1.00 28.08 160 LEU C O 1
ATOM 4338 N N . GLU C 1 106 ? -6.527 33.325 147.327 1.00 29.20 161 GLU C N 1
ATOM 4339 C CA . GLU C 1 106 ? -6.616 32.853 145.951 1.00 31.04 161 GLU C CA 1
ATOM 4340 C C . GLU C 1 106 ? -7.620 31.712 145.837 1.00 32.26 161 GLU C C 1
ATOM 4341 O O . GLU C 1 106 ? -7.525 30.720 146.563 1.00 31.70 161 GLU C O 1
ATOM 4347 N N . ASP C 1 107 ? -8.588 31.852 144.932 1.00 34.29 162 ASP C N 1
ATOM 4348 C CA . ASP C 1 107 ? -9.610 30.820 144.756 1.00 36.56 162 ASP C CA 1
ATOM 4349 C C . ASP C 1 107 ? -9.125 29.732 143.802 1.00 38.07 162 ASP C C 1
ATOM 4350 O O . ASP C 1 107 ? -8.017 29.815 143.264 1.00 38.33 162 ASP C O 1
ATOM 4355 N N . PHE C 1 108 ? -9.949 28.710 143.596 1.00 39.89 163 PHE C N 1
ATOM 4356 C CA . PHE C 1 108 ? -9.527 27.549 142.815 1.00 41.48 163 PHE C CA 1
ATOM 4357 C C . PHE C 1 108 ? -9.349 27.824 141.317 1.00 42.21 163 PHE C C 1
ATOM 4358 O O . PHE C 1 108 ? -8.926 26.945 140.567 1.00 42.61 163 PHE C O 1
ATOM 4366 N N . ASN C 1 109 ? -9.649 29.050 140.898 1.00 42.98 164 ASN C N 1
ATOM 4367 C CA . ASN C 1 109 ? -9.474 29.453 139.504 1.00 43.38 164 ASN C CA 1
ATOM 4368 C C . ASN C 1 109 ? -8.264 30.353 139.282 1.00 42.96 164 ASN C C 1
ATOM 4369 O O . ASN C 1 109 ? -7.971 30.740 138.150 1.00 42.93 164 ASN C O 1
ATOM 4374 N N . GLY C 1 110 ? -7.565 30.686 140.363 1.00 42.22 165 GLY C N 1
ATOM 4375 C CA . GLY C 1 110 ? -6.391 31.549 140.274 1.00 41.55 165 GLY C CA 1
ATOM 4376 C C . GLY C 1 110 ? -6.692 33.015 140.531 1.00 40.91 165 GLY C C 1
ATOM 4377 O O . GLY C 1 110 ? -5.790 33.850 140.518 1.00 41.30 165 GLY C O 1
ATOM 4378 N N . ASN C 1 111 ? -7.964 33.333 140.749 1.00 40.29 166 ASN C N 1
ATOM 4379 C CA . ASN C 1 111 ? -8.362 34.685 141.112 1.00 39.26 166 ASN C CA 1
ATOM 4380 C C . ASN C 1 111 ? -7.773 35.055 142.473 1.00 38.67 166 ASN C C 1
ATOM 4381 O O . ASN C 1 111 ? -7.865 34.277 143.422 1.00 38.25 166 ASN C O 1
ATOM 4386 N N . ARG C 1 112 ? -7.181 36.245 142.556 1.00 37.25 167 ARG C N 1
ATOM 4387 C CA . ARG C 1 112 ? -6.536 36.720 143.780 1.00 36.16 167 ARG C CA 1
ATOM 4388 C C . ARG C 1 112 ? -7.186 37.990 144.334 1.00 35.01 167 ARG C C 1
ATOM 4389 O O . ARG C 1 112 ? -7.335 38.989 143.626 1.00 34.29 167 ARG C O 1
ATOM 4397 N N . THR C 1 113 ? -7.583 37.937 145.605 1.00 33.40 168 THR C N 1
ATOM 4398 C CA . THR C 1 113 ? -8.165 39.089 146.288 1.00 31.93 168 THR C CA 1
ATOM 4399 C C . THR C 1 113 ? -7.392 39.358 147.573 1.00 30.61 168 THR C C 1
ATOM 4400 O O . THR C 1 113 ? -6.639 38.504 148.032 1.00 30.10 168 THR C O 1
ATOM 4404 N N A PHE C 1 114 ? -7.585 40.546 148.144 0.50 29.48 169 PHE C N 1
ATOM 4405 N N B PHE C 1 114 ? -7.589 40.535 148.157 0.50 29.83 169 PHE C N 1
ATOM 4406 C CA A PHE C 1 114 ? -6.775 40.992 149.279 0.50 28.45 169 PHE C CA 1
ATOM 4407 C CA B PHE C 1 114 ? -6.785 40.945 149.302 0.50 29.08 169 PHE C CA 1
ATOM 4408 C C A PHE C 1 114 ? -7.577 41.755 150.323 0.50 28.12 169 PHE C C 1
ATOM 4409 C C B PHE C 1 114 ? -7.591 41.714 150.338 0.50 28.51 169 PHE C C 1
ATOM 4410 O O A PHE C 1 114 ? -8.714 42.156 150.080 0.50 27.99 169 PHE C O 1
ATOM 4411 O O B PHE C 1 114 ? -8.739 42.086 150.100 0.50 28.35 169 PHE C O 1
ATOM 4426 N N . ALA C 1 115 ? -6.969 41.947 151.490 1.00 27.73 170 ALA C N 1
ATOM 4427 C CA . ALA C 1 115 ? -7.543 42.773 152.545 1.00 26.92 170 ALA C CA 1
ATOM 4428 C C . ALA C 1 115 ? -6.393 43.412 153.323 1.00 26.67 170 ALA C C 1
ATOM 4429 O O . ALA C 1 115 ? -5.416 42.738 153.651 1.00 26.54 170 ALA C O 1
ATOM 4431 N N . HIS C 1 116 ? -6.488 44.711 153.595 1.00 25.93 171 HIS C N 1
ATOM 4432 C CA . HIS C 1 116 ? -5.435 45.417 154.323 1.00 26.07 171 HIS C CA 1
ATOM 4433 C C . HIS C 1 116 ? -5.987 46.037 155.591 1.00 26.39 171 HIS C C 1
ATOM 4434 O O . HIS C 1 116 ? -7.096 46.571 155.589 1.00 26.04 171 HIS C O 1
ATOM 4441 N N . TYR C 1 117 ? -5.202 45.970 156.666 1.00 25.12 172 TYR C N 1
ATOM 4442 C CA . TYR C 1 117 ? -5.551 46.621 157.922 1.00 24.37 172 TYR C CA 1
ATOM 4443 C C . TYR C 1 117 ? -4.372 47.455 158.389 1.00 24.38 172 TYR C C 1
ATOM 4444 O O . TYR C 1 117 ? -3.219 47.027 158.284 1.00 24.06 172 TYR C O 1
ATOM 4453 N N . ALA C 1 118 ? -4.667 48.647 158.903 1.00 23.90 173 ALA C N 1
ATOM 4454 C CA . ALA C 1 118 ? -3.657 49.653 159.212 1.00 23.76 173 ALA C CA 1
ATOM 4455 C C . ALA C 1 118 ? -2.562 49.186 160.170 1.00 23.42 173 ALA C C 1
ATOM 4456 O O . ALA C 1 118 ? -1.393 49.532 159.992 1.00 23.12 173 ALA C O 1
ATOM 4458 N N . THR C 1 119 ? -2.953 48.421 161.188 1.00 23.40 174 THR C N 1
ATOM 4459 C CA . THR C 1 119 ? -2.014 47.915 162.191 1.00 23.65 174 THR C CA 1
ATOM 4460 C C . THR C 1 119 ? -2.412 46.519 162.650 1.00 22.88 174 THR C C 1
ATOM 4461 O O . THR C 1 119 ? -3.555 46.085 162.481 1.00 22.56 174 THR C O 1
ATOM 4465 N N . PHE C 1 120 ? -1.452 45.815 163.242 1.00 21.81 175 PHE C N 1
ATOM 4466 C CA . PHE C 1 120 ? -1.667 44.464 163.710 1.00 21.26 175 PHE C CA 1
ATOM 4467 C C . PHE C 1 120 ? -0.722 44.212 164.877 1.00 21.18 175 PHE C C 1
ATOM 4468 O O . PHE C 1 120 ? 0.476 44.485 164.786 1.00 19.33 175 PHE C O 1
ATOM 4476 N N . ARG C 1 121 ? -1.271 43.709 165.978 1.00 21.32 176 ARG C N 1
ATOM 4477 C CA . ARG C 1 121 ? -0.469 43.422 167.168 1.00 22.37 176 ARG C CA 1
ATOM 4478 C C . ARG C 1 121 ? -1.159 42.293 167.914 1.00 22.22 176 ARG C C 1
ATOM 4479 O O . ARG C 1 121 ? -2.389 42.184 167.878 1.00 22.80 176 ARG C O 1
ATOM 4487 N N . LEU C 1 122 ? -0.382 41.420 168.556 1.00 21.75 177 LEU C N 1
ATOM 4488 C CA . LEU C 1 122 ? -0.977 40.406 169.425 1.00 21.46 177 LEU C CA 1
ATOM 4489 C C . LEU C 1 122 ? -0.532 40.680 170.854 1.00 21.25 177 LEU C C 1
ATOM 4490 O O . LEU C 1 122 ? 0.642 40.955 171.098 1.00 20.95 177 LEU C O 1
ATOM 4495 N N . LEU C 1 123 ? -1.473 40.626 171.790 1.00 20.89 178 LEU C N 1
ATOM 4496 C CA . LEU C 1 123 ? -1.115 40.785 173.191 1.00 21.24 178 LEU C CA 1
ATOM 4497 C C . LEU C 1 123 ? -0.414 39.509 173.654 1.00 21.05 178 LEU C C 1
ATOM 4498 O O . LEU C 1 123 ? -0.347 38.525 172.909 1.00 20.56 178 LEU C O 1
ATOM 4503 N N . GLY C 1 124 ? 0.090 39.522 174.888 1.00 20.96 179 GLY C N 1
ATOM 4504 C CA . GLY C 1 124 ? 0.805 38.361 175.424 1.00 21.42 179 GLY C CA 1
ATOM 4505 C C . GLY C 1 124 ? -0.060 37.170 175.802 1.00 21.12 179 GLY C C 1
ATOM 4506 O O . GLY C 1 124 ? -1.291 37.193 175.661 1.00 21.56 179 GLY C O 1
ATOM 4507 N N . GLU C 1 125 ? 0.583 36.113 176.289 1.00 20.30 180 GLU C N 1
ATOM 4508 C CA . GLU C 1 125 ? -0.117 34.869 176.574 1.00 20.70 180 GLU C CA 1
ATOM 4509 C C . GLU C 1 125 ? -1.170 35.026 177.679 1.00 20.61 180 GLU C C 1
ATOM 4510 O O . GLU C 1 125 ? -2.202 34.351 177.663 1.00 21.19 180 GLU C O 1
ATOM 4516 N N . VAL C 1 126 ? -0.910 35.914 178.631 1.00 21.77 181 VAL C N 1
ATOM 4517 C CA . VAL C 1 126 ? -1.822 36.064 179.767 1.00 21.99 181 VAL C CA 1
ATOM 4518 C C . VAL C 1 126 ? -3.159 36.595 179.253 1.00 23.42 181 VAL C C 1
ATOM 4519 O O . VAL C 1 126 ? -4.208 36.376 179.857 1.00 22.26 181 VAL C O 1
ATOM 4523 N N . ASP C 1 127 ? -3.102 37.279 178.113 1.00 23.73 182 ASP C N 1
ATOM 4524 C CA . ASP C 1 127 ? -4.291 37.830 177.467 1.00 24.21 182 ASP C CA 1
ATOM 4525 C C . ASP C 1 127 ? -4.735 36.964 176.287 1.00 24.37 182 ASP C C 1
ATOM 4526 O O . ASP C 1 127 ? -5.522 37.388 175.434 1.00 24.55 182 ASP C O 1
ATOM 4531 N N . HIS C 1 128 ? -4.232 35.734 176.264 1.00 23.48 183 HIS C N 1
ATOM 4532 C CA . HIS C 1 128 ? -4.604 34.737 175.261 1.00 23.54 183 HIS C CA 1
ATOM 4533 C C . HIS C 1 128 ? -4.309 35.179 173.826 1.00 21.97 183 HIS C C 1
ATOM 4534 O O . HIS C 1 128 ? -5.030 34.816 172.897 1.00 21.40 183 HIS C O 1
ATOM 4541 N N . TYR C 1 129 ? -3.229 35.937 173.662 1.00 21.31 184 TYR C N 1
ATOM 4542 C CA . TYR C 1 129 ? -2.760 36.378 172.337 1.00 20.79 184 TYR C CA 1
ATOM 4543 C C . TYR C 1 129 ? -3.882 37.106 171.607 1.00 21.52 184 TYR C C 1
ATOM 4544 O O . TYR C 1 129 ? -4.141 36.887 170.417 1.00 21.35 184 TYR C O 1
ATOM 4553 N N . GLN C 1 130 ? -4.545 37.968 172.367 1.00 21.78 185 GLN C N 1
ATOM 4554 C CA . GLN C 1 130 ? -5.669 38.744 171.875 1.00 22.84 185 GLN C CA 1
ATOM 4555 C C . GLN C 1 130 ? -5.262 39.567 170.657 1.00 22.16 185 GLN C C 1
ATOM 4556 O O . GLN C 1 130 ? -4.176 40.149 170.630 1.00 22.61 185 GLN C O 1
ATOM 4562 N N . LEU C 1 131 ? -6.143 39.619 169.657 1.00 22.56 186 LEU C N 1
ATOM 4563 C CA . LEU C 1 131 ? -5.862 40.375 168.430 1.00 23.01 186 LEU C CA 1
ATOM 4564 C C . LEU C 1 131 ? -6.115 41.864 168.630 1.00 23.63 186 LEU C C 1
ATOM 4565 O O . LEU C 1 131 ? -7.188 42.262 169.080 1.00 24.70 186 LEU C O 1
ATOM 4570 N N . ALA C 1 132 ? -5.113 42.685 168.344 1.00 23.68 187 ALA C N 1
ATOM 4571 C CA . ALA C 1 132 ? -5.293 44.130 168.290 1.00 24.27 187 ALA C CA 1
ATOM 4572 C C . ALA C 1 132 ? -5.140 44.562 166.836 1.00 24.99 187 ALA C C 1
ATOM 4573 O O . ALA C 1 132 ? -4.014 44.685 166.330 1.00 25.68 187 ALA C O 1
ATOM 4575 N N . LEU C 1 133 ? -6.272 44.784 166.172 1.00 25.70 188 LEU C N 1
ATOM 4576 C CA . LEU C 1 133 ? -6.306 45.050 164.733 1.00 26.20 188 LEU C CA 1
ATOM 4577 C C . LEU C 1 133 ? -6.710 46.494 164.436 1.00 27.02 188 LEU C C 1
ATOM 4578 O O . LEU C 1 133 ? -7.652 47.027 165.037 1.00 27.39 188 LEU C O 1
ATOM 4583 N N . GLY C 1 134 ? -5.981 47.126 163.520 1.00 27.66 189 GLY C N 1
ATOM 4584 C CA . GLY C 1 134 ? -6.294 48.484 163.077 1.00 28.89 189 GLY C CA 1
ATOM 4585 C C . GLY C 1 134 ? -7.428 48.521 162.069 1.00 29.50 189 GLY C C 1
ATOM 4586 O O . GLY C 1 134 ? -7.998 47.483 161.713 1.00 29.65 189 GLY C O 1
ATOM 4587 N N . LYS C 1 135 ? -7.758 49.726 161.611 1.00 30.71 190 LYS C N 1
ATOM 4588 C CA . LYS C 1 135 ? -8.890 49.927 160.709 1.00 31.47 190 LYS C CA 1
ATOM 4589 C C . LYS C 1 135 ? -8.639 49.342 159.322 1.00 31.46 190 LYS C C 1
ATOM 4590 O O . LYS C 1 135 ? -7.549 49.482 158.767 1.00 32.06 190 LYS C O 1
ATOM 4592 N N . PHE C 1 136 ? -9.653 48.671 158.786 1.00 32.36 191 PHE C N 1
ATOM 4593 C CA . PHE C 1 136 ? -9.652 48.190 157.411 1.00 32.43 191 PHE C CA 1
ATOM 4594 C C . PHE C 1 136 ? -9.487 49.385 156.473 1.00 33.69 191 PHE C C 1
ATOM 4595 O O . PHE C 1 136 ? -10.275 50.335 156.521 1.00 33.94 191 PHE C O 1
ATOM 4603 N N . SER C 1 137 ? -8.445 49.363 155.649 1.00 33.30 192 SER C N 1
ATOM 4604 C CA . SER C 1 137 ? -8.221 50.454 154.708 1.00 34.06 192 SER C CA 1
ATOM 4605 C C . SER C 1 137 ? -8.913 50.146 153.385 1.00 34.64 192 SER C C 1
ATOM 4606 O O . SER C 1 137 ? -9.862 50.832 152.997 1.00 34.62 192 SER C O 1
ATOM 4609 N N A GLU C 1 138 ? -8.444 49.096 152.715 0.50 34.48 193 GLU C N 1
ATOM 4610 N N B GLU C 1 138 ? -8.443 49.112 152.694 0.50 34.72 193 GLU C N 1
ATOM 4611 C CA A GLU C 1 138 ? -8.998 48.676 151.434 0.50 34.62 193 GLU C CA 1
ATOM 4612 C CA B GLU C 1 138 ? -9.060 48.682 151.441 0.50 35.05 193 GLU C CA 1
ATOM 4613 C C A GLU C 1 138 ? -8.828 47.174 151.266 0.50 34.27 193 GLU C C 1
ATOM 4614 C C B GLU C 1 138 ? -8.721 47.232 151.136 0.50 34.56 193 GLU C C 1
ATOM 4615 O O A GLU C 1 138 ? -8.061 46.543 151.994 0.50 34.00 193 GLU C O 1
ATOM 4616 O O B GLU C 1 138 ? -7.736 46.696 151.646 0.50 34.24 193 GLU C O 1
ATOM 4627 N N . GLY C 1 139 ? -9.543 46.603 150.302 1.00 34.07 194 GLY C N 1
ATOM 4628 C CA . GLY C 1 139 ? -9.360 45.201 149.954 1.00 33.70 194 GLY C CA 1
ATOM 4629 C C . GLY C 1 139 ? -10.487 44.609 149.127 1.00 33.68 194 GLY C C 1
ATOM 4630 O O . GLY C 1 139 ? -11.659 44.703 149.496 1.00 33.27 194 GLY C O 1
ATOM 4631 N N . THR C 1 140 ? -10.119 43.976 148.017 1.00 33.38 195 THR C N 1
ATOM 4632 C CA . THR C 1 140 ? -11.088 43.392 147.097 1.00 33.40 195 THR C CA 1
ATOM 4633 C C . THR C 1 140 ? -11.798 42.183 147.696 1.00 33.46 195 THR C C 1
ATOM 4634 O O . THR C 1 140 ? -12.808 41.723 147.163 1.00 33.65 195 THR C O 1
ATOM 4638 N N . ALA C 1 141 ? -11.263 41.661 148.797 1.00 32.82 196 ALA C N 1
ATOM 4639 C CA . ALA C 1 141 ? -11.877 40.516 149.459 1.00 32.28 196 ALA C CA 1
ATOM 4640 C C . ALA C 1 141 ? -12.909 41.002 150.465 1.00 32.06 196 ALA C C 1
ATOM 4641 O O . ALA C 1 141 ? -13.732 40.223 150.950 1.00 32.23 196 ALA C O 1
ATOM 4643 N N . GLY C 1 142 ? -12.857 42.293 150.773 1.00 31.19 197 GLY C N 1
ATOM 4644 C CA . GLY C 1 142 ? -13.724 42.875 151.787 1.00 31.73 197 GLY C CA 1
ATOM 4645 C C . GLY C 1 142 ? -13.198 42.601 153.183 1.00 31.82 197 GLY C C 1
ATOM 4646 O O . GLY C 1 142 ? -12.212 41.881 153.355 1.00 31.47 197 GLY C O 1
ATOM 4647 N N . ASP C 1 143 ? -13.858 43.177 154.182 1.00 32.00 198 ASP C N 1
ATOM 4648 C CA . ASP C 1 143 ? -13.400 43.079 155.571 1.00 32.15 198 ASP C CA 1
ATOM 4649 C C . ASP C 1 143 ? -14.110 41.960 156.330 1.00 31.76 198 ASP C C 1
ATOM 4650 O O . ASP C 1 143 ? -15.337 41.970 156.474 1.00 31.24 198 ASP C O 1
ATOM 4655 N N . SER C 1 144 ? -13.322 40.996 156.808 1.00 31.47 199 SER C N 1
ATOM 4656 C CA . SER C 1 144 ? -13.837 39.840 157.547 1.00 31.18 199 SER C CA 1
ATOM 4657 C C . SER C 1 144 ? -13.007 39.540 158.797 1.00 30.78 199 SER C C 1
ATOM 4658 O O . SER C 1 144 ? -13.100 38.447 159.360 1.00 30.99 199 SER C O 1
ATOM 4661 N N . LEU C 1 145 ? -12.212 40.511 159.231 1.00 30.11 200 LEU C N 1
ATOM 4662 C CA . LEU C 1 145 ? -11.373 40.333 160.415 1.00 30.05 200 LEU C CA 1
ATOM 4663 C C . LEU C 1 145 ? -11.691 41.354 161.506 1.00 30.41 200 LEU C C 1
ATOM 4664 O O . LEU C 1 145 ? -11.355 41.160 162.678 1.00 29.85 200 LEU C O 1
ATOM 4669 N N . SER C 1 146 ? -12.343 42.448 161.124 1.00 30.57 201 SER C N 1
ATOM 4670 C CA . SER C 1 146 ? -12.708 43.481 162.082 1.00 31.39 201 SER C CA 1
ATOM 4671 C C . SER C 1 146 ? -13.502 42.927 163.265 1.00 31.37 201 SER C C 1
ATOM 4672 O O . SER C 1 146 ? -13.294 43.345 164.402 1.00 31.63 201 SER C O 1
ATOM 4675 N N . LEU C 1 147 ? -14.397 41.981 162.997 1.00 31.54 202 LEU C N 1
ATOM 4676 C CA . LEU C 1 147 ? -15.191 41.367 164.062 1.00 32.19 202 LEU C CA 1
ATOM 4677 C C . LEU C 1 147 ? -14.296 40.741 165.123 1.00 31.92 202 LEU C C 1
ATOM 4678 O O . LEU C 1 147 ? -14.648 40.692 166.303 1.00 31.28 202 LEU C O 1
ATOM 4683 N N . HIS C 1 148 ? -13.133 40.261 164.688 1.00 31.13 203 HIS C N 1
ATOM 4684 C CA . HIS C 1 148 ? -12.270 39.443 165.541 1.00 30.34 203 HIS C CA 1
ATOM 4685 C C . HIS C 1 148 ? -11.282 40.258 166.370 1.00 29.94 203 HIS C C 1
ATOM 4686 O O . HIS C 1 148 ? -10.677 39.743 167.313 1.00 30.14 203 HIS C O 1
ATOM 4693 N N . SER C 1 149 ? -11.126 41.531 166.034 1.00 29.05 204 SER C N 1
ATOM 4694 C CA . SER C 1 149 ? -10.287 42.409 166.824 1.00 29.26 204 SER C CA 1
ATOM 4695 C C . SER C 1 149 ? -10.787 42.477 168.275 1.00 29.62 204 SER C C 1
ATOM 4696 O O . SER C 1 149 ? -11.995 42.497 168.524 1.00 29.54 204 SER C O 1
ATOM 4699 N N . GLY C 1 150 ? -9.850 42.502 169.219 1.00 28.97 205 GLY C N 1
ATOM 4700 C CA . GLY C 1 150 ? -10.181 42.574 170.642 1.00 29.53 205 GLY C CA 1
ATOM 4701 C C . GLY C 1 150 ? -10.536 41.237 171.261 1.00 29.77 205 GLY C C 1
ATOM 4702 O O . GLY C 1 150 ? -10.847 41.160 172.452 1.00 30.66 205 GLY C O 1
ATOM 4703 N N . ARG C 1 151 ? -10.502 40.175 170.462 1.00 28.95 206 ARG C N 1
ATOM 4704 C CA . ARG C 1 151 ? -10.851 38.847 170.955 1.00 28.59 206 ARG C CA 1
ATOM 4705 C C . ARG C 1 151 ? -9.619 37.974 171.226 1.00 27.73 206 ARG C C 1
ATOM 4706 O O . ARG C 1 151 ? -8.583 38.138 170.585 1.00 27.18 206 ARG C O 1
ATOM 4714 N N . PRO C 1 152 ? -9.726 37.058 172.203 1.00 27.31 207 PRO C N 1
ATOM 4715 C CA . PRO C 1 152 ? -8.659 36.098 172.468 1.00 26.45 207 PRO C CA 1
ATOM 4716 C C . PRO C 1 152 ? -8.549 35.006 171.402 1.00 25.54 207 PRO C C 1
ATOM 4717 O O . PRO C 1 152 ? -9.523 34.686 170.708 1.00 24.70 207 PRO C O 1
ATOM 4721 N N . PHE C 1 153 ? -7.359 34.422 171.291 1.00 24.93 208 PHE C N 1
ATOM 4722 C CA . PHE C 1 153 ? -7.145 33.299 170.400 1.00 24.39 208 PHE C CA 1
ATOM 4723 C C . PHE C 1 153 ? -7.740 32.049 171.050 1.00 25.60 208 PHE C C 1
ATOM 4724 O O . PHE C 1 153 ? -7.710 31.906 172.277 1.00 25.75 208 PHE C O 1
ATOM 4732 N N . THR C 1 154 ? -8.281 31.157 170.229 1.00 26.45 209 THR C N 1
ATOM 4733 C CA . THR C 1 154 ? -8.889 29.923 170.704 1.00 27.40 209 THR C CA 1
ATOM 4734 C C . THR C 1 154 ? -8.434 28.695 169.914 1.00 28.76 209 THR C C 1
ATOM 4735 O O . THR C 1 154 ? -8.391 28.705 168.672 1.00 28.95 209 THR C O 1
ATOM 4739 N N . THR C 1 155 ? -8.086 27.641 170.649 1.00 29.25 210 THR C N 1
ATOM 4740 C CA . THR C 1 155 ? -7.722 26.357 170.063 1.00 30.29 210 THR C CA 1
ATOM 4741 C C . THR C 1 155 ? -8.609 25.269 170.663 1.00 32.34 210 THR C C 1
ATOM 4742 O O . THR C 1 155 ? -9.344 25.525 171.617 1.00 32.97 210 THR C O 1
ATOM 4746 N N . TYR C 1 156 ? -8.543 24.064 170.110 1.00 33.79 211 TYR C N 1
ATOM 4747 C CA . TYR C 1 156 ? -9.427 22.976 170.551 1.00 35.77 211 TYR C CA 1
ATOM 4748 C C . TYR C 1 156 ? -9.236 22.593 172.016 1.00 36.19 211 TYR C C 1
ATOM 4749 O O . TYR C 1 156 ? -10.127 21.995 172.625 1.00 36.71 211 TYR C O 1
ATOM 4758 N N . ASP C 1 157 ? -8.081 22.939 172.575 1.00 36.31 212 ASP C N 1
ATOM 4759 C CA . ASP C 1 157 ? -7.787 22.643 173.971 1.00 36.18 212 ASP C CA 1
ATOM 4760 C C . ASP C 1 157 ? -7.736 23.897 174.839 1.00 36.44 212 ASP C C 1
ATOM 4761 O O . ASP C 1 157 ? -7.313 23.841 175.992 1.00 36.64 212 ASP C O 1
ATOM 4766 N N . ALA C 1 158 ? -8.167 25.027 174.282 1.00 36.43 213 ALA C N 1
ATOM 4767 C CA . ALA C 1 158 ? -8.205 26.289 175.018 1.00 36.47 213 ALA C CA 1
ATOM 4768 C C . ALA C 1 158 ? -9.317 27.196 174.495 1.00 37.09 213 ALA C C 1
ATOM 4769 O O . ALA C 1 158 ? -9.102 28.021 173.603 1.00 36.54 213 ALA C O 1
ATOM 4771 N N . ASP C 1 159 ? -10.512 27.037 175.057 1.00 37.54 214 ASP C N 1
ATOM 4772 C CA . ASP C 1 159 ? -11.678 27.804 174.616 1.00 37.79 214 ASP C CA 1
ATOM 4773 C C . ASP C 1 159 ? -11.794 29.154 175.319 1.00 38.34 214 ASP C C 1
ATOM 4774 O O . ASP C 1 159 ? -11.944 29.217 176.543 1.00 38.76 214 ASP C O 1
ATOM 4779 N N . HIS C 1 160 ? -11.738 30.234 174.543 1.00 38.22 215 HIS C N 1
ATOM 4780 C CA . HIS C 1 160 ? -11.883 31.580 175.087 1.00 38.38 215 HIS C CA 1
ATOM 4781 C C . HIS C 1 160 ? -12.895 32.409 174.297 1.00 38.56 215 HIS C C 1
ATOM 4782 O O . HIS C 1 160 ? -12.975 33.623 174.481 1.00 39.19 215 HIS C O 1
ATOM 4789 N N . ASP C 1 161 ? -13.649 31.761 173.414 1.00 39.09 216 ASP C N 1
ATOM 4790 C CA . ASP C 1 161 ? -14.529 32.478 172.490 1.00 39.95 216 ASP C CA 1
ATOM 4791 C C . ASP C 1 161 ? -15.818 32.954 173.163 1.00 41.11 216 ASP C C 1
ATOM 4792 O O . ASP C 1 161 ? -16.065 32.658 174.335 1.00 41.12 216 ASP C O 1
ATOM 4797 N N . SER C 1 162 ? -16.634 33.690 172.413 1.00 42.07 217 SER C N 1
ATOM 4798 C CA . SER C 1 162 ? -17.883 34.236 172.935 1.00 42.89 217 SER C CA 1
ATOM 4799 C C . SER C 1 162 ? -19.052 33.293 172.666 1.00 43.32 217 SER C C 1
ATOM 4800 O O . SER C 1 162 ? -20.195 33.733 172.519 1.00 43.71 217 SER C O 1
ATOM 4803 N N . SER C 1 163 ? -18.761 31.999 172.599 1.00 43.52 218 SER C N 1
ATOM 4804 C CA . SER C 1 163 ? -19.780 30.995 172.329 1.00 44.16 218 SER C CA 1
ATOM 4805 C C . SER C 1 163 ? -19.897 30.014 173.486 1.00 44.58 218 SER C C 1
ATOM 4806 O O . SER C 1 163 ? -18.932 29.794 174.220 1.00 44.97 218 SER C O 1
ATOM 4809 N N A ASN C 1 164 ? -21.077 29.425 173.654 0.50 44.61 219 ASN C N 1
ATOM 4810 N N B ASN C 1 164 ? -21.084 29.429 173.635 0.50 44.74 219 ASN C N 1
ATOM 4811 C CA A ASN C 1 164 ? -21.274 28.413 174.687 0.50 44.45 219 ASN C CA 1
ATOM 4812 C CA B ASN C 1 164 ? -21.330 28.405 174.647 0.50 44.69 219 ASN C CA 1
ATOM 4813 C C A ASN C 1 164 ? -20.612 27.097 174.303 0.50 44.47 219 ASN C C 1
ATOM 4814 C C B ASN C 1 164 ? -20.769 27.051 174.227 0.50 44.61 219 ASN C C 1
ATOM 4815 O O A ASN C 1 164 ? -20.548 26.164 175.104 0.50 44.64 219 ASN C O 1
ATOM 4816 O O B ASN C 1 164 ? -20.928 26.051 174.928 0.50 44.83 219 ASN C O 1
ATOM 4825 N N . SER C 1 165 ? -20.113 27.028 173.073 1.00 44.34 220 SER C N 1
ATOM 4826 C CA . SER C 1 165 ? -19.403 25.844 172.612 1.00 43.98 220 SER C CA 1
ATOM 4827 C C . SER C 1 165 ? -17.925 26.166 172.414 1.00 42.99 220 SER C C 1
ATOM 4828 O O . SER C 1 165 ? -17.441 27.221 172.836 1.00 42.01 220 SER C O 1
ATOM 4831 N N . ASN C 1 166 ? -17.211 25.241 171.787 1.00 42.98 221 ASN C N 1
ATOM 4832 C CA . ASN C 1 166 ? -15.825 25.478 171.409 1.00 42.88 221 ASN C CA 1
ATOM 4833 C C . ASN C 1 166 ? -15.741 25.673 169.899 1.00 42.29 221 ASN C C 1
ATOM 4834 O O . ASN C 1 166 ? -15.772 24.710 169.131 1.00 42.30 221 ASN C O 1
ATOM 4839 N N . CYS C 1 167 ? -15.649 26.932 169.488 1.00 42.00 222 CYS C N 1
ATOM 4840 C CA . CYS C 1 167 ? -15.591 27.285 168.075 1.00 41.89 222 CYS C CA 1
ATOM 4841 C C . CYS C 1 167 ? -14.495 26.535 167.321 1.00 41.56 222 CYS C C 1
ATOM 4842 O O . CYS C 1 167 ? -14.699 26.104 166.186 1.00 41.67 222 CYS C O 1
ATOM 4845 N N . ALA C 1 168 ? -13.339 26.368 167.959 1.00 41.06 223 ALA C N 1
ATOM 4846 C CA . ALA C 1 168 ? -12.219 25.664 167.336 1.00 40.56 223 ALA C CA 1
ATOM 4847 C C . ALA C 1 168 ? -12.577 24.222 167.005 1.00 40.27 223 ALA C C 1
ATOM 4848 O O . ALA C 1 168 ? -12.139 23.681 165.989 1.00 39.23 223 ALA C O 1
ATOM 4850 N N . VAL C 1 169 ? -13.381 23.601 167.866 1.00 40.56 224 VAL C N 1
ATOM 4851 C CA . VAL C 1 169 ? -13.835 22.231 167.621 1.00 40.94 224 VAL C CA 1
ATOM 4852 C C . VAL C 1 169 ? -14.923 22.182 166.549 1.00 40.77 224 VAL C C 1
ATOM 4853 O O . VAL C 1 169 ? -14.844 21.388 165.609 1.00 41.20 224 VAL C O 1
ATOM 4857 N N . ILE C 1 170 ? -15.929 23.039 166.682 1.00 40.93 225 ILE C N 1
ATOM 4858 C CA . ILE C 1 170 ? -17.039 23.060 165.729 1.00 40.82 225 ILE C CA 1
ATOM 4859 C C . ILE C 1 170 ? -16.578 23.364 164.301 1.00 40.57 225 ILE C C 1
ATOM 4860 O O . ILE C 1 170 ? -16.984 22.682 163.361 1.00 40.75 225 ILE C O 1
ATOM 4862 N N . VAL C 1 171 ? -15.725 24.376 164.143 1.00 39.80 226 VAL C N 1
ATOM 4863 C CA . VAL C 1 171 ? -15.257 24.777 162.811 1.00 38.85 226 VAL C CA 1
ATOM 4864 C C . VAL C 1 171 ? -13.916 24.154 162.399 1.00 38.04 226 VAL C C 1
ATOM 4865 O O . VAL C 1 171 ? -13.457 24.367 161.278 1.00 38.43 226 VAL C O 1
ATOM 4869 N N . HIS C 1 172 ? -13.295 23.401 163.305 1.00 36.58 227 HIS C N 1
ATOM 4870 C CA . HIS C 1 172 ? -12.028 22.695 163.030 1.00 35.17 227 HIS C CA 1
ATOM 4871 C C . HIS C 1 172 ? -10.848 23.598 162.603 1.00 33.82 227 HIS C C 1
ATOM 4872 O O . HIS C 1 172 ? -10.285 23.437 161.517 1.00 32.85 227 HIS C O 1
ATOM 4879 N N . GLY C 1 173 ? -10.481 24.533 163.471 1.00 32.46 228 GLY C N 1
ATOM 4880 C CA . GLY C 1 173 ? -9.361 25.431 163.213 1.00 30.98 228 GLY C CA 1
ATOM 4881 C C . GLY C 1 173 ? -8.837 26.061 164.493 1.00 30.14 228 GLY C C 1
ATOM 4882 O O . GLY C 1 173 ? -8.881 25.448 165.564 1.00 30.46 228 GLY C O 1
ATOM 4883 N N . ALA C 1 174 ? -8.333 27.283 164.374 1.00 28.74 229 ALA C N 1
ATOM 4884 C CA . ALA C 1 174 ? -7.888 28.070 165.518 1.00 27.49 229 ALA C CA 1
ATOM 4885 C C . ALA C 1 174 ? -7.859 29.517 165.062 1.00 26.84 229 ALA C C 1
ATOM 4886 O O . ALA C 1 174 ? -7.409 29.803 163.954 1.00 26.45 229 ALA C O 1
ATOM 4888 N N . TRP C 1 175 ? -8.343 30.426 165.899 1.00 26.25 230 TRP C N 1
ATOM 4889 C CA . TRP C 1 175 ? -8.560 31.800 165.469 1.00 26.41 230 TRP C CA 1
ATOM 4890 C C . TRP C 1 175 ? -9.006 32.631 166.658 1.00 26.66 230 TRP C C 1
ATOM 4891 O O . TRP C 1 175 ? -9.127 32.122 167.773 1.00 27.55 230 TRP C O 1
ATOM 4902 N N . TRP C 1 176 ? -9.237 33.916 166.429 1.00 26.97 231 TRP C N 1
ATOM 4903 C CA . TRP C 1 176 ? -9.728 34.791 167.476 1.00 27.31 231 TRP C CA 1
ATOM 4904 C C . TRP C 1 176 ? -11.246 34.754 167.405 1.00 28.69 231 TRP C C 1
ATOM 4905 O O . TRP C 1 176 ? -11.896 35.763 167.126 1.00 28.57 231 TRP C O 1
ATOM 4916 N N . TYR C 1 177 ? -11.786 33.565 167.650 1.00 30.02 232 TYR C N 1
ATOM 4917 C CA . TYR C 1 177 ? -13.201 33.277 167.435 1.00 31.84 232 TYR C CA 1
ATOM 4918 C C . TYR C 1 177 ? -14.121 34.118 168.315 1.00 33.35 232 TYR C C 1
ATOM 4919 O O . TYR C 1 177 ? -13.800 34.435 169.461 1.00 33.26 232 TYR C O 1
ATOM 4928 N N . ALA C 1 178 ? -15.268 34.482 167.752 1.00 35.22 233 ALA C N 1
ATOM 4929 C CA . ALA C 1 178 ? -16.370 35.022 168.524 1.00 36.81 233 ALA C CA 1
ATOM 4930 C C . ALA C 1 178 ? -17.377 33.887 168.672 1.00 37.97 233 ALA C C 1
ATOM 4931 O O . ALA C 1 178 ? -17.220 33.016 169.527 1.00 38.71 233 ALA C O 1
ATOM 4933 N N . SER C 1 179 ? -18.397 33.877 167.823 1.00 39.13 234 SER C N 1
ATOM 4934 C CA . SER C 1 179 ? -19.377 32.800 167.849 1.00 39.89 234 SER C CA 1
ATOM 4935 C C . SER C 1 179 ? -20.032 32.582 166.488 1.00 40.44 234 SER C C 1
ATOM 4936 O O . SER C 1 179 ? -21.226 32.844 166.329 1.00 40.65 234 SER C O 1
ATOM 4939 N N . CYS C 1 180 ? -19.269 32.102 165.505 1.00 40.49 235 CYS C N 1
ATOM 4940 C CA . CYS C 1 180 ? -17.846 31.775 165.665 1.00 40.15 235 CYS C CA 1
ATOM 4941 C C . CYS C 1 180 ? -16.918 32.712 164.882 1.00 39.16 235 CYS C C 1
ATOM 4942 O O . CYS C 1 180 ? -15.954 33.239 165.445 1.00 39.13 235 CYS C O 1
ATOM 4945 N N . TYR C 1 181 ? -17.202 32.931 163.598 1.00 38.02 236 TYR C N 1
ATOM 4946 C CA . TYR C 1 181 ? -16.287 33.729 162.773 1.00 36.67 236 TYR C CA 1
ATOM 4947 C C . TYR C 1 181 ? -16.860 34.411 161.530 1.00 36.14 236 TYR C C 1
ATOM 4948 O O . TYR C 1 181 ? -17.968 34.116 161.085 1.00 35.66 236 TYR C O 1
ATOM 4957 N N . ARG C 1 182 ? -16.066 35.327 160.982 1.00 35.51 237 ARG C N 1
ATOM 4958 C CA . ARG C 1 182 ? -16.251 35.827 159.625 1.00 35.02 237 ARG C CA 1
ATOM 4959 C C . ARG C 1 182 ? -15.003 35.508 158.795 1.00 34.46 237 ARG C C 1
ATOM 4960 O O . ARG C 1 182 ? -14.988 35.689 157.577 1.00 34.51 237 ARG C O 1
ATOM 4968 N N . SER C 1 183 ? -13.960 35.037 159.476 1.00 33.20 238 SER C N 1
ATOM 4969 C CA . SER C 1 183 ? -12.753 34.521 158.822 1.00 31.89 238 SER C CA 1
ATOM 4970 C C . SER C 1 183 ? -12.245 33.292 159.578 1.00 31.21 238 SER C C 1
ATOM 4971 O O . SER C 1 183 ? -12.347 33.228 160.801 1.00 31.49 238 SER C O 1
ATOM 4974 N N . ASN C 1 184 ? -11.711 32.323 158.840 1.00 29.43 239 ASN C N 1
ATOM 4975 C CA . ASN C 1 184 ? -11.268 31.049 159.405 1.00 28.22 239 ASN C CA 1
ATOM 4976 C C . ASN C 1 184 ? -10.071 30.510 158.615 1.00 26.62 239 ASN C C 1
ATOM 4977 O O . ASN C 1 184 ? -10.072 29.368 158.162 1.00 25.97 239 ASN C O 1
ATOM 4982 N N . LEU C 1 185 ? -9.037 31.338 158.469 1.00 25.83 240 LEU C N 1
ATOM 4983 C CA . LEU C 1 185 ? -7.909 31.009 157.576 1.00 25.37 240 LEU C CA 1
ATOM 4984 C C . LEU C 1 185 ? -6.984 29.865 158.021 1.00 25.11 240 LEU C C 1
ATOM 4985 O O . LEU C 1 185 ? -6.188 29.364 157.224 1.00 23.47 240 LEU C O 1
ATOM 4990 N N . ASN C 1 186 ? -7.086 29.472 159.291 1.00 25.49 241 ASN C N 1
ATOM 4991 C CA . ASN C 1 186 ? -6.352 28.331 159.815 1.00 25.47 241 ASN C CA 1
ATOM 4992 C C . ASN C 1 186 ? -7.246 27.095 159.803 1.00 27.09 241 ASN C C 1
ATOM 4993 O O . ASN C 1 186 ? -6.946 26.079 160.440 1.00 26.26 241 ASN C O 1
ATOM 4998 N N . GLY C 1 187 ? -8.350 27.199 159.066 1.00 28.60 242 GLY C N 1
ATOM 4999 C CA . GLY C 1 187 ? -9.344 26.133 159.003 1.00 31.22 242 GLY C CA 1
ATOM 5000 C C . GLY C 1 187 ? -8.934 24.943 158.157 1.00 32.89 242 GLY C C 1
ATOM 5001 O O . GLY C 1 187 ? -7.895 24.958 157.500 1.00 32.59 242 GLY C O 1
ATOM 5002 N N . ARG C 1 188 ? -9.779 23.916 158.161 1.00 34.59 243 ARG C N 1
ATOM 5003 C CA . ARG C 1 188 ? -9.508 22.664 157.462 1.00 36.44 243 ARG C CA 1
ATOM 5004 C C . ARG C 1 188 ? -9.395 22.853 155.951 1.00 37.05 243 ARG C C 1
ATOM 5005 O O . ARG C 1 188 ? -10.272 23.448 155.328 1.00 37.43 243 ARG C O 1
ATOM 5013 N N . TYR C 1 189 ? -8.321 22.330 155.367 1.00 38.23 244 TYR C N 1
ATOM 5014 C CA . TYR C 1 189 ? -8.073 22.492 153.935 1.00 39.69 244 TYR C CA 1
ATOM 5015 C C . TYR C 1 189 ? -9.058 21.722 153.049 1.00 41.07 244 TYR C C 1
ATOM 5016 O O . TYR C 1 189 ? -9.509 20.632 153.408 1.00 41.38 244 TYR C O 1
ATOM 5025 N N . ALA C 1 190 ? -9.382 22.304 151.895 1.00 42.36 245 ALA C N 1
ATOM 5026 C CA . ALA C 1 190 ? -10.189 21.639 150.874 1.00 43.76 245 ALA C CA 1
ATOM 5027 C C . ALA C 1 190 ? -9.548 21.803 149.493 1.00 44.93 245 ALA C C 1
ATOM 5028 O O . ALA C 1 190 ? -9.204 22.913 149.084 1.00 44.67 245 ALA C O 1
ATOM 5030 N N . VAL C 1 191 ? -9.396 20.689 148.781 1.00 46.76 246 VAL C N 1
ATOM 5031 C CA . VAL C 1 191 ? -8.714 20.672 147.488 1.00 48.11 246 VAL C CA 1
ATOM 5032 C C . VAL C 1 191 ? -9.587 21.203 146.345 1.00 49.26 246 VAL C C 1
ATOM 5033 O O . VAL C 1 191 ? -9.085 21.509 145.260 1.00 49.89 246 VAL C O 1
ATOM 5037 N N . SER C 1 192 ? -10.888 21.317 146.590 1.00 50.12 247 SER C N 1
ATOM 5038 C CA . SER C 1 192 ? -11.817 21.800 145.576 1.00 50.98 247 SER C CA 1
ATOM 5039 C C . SER C 1 192 ? -13.033 22.452 146.220 1.00 51.61 247 SER C C 1
ATOM 5040 O O . SER C 1 192 ? -13.211 22.388 147.437 1.00 51.96 247 SER C O 1
ATOM 5043 N N . GLU C 1 193 ? -13.866 23.084 145.399 1.00 52.07 248 GLU C N 1
ATOM 5044 C CA . GLU C 1 193 ? -15.141 23.609 145.865 1.00 52.28 248 GLU C CA 1
ATOM 5045 C C . GLU C 1 193 ? -16.080 22.444 146.160 1.00 52.43 248 GLU C C 1
ATOM 5046 O O . GLU C 1 193 ? -16.978 22.548 146.995 1.00 52.49 248 GLU C O 1
ATOM 5048 N N . ALA C 1 194 ? -15.852 21.330 145.471 1.00 52.49 249 ALA C N 1
ATOM 5049 C CA . ALA C 1 194 ? -16.681 20.140 145.613 1.00 52.33 249 ALA C CA 1
ATOM 5050 C C . ALA C 1 194 ? -16.369 19.383 146.902 1.00 52.09 249 ALA C C 1
ATOM 5051 O O . ALA C 1 194 ? -17.239 18.711 147.461 1.00 51.92 249 ALA C O 1
ATOM 5053 N N . ALA C 1 195 ? -15.127 19.495 147.368 1.00 51.42 250 ALA C N 1
ATOM 5054 C CA . ALA C 1 195 ? -14.713 18.863 148.620 1.00 50.78 250 ALA C CA 1
ATOM 5055 C C . ALA C 1 195 ? -14.898 19.805 149.808 1.00 50.24 250 ALA C C 1
ATOM 5056 O O . ALA C 1 195 ? -14.574 19.456 150.943 1.00 50.25 250 ALA C O 1
ATOM 5058 N N . ALA C 1 196 ? -15.425 20.995 149.537 1.00 49.53 251 ALA C N 1
ATOM 5059 C CA . ALA C 1 196 ? -15.597 22.029 150.558 1.00 48.88 251 ALA C CA 1
ATOM 5060 C C . ALA C 1 196 ? -16.338 21.526 151.795 1.00 48.46 251 ALA C C 1
ATOM 5061 O O . ALA C 1 196 ? -17.211 20.658 151.700 1.00 48.68 251 ALA C O 1
ATOM 5063 N N . HIS C 1 197 ? -15.987 22.081 152.952 1.00 47.25 252 HIS C N 1
ATOM 5064 C CA . HIS C 1 197 ? -16.595 21.679 154.211 1.00 46.38 252 HIS C CA 1
ATOM 5065 C C . HIS C 1 197 ? -17.571 22.732 154.712 1.00 45.58 252 HIS C C 1
ATOM 5066 O O . HIS C 1 197 ? -17.546 23.878 154.263 1.00 45.71 252 HIS C O 1
ATOM 5073 N N . LYS C 1 198 ? -18.437 22.341 155.642 1.00 44.57 253 LYS C N 1
ATOM 5074 C CA . LYS C 1 198 ? -19.348 23.290 156.258 1.00 43.63 253 LYS C CA 1
ATOM 5075 C C . LYS C 1 198 ? -18.532 24.497 156.709 1.00 42.69 253 LYS C C 1
ATOM 5076 O O . LYS C 1 198 ? -18.842 25.639 156.362 1.00 42.52 253 LYS C O 1
ATOM 5078 N N . TYR C 1 199 ? -17.468 24.231 157.463 1.00 41.33 254 TYR C N 1
ATOM 5079 C CA . TYR C 1 199 ? -16.521 25.276 157.847 1.00 39.74 254 TYR C CA 1
ATOM 5080 C C . TYR C 1 199 ? -15.123 24.955 157.319 1.00 38.50 254 TYR C C 1
ATOM 5081 O O . TYR C 1 199 ? -14.568 23.896 157.613 1.00 38.51 254 TYR C O 1
ATOM 5083 N N . GLY C 1 200 ? -14.563 25.871 156.535 1.00 37.50 255 GLY C N 1
ATOM 5084 C CA . GLY C 1 200 ? -13.218 25.694 155.984 1.00 35.85 255 GLY C CA 1
ATOM 5085 C C . GLY C 1 200 ? -12.420 26.986 155.958 1.00 34.75 255 GLY C C 1
ATOM 5086 O O . GLY C 1 200 ? -12.648 27.878 156.772 1.00 34.24 255 GLY C O 1
ATOM 5087 N N . ILE C 1 201 ? -11.489 27.087 155.013 1.00 33.75 256 ILE C N 1
ATOM 5088 C CA . ILE C 1 201 ? -10.644 28.272 154.884 1.00 33.23 256 ILE C CA 1
ATOM 5089 C C . ILE C 1 201 ? -11.442 29.421 154.271 1.00 33.27 256 ILE C C 1
ATOM 5090 O O . ILE C 1 201 ? -11.359 29.692 153.071 1.00 33.28 256 ILE C O 1
ATOM 5095 N N . ASP C 1 202 ? -12.209 30.096 155.123 1.00 33.70 257 ASP C N 1
ATOM 5096 C CA . ASP C 1 202 ? -13.274 30.991 154.682 1.00 33.96 257 ASP C CA 1
ATOM 5097 C C . ASP C 1 202 ? -13.033 32.451 155.006 1.00 33.55 257 ASP C C 1
ATOM 5098 O O . ASP C 1 202 ? -12.342 32.796 155.963 1.00 32.89 257 ASP C O 1
ATOM 5103 N N . TRP C 1 203 ? -13.642 33.307 154.198 1.00 33.63 258 TRP C N 1
ATOM 5104 C CA . TRP C 1 203 ? -13.575 34.748 154.368 1.00 33.63 258 TRP C CA 1
ATOM 5105 C C . TRP C 1 203 ? -14.953 35.277 153.976 1.00 35.11 258 TRP C C 1
ATOM 5106 O O . TRP C 1 203 ? -15.274 35.362 152.791 1.00 35.80 258 TRP C O 1
ATOM 5117 N N . ALA C 1 204 ? -15.764 35.615 154.980 1.00 36.23 259 ALA C N 1
ATOM 5118 C CA . ALA C 1 204 ? -17.197 35.885 154.786 1.00 36.92 259 ALA C CA 1
ATOM 5119 C C . ALA C 1 204 ? -17.486 36.886 153.677 1.00 37.62 259 ALA C C 1
ATOM 5120 O O . ALA C 1 204 ? -18.340 36.645 152.827 1.00 37.70 259 ALA C O 1
ATOM 5122 N N . SER C 1 205 ? -16.770 38.006 153.698 1.00 38.61 260 SER C N 1
ATOM 5123 C CA . SER C 1 205 ? -16.990 39.098 152.760 1.00 39.57 260 SER C CA 1
ATOM 5124 C C . SER C 1 205 ? -16.447 38.795 151.371 1.00 40.53 260 SER C C 1
ATOM 5125 O O . SER C 1 205 ? -16.629 39.585 150.446 1.00 40.98 260 SER C O 1
ATOM 5128 N N . GLY C 1 206 ? -15.772 37.661 151.230 1.00 41.64 261 GLY C N 1
ATOM 5129 C CA . GLY C 1 206 ? -15.167 37.281 149.957 1.00 43.07 261 GLY C CA 1
ATOM 5130 C C . GLY C 1 206 ? -16.031 36.291 149.209 1.00 44.18 261 GLY C C 1
ATOM 5131 O O . GLY C 1 206 ? -16.978 36.677 148.522 1.00 45.08 261 GLY C O 1
ATOM 5132 N N . ARG C 1 207 ? -15.712 35.009 149.342 1.00 44.78 262 ARG C N 1
ATOM 5133 C CA . ARG C 1 207 ? -16.523 33.966 148.736 1.00 45.57 262 ARG C CA 1
ATOM 5134 C C . ARG C 1 207 ? -17.595 33.490 149.715 1.00 45.96 262 ARG C C 1
ATOM 5135 O O . ARG C 1 207 ? -18.521 32.774 149.334 1.00 46.30 262 ARG C O 1
ATOM 5143 N N . GLY C 1 208 ? -17.459 33.891 150.977 1.00 46.08 263 GLY C N 1
ATOM 5144 C CA . GLY C 1 208 ? -18.436 33.552 152.011 1.00 45.91 263 GLY C CA 1
ATOM 5145 C C . GLY C 1 208 ? -18.167 32.256 152.755 1.00 45.99 263 GLY C C 1
ATOM 5146 O O . GLY C 1 208 ? -17.427 31.389 152.282 1.00 45.69 263 GLY C O 1
ATOM 5147 N N . VAL C 1 209 ? -18.780 32.129 153.931 1.00 46.26 264 VAL C N 1
ATOM 5148 C CA . VAL C 1 209 ? -18.682 30.920 154.740 1.00 46.32 264 VAL C CA 1
ATOM 5149 C C . VAL C 1 209 ? -19.103 29.692 153.934 1.00 46.53 264 VAL C C 1
ATOM 5150 O O . VAL C 1 209 ? -20.182 29.669 153.333 1.00 46.61 264 VAL C O 1
ATOM 5154 N N . GLY C 1 210 ? -18.247 28.676 153.917 1.00 46.37 265 GLY C N 1
ATOM 5155 C CA . GLY C 1 210 ? -18.558 27.436 153.212 1.00 46.35 265 GLY C CA 1
ATOM 5156 C C . GLY C 1 210 ? -17.974 27.375 151.814 1.00 46.19 265 GLY C C 1
ATOM 5157 O O . GLY C 1 210 ? -18.079 26.354 151.131 1.00 46.64 265 GLY C O 1
ATOM 5158 N N . HIS C 1 211 ? -17.354 28.472 151.390 1.00 45.60 266 HIS C N 1
ATOM 5159 C CA . HIS C 1 211 ? -16.751 28.557 150.065 1.00 45.18 266 HIS C CA 1
ATOM 5160 C C . HIS C 1 211 ? -15.278 28.933 150.190 1.00 43.84 266 HIS C C 1
ATOM 5161 O O . HIS C 1 211 ? -14.928 30.113 150.259 1.00 43.77 266 HIS C O 1
ATOM 5168 N N . PRO C 1 212 ? -14.411 27.912 150.206 1.00 42.51 267 PRO C N 1
ATOM 5169 C CA . PRO C 1 212 ? -13.024 28.015 150.638 1.00 40.98 267 PRO C CA 1
ATOM 5170 C C . PRO C 1 212 ? -12.039 28.442 149.555 1.00 39.64 267 PRO C C 1
ATOM 5171 O O . PRO C 1 212 ? -12.324 28.336 148.361 1.00 39.33 267 PRO C O 1
ATOM 5175 N N . TYR C 1 213 ? -10.879 28.921 149.997 1.00 37.73 268 TYR C N 1
ATOM 5176 C CA . TYR C 1 213 ? -9.812 29.339 149.103 1.00 35.83 268 TYR C CA 1
ATOM 5177 C C . TYR C 1 213 ? -8.764 28.245 148.959 1.00 34.74 268 TYR C C 1
ATOM 5178 O O . TYR C 1 213 ? -8.660 27.358 149.809 1.00 34.93 268 TYR C O 1
ATOM 5187 N N . ARG C 1 214 ? -7.997 28.316 147.874 1.00 32.96 269 ARG C N 1
ATOM 5188 C CA . ARG C 1 214 ? -6.956 27.348 147.579 1.00 31.93 269 ARG C CA 1
ATOM 5189 C C . ARG C 1 214 ? -5.618 27.763 148.181 1.00 30.34 269 ARG C C 1
ATOM 5190 O O . ARG C 1 214 ? -4.832 26.922 148.606 1.00 29.84 269 ARG C O 1
ATOM 5198 N N A ARG C 1 215 ? -5.372 29.070 148.205 0.50 29.35 270 ARG C N 1
ATOM 5199 N N B ARG C 1 215 ? -5.360 29.067 148.181 0.50 29.31 270 ARG C N 1
ATOM 5200 C CA A ARG C 1 215 ? -4.108 29.611 148.693 0.50 28.47 270 ARG C CA 1
ATOM 5201 C CA B ARG C 1 215 ? -4.110 29.606 148.702 0.50 28.36 270 ARG C CA 1
ATOM 5202 C C A ARG C 1 215 ? -4.370 30.846 149.533 0.50 27.13 270 ARG C C 1
ATOM 5203 C C B ARG C 1 215 ? -4.401 30.821 149.559 0.50 27.04 270 ARG C C 1
ATOM 5204 O O A ARG C 1 215 ? -5.226 31.662 149.201 0.50 27.03 270 ARG C O 1
ATOM 5205 O O B ARG C 1 215 ? -5.308 31.598 149.264 0.50 26.81 270 ARG C O 1
ATOM 5220 N N . VAL C 1 216 ? -3.638 30.968 150.635 1.00 25.86 271 VAL C N 1
ATOM 5221 C CA . VAL C 1 216 ? -3.770 32.105 151.527 1.00 23.95 271 VAL C CA 1
ATOM 5222 C C . VAL C 1 216 ? -2.381 32.455 152.039 1.00 21.96 271 VAL C C 1
ATOM 5223 O O . VAL C 1 216 ? -1.573 31.565 152.286 1.00 20.76 271 VAL C O 1
ATOM 5227 N N . ARG C 1 217 ? -2.106 33.749 152.167 1.00 20.92 272 ARG C N 1
ATOM 5228 C CA . ARG C 1 217 ? -0.944 34.221 152.919 1.00 20.21 272 ARG C CA 1
ATOM 5229 C C . ARG C 1 217 ? -1.376 35.344 153.859 1.00 19.21 272 ARG C C 1
ATOM 5230 O O . ARG C 1 217 ? -2.215 36.172 153.495 1.00 19.93 272 ARG C O 1
ATOM 5238 N N . MET C 1 218 ? -0.839 35.359 155.077 1.00 17.25 273 MET C N 1
ATOM 5239 C CA . MET C 1 218 ? -1.026 36.509 155.962 1.00 17.36 273 MET C CA 1
ATOM 5240 C C . MET C 1 218 ? 0.337 37.146 156.218 1.00 17.62 273 MET C C 1
ATOM 5241 O O . MET C 1 218 ? 1.310 36.451 156.529 1.00 17.52 273 MET C O 1
ATOM 5246 N N . MET C 1 219 ? 0.425 38.461 156.067 1.00 16.82 274 MET C N 1
ATOM 5247 C CA . MET C 1 219 ? 1.728 39.092 156.037 1.00 17.46 274 MET C CA 1
ATOM 5248 C C . MET C 1 219 ? 1.730 40.493 156.643 1.00 17.19 274 MET C C 1
ATOM 5249 O O . MET C 1 219 ? 0.704 41.180 156.661 1.00 18.43 274 MET C O 1
ATOM 5254 N N . LEU C 1 220 ? 2.887 40.892 157.159 1.00 16.26 275 LEU C N 1
ATOM 5255 C CA . LEU C 1 220 ? 3.038 42.138 157.891 1.00 17.23 275 LEU C CA 1
ATOM 5256 C C . LEU C 1 220 ? 4.146 43.006 157.329 1.00 19.10 275 LEU C C 1
ATOM 5257 O O . LEU C 1 220 ? 5.213 42.503 156.944 1.00 19.68 275 LEU C O 1
ATOM 5262 N N . ARG C 1 221 ? 3.915 44.315 157.320 1.00 19.41 276 ARG C N 1
ATOM 5263 C CA . ARG C 1 221 ? 4.967 45.260 156.975 1.00 20.90 276 ARG C CA 1
ATOM 5264 C C . ARG C 1 221 ? 4.854 46.564 157.750 1.00 21.66 276 ARG C C 1
ATOM 5265 O O . ARG C 1 221 ? 3.802 47.187 157.759 1.00 22.15 276 ARG C O 1
#

Foldseek 3Di:
DPDAALFQVVVVVVPPQDWAWD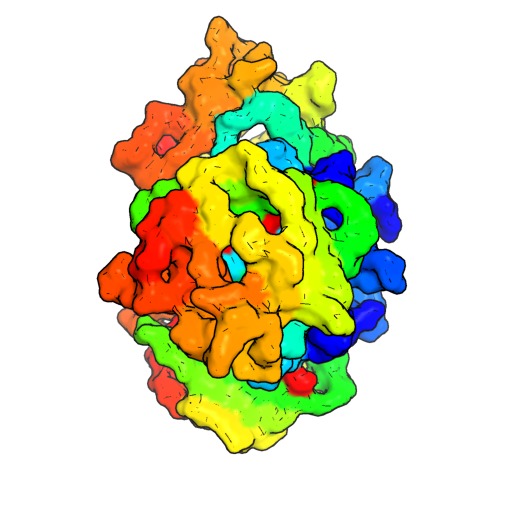WHQFPVGDTAIFTWANDPPNTGKTWFFKFAAQPDAQQDDLVCQACKDDDRVGTIGRHLVVQQRSQVDDFKKKKKWFAAPVRDIKIWIWRGWHFHDVVQQRAIATHHTDDIPQDDWCPVLHRAHKAHPPRAREQDPDRVCVVQVHIGSAHNGGQAGQSGHDDCHLVRFDQAGRHHCSHQHGRRHTNMMIMIID/DALFQVSVVVVPPQDWAWDWHQFPVRDTAIFTWANDPPNTGKTWAWKAAAQPDQQQDDPVCQQCKDDDSVHTIGRHLVSQQRSVVDDFKKKKKWFAALVGDIKIWIWRGWHFHDVVQQRAIATHDTDDMPQDDWCPVLHRAHKFHPHRAGEQDPDRQCVVQVHIGSAHNGGQAGQSGRDDNHLVRFDQAGRHHCSHCHRRRHTNMMIMIID/DEQFQVVVVVVPPQDWAWDWYQFPVRDTAIFTWACDPPNTGKTWFFKFAAQPDAQQDDLVCQQCKDDDRVGTIGRHLVVQQRSQVDDFKKKKKWFAAPVRDIKIWIWRGWHFHDVVQQRAIATHDTDDMPQDDWCVVLHRAHKFHPVRAREQDPDRQCVVQVHIGSAHNGGQAGQSGRDDPHLVRFDQHGRHHCSHCHGRRHTNMMIMIID

Nearest PDB structures (foldseek):
  2j5z-assembly1_A  TM=1.005E+00  e=2.096E-48  Homo sapiens
  4r9t-assembly1_B  TM=9.693E-01  e=1.569E-32  Homo sapiens
  2jhk-assembly1_F  TM=9.617E-01  e=2.213E-32  Homo sapiens
  2j3o-assembly1_C  TM=9.713E-01  e=4.660E-32  Homo sapiens
  2jhm-assembly1_F  TM=9.617E-01  e=1.039E-31  Homo sapiens

Organism: Homo sapiens (NCBI:txid9606)

Radius of gyration: 26.17 Å; Cα contacts (8 Å, |Δi|>4): 1813; chains: 3; bounding box: 62×66×63 Å

Solvent-accessible surface area: 24206 Å² total; per-residue (Å²): 53,190,109,50,21,164,29,1,117,43,21,44,102,118,21,10,19,8,4,1,48,12,106,2,8,2,103,112,32,54,55,5,15,0,2,0,4,11,37,42,97,63,5,2,1,0,0,0,0,6,3,36,74,33,78,21,87,6,52,39,20,30,53,30,0,82,44,5,8,6,36,20,114,14,0,0,0,3,0,1,52,7,0,35,21,8,2,114,72,61,123,17,52,0,22,0,24,2,36,26,39,143,38,51,176,44,16,0,25,2,58,42,3,106,1,41,14,67,128,62,66,0,54,0,26,23,14,173,70,78,118,24,119,1,20,40,1,0,52,74,0,40,43,66,27,0,0,0,87,85,18,72,56,23,74,32,124,44,27,0,0,78,91,4,60,0,0,0,0,1,6,80,26,28,91,0,0,0,0,0,121,32,4,104,41,81,105,55,28,53,160,60,1,0,0,0,28,46,40,84,16,68,17,83,1,6,88,97,1,39,0,0,0,43,76,29,116,37,1,120,60,18,40,96,108,25,12,17,7,10,5,59,14,100,3,34,9,89,98,61,63,65,6,9,0,21,0,7,11,71,27,124,65,3,3,3,0,0,0,0,18,3,37,76,34,77,15,91,7,53,40,17,31,53,33,0,82,45,4,7,0,37,18,77,12,0,0,0,3,0,1,61,9,0,29,50,18,1,83,140,58,110,26,52,1,17,0,5,0,24,25,42,89,34,100,95,39,48,0,29,2,54,34,2,92,2,52,11,68,129,62,69,0,54,0,24,27,21,72,62,66,101,24,112,1,20,41,1,0,52,76,0,40,44,69,28,0,0,0,92,87,18,67,54,23,72,25,164,54,24,0,0,84,81,2,53,1,0,0,0,0,8,78,25,22,96,0,0,0,0,1,116,28,5,103,37,103,106,43,35,59,178,86,0,0,0,0,24,46,38,74,16,67,19,83,0,5,82,90,2,39,0,0,0,31,50,34,54,34,1,123,73,16,39,99,115,25,11,21,8,7,3,55,14,91,0,74,8,87,98,55,72,64,5,15,0,13,0,8,11,74,26,117,63,2,2,2,0,0,0,0,22,4,50,86,35,82,19,87,6,54,45,24,30,77,35,0,88,40,5,7,5,26,20,117,7,0,0,0,2,0,1,33,6,0,27,37,12,2,85,116,61,135,16,52,0,14,0,4,0,11,19,39,136,33,92,108,39,46,0,21,0,55,60,3,111,1,36,16,75,133,63,68,0,52,0,27,24,17,77,62,76,116,25,111,1,20,37,0,0,56,71,0,40,46,67,31,0,0,0,90,83,19,66,52,19,71,27,172,69,32,0,0,83,77,13,52,1,0,0,0,0,7,77,33,27,95,0,0,0,0,0,118,32,2,119,40,66,104,49,35,62,100,19,1,0,0,0,27,48,37,82,15,79,18,99,2,5,60,108,2,48,0,0,1,48

Sequence (636 aa):
CQEGPRRNCREELLSSQGATLSGWYHLCLPEGRAL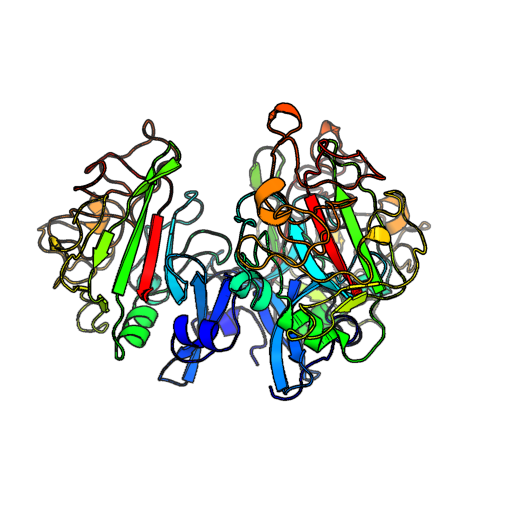PVFCDMDDTEGGGWLVFQRRQDGSVDFFRSWSSYRAGFGNNQESEFWLGNENLHQLTLQGNNWELRVELEDFNGNRRTFAHHYATFRLLGEVDHYQLALGKFSEEGTAGDSLSLHSGRPFTTYDADHDSSNSNCAVIVHGAWWYASCYRSNLNGRYAVSEAAAHKYGIDWASGRGVGHPYRRRVRMMLRGPRRNCRELLSQGATLSSGWYHLCLPEGRALPVFCDMDTEGGGWLVFQRRQQDGSVDFFRSWSSYRAGFGNQESEFWLGNENLHQLTLQGNNWEELRVELLEDFNGNRTFFAHYATFRLLGEVDHYQLALGKFSEEGTAGDSLSLHSGRPFTTYDADHDSSNSNCAVIVHGAWWYASCYRSNLNGRYAVSEAAAHKYGIDWASGRGVGHPYRRVRMMLRRGPRNCRELLSQGATLSGWYHLCLPEGRALPVFCDMDTEGGGWLVFQRRQDDGSVDFFRSWSSYRAGFGNNQESEFWLGNENLHQLTLQQGNWELRVELEDFNGNRTFFAHYATFRLLGEVDHYQLALGKFSEEGTAGDSLSLHSGRPFTTYDADHDSSNNSNCAVIVHGAWWYASCYRSNLNGRYAVSEAAAHKYGIDWASGRGVGHPYRRRVRMMLR

Secondary structure (DSSP, 8-state):
--S--SSHHHHHHTT--EEEEEEEE-TTS-EEEEEEE-SGGGS-EEEEEEESSS-S-----HHHHHH-EEBTTS-EE--HHHHHHHHSSS---EEEEEE-TT--EEEEEES-EEE--GGGTT-EEE--B---TT---SGGGTT---BBTTB--SSSSS-HHHHHTS-BS-SSS-SB-TTS---SSSTT--SS-S-BTTTT-TT---SEEEEEE-/---SHHHHHHTT--EEEEEEEE-TTS-EEEEEEESSGGGS-EEEEEEESSS-S-----HHHHHH-EEETTS-EE--HHHHHHHTSSS-EEEEEEEE-TT--EEEEEEEEEEE--GGGTT-EEE--EEE-TT---SGGGTT---BBTTB--SSSSS-HHHHHTS-BS-SSS-SB-TTS---SSSTT--SS-S-BTTTT-TT---SEEEEEE-/--SSHHHHHHTT--SBEEEEEE-TTS-EEEEEEESSGGGS-EEEEEEESSS-S-----HHHHHH-EEETTS-EE--HHHHHHHHTSS---EEEEEE-TTS-EEEEEES-EEE--GGGTT-EEE--B---TT---SGGGTTPPPBBTTB--SSSSS-HHHHHTS-BS-SSS-SB-TTS---SSSSS--SS-S-BTTTT-TT---SEEEEEE-